Protein AF-A0A850SMV4-F1 (afdb_monomer_lite)

Sequence (497 aa):
MPLFKSKEAKKPKEQPGFASRLDRELPFVVTLVSIMAASGISPFGSFMKLARYKLLPNVMIEARKIVNMVHILGEDPLSAMEKRANGTKSRQYRDLLLGYVSTVRNGGDIADFLQSKMQSIFEFEVAIARQSIAKIGGLVDAYMIMQVIGLSLYVVVAALSSLPAGDLIPISMDSPVFSYLIVFVILPVISIAILFALDKTVSSSLVGSREVLLRGAMFSGAAILAFVLIHLTGMLEGILDPVYAFPLFLIGASVWPAYKTLSSERNMKGMEAELPSYLRDIAESRKAGLSPEKSIIYASDRLRDHEFHTVVRSFSNQLEWGVPLRKIYENLAAGVKSRMALIHFRILIEAIESGGGYTASLDILAKSSEAAYNIENEKKSMLKPYFLIAFMVTALMSVTTLMVSQTFVEVSQTIMPGGDPSAVESQEDSAKVFAIGIAAQSWLTGFLIGKISTGSFVAGFKYAIMLVAISMGAAVMTLEFNITPSVFLSPGNVPGI

Foldseek 3Di:
DDDPDPDPDPQPDDDPCLQVLLLVCVLLLLLLLLLCVLLVHDSLSSLVVLLVDPLSVSSVVLSVQLVCCCPPVVDDSLVSLQVSLVRDPHPLSSCLSVQQSVCVVVVHRNSVSSLVSSVVSLVVLLVLLVVLLVVLLVLLVVLLVVVLVLLVVLLVLLLVLLDPCPPVDDPVSNDVVNSCCSLPPVSVVVLVVSLVVLLVSFAFQFDPQVVLVVQLVVLQVVLVVVLVVCVVVVVDVVPDQSLQSLLVSLLVSLVVLQVVVVVSVLLQVLLLPCVLVLLVQLLVVVVVPDDSLVSLLVSLVVGDRPLVNVLSVLLSVCVVVVPPLVVSLVSSVVSHGGPLSNSLSVSSSVCVVSVSSHSSSSVSSSVSSVSVSVSVVVLLVSLVVSLVVLLVSLLCSLQVSLLSLLVSLVVSCVVDVDDDPVSSVVSVVSSSSSLSSSLVSLLSSLQSSLCSNRVHSSSSSVSSSVSSVSSSVSCCCCVVCVPHVVCVVDVPDDPDD

Radius of gyration: 30.09 Å; chains: 1; bounding box: 77×63×92 Å

Secondary structure (DSSP, 8-state):
---------PPP-PPTTHHHHHHTTHHHHHHHHHHHHHTT--HHHHHHHHTT-TT-HHHHHHHHHHHHHHHTT---HHHHHHHHHHH-S-HHHHHHHHHHHHHHHTT--HHHHHHHHHHHHHHHHHHHHHHHHHHHHHHHHHHHHHHHHHHHHHHHHHHHTTSS-TTSS-TTTSSHHHHHHIIIIIHHHHHHHHHHHHHHHS---BTTHHHHHHHHHHHHHHHHHHHHHHHHTTTTTTTS-HHHHHHHHHHHHHHHHHHHHHHHHHHHHHHHHHHHHHHHHHHHHHHTT--HHHHHHHHHTT---HHHHHHHHHHHHHHHTT--HHHHHHHHHHH--BHHHHHHHHHHHHHHHTT---HHHHHHHHHHHHHHHHHHHHHHHHHHHHHHHHHHHHHHHHHHHHHHHHHHHHHHHHHSTT--HHHHHHHHHHHHHHHHHHHHHHHHHHHHHHHHHHS-GGGHHHHHHHHHHHHHHHHHHHHTTT--HHHHH-TT-----

Structure (mmCIF, N/CA/C/O backbone):
data_AF-A0A850SMV4-F1
#
_entry.id   AF-A0A850SMV4-F1
#
loop_
_atom_site.group_PDB
_atom_site.id
_atom_site.type_symbol
_atom_site.label_atom_id
_atom_site.label_alt_id
_atom_site.label_comp_id
_atom_site.label_asym_id
_atom_site.label_entity_id
_atom_site.label_seq_id
_atom_site.pdbx_PDB_ins_code
_atom_site.Cartn_x
_atom_site.Cartn_y
_atom_site.Cartn_z
_atom_site.occupancy
_atom_site.B_iso_or_equiv
_atom_site.auth_seq_id
_atom_site.auth_comp_id
_atom_site.auth_asym_id
_atom_site.auth_atom_id
_atom_site.pdbx_PDB_model_num
ATOM 1 N N . MET A 1 1 ? 3.725 -39.253 51.349 1.00 45.69 1 MET A N 1
ATOM 2 C CA . MET A 1 1 ? 4.755 -38.543 50.551 1.00 45.69 1 MET A CA 1
ATOM 3 C C . MET A 1 1 ? 5.580 -39.626 49.862 1.00 45.69 1 MET A C 1
ATOM 5 O O . MET A 1 1 ? 6.028 -40.504 50.587 1.00 45.69 1 MET A O 1
ATOM 9 N N . PRO A 1 2 ? 5.643 -39.680 48.516 1.00 38.19 2 PRO A N 1
ATOM 10 C CA . PRO A 1 2 ? 6.298 -38.633 47.732 1.00 38.19 2 PRO A CA 1
ATOM 11 C C . PRO A 1 2 ? 5.501 -38.121 46.512 1.00 38.19 2 PRO A C 1
ATOM 13 O O . PRO A 1 2 ? 4.969 -38.876 45.711 1.00 38.19 2 PRO A O 1
ATOM 16 N N . LEU A 1 3 ? 5.479 -36.790 46.403 1.00 36.66 3 LEU A N 1
ATOM 17 C CA . LEU A 1 3 ? 5.740 -35.991 45.199 1.00 36.66 3 LEU A CA 1
ATOM 18 C C . LEU A 1 3 ? 5.125 -36.466 43.868 1.00 36.66 3 LEU A C 1
ATOM 20 O O . LEU A 1 3 ? 5.809 -37.008 42.998 1.00 36.66 3 LEU A O 1
ATOM 24 N N . PHE A 1 4 ? 3.866 -36.083 43.639 1.00 38.28 4 PHE A N 1
ATOM 25 C CA . PHE A 1 4 ? 3.386 -35.815 42.284 1.00 38.28 4 PHE A CA 1
ATOM 26 C C . PHE A 1 4 ? 4.171 -34.621 41.723 1.00 38.28 4 PHE A C 1
ATOM 28 O O . PHE A 1 4 ? 3.893 -33.466 42.040 1.00 38.28 4 PHE A O 1
ATOM 35 N N . LYS A 1 5 ? 5.186 -34.908 40.901 1.00 33.69 5 LYS A N 1
ATOM 36 C CA . LYS A 1 5 ? 5.823 -33.917 40.028 1.00 33.69 5 LYS A CA 1
ATOM 37 C C . LYS A 1 5 ? 4.737 -33.260 39.176 1.00 33.69 5 LYS A C 1
ATOM 39 O O . LYS A 1 5 ? 4.097 -33.935 38.366 1.00 33.69 5 LYS A O 1
ATOM 44 N N . SER A 1 6 ? 4.548 -31.953 39.345 1.00 34.25 6 SER A N 1
ATOM 45 C CA . SER A 1 6 ? 3.781 -31.145 38.408 1.00 34.25 6 SER A CA 1
ATOM 46 C C . SER A 1 6 ? 4.443 -31.272 37.035 1.00 34.25 6 SER A C 1
ATOM 48 O O . SER A 1 6 ? 5.596 -30.899 36.828 1.00 34.25 6 SER A O 1
ATOM 50 N N . LYS A 1 7 ? 3.734 -31.878 36.079 1.00 34.44 7 LYS A N 1
ATOM 51 C CA . LYS A 1 7 ? 4.120 -31.782 34.673 1.00 34.44 7 LYS A CA 1
ATOM 52 C C . LYS A 1 7 ? 3.985 -30.312 34.297 1.00 34.44 7 LYS A C 1
ATOM 54 O O . LYS A 1 7 ? 2.867 -29.815 34.191 1.00 34.44 7 LYS A O 1
ATOM 59 N N . GLU A 1 8 ? 5.111 -29.629 34.112 1.00 34.19 8 GLU A N 1
ATOM 60 C CA . GLU A 1 8 ? 5.147 -28.338 33.433 1.00 34.19 8 GLU A CA 1
ATOM 61 C C . GLU A 1 8 ? 4.349 -28.460 32.131 1.00 34.19 8 GLU A C 1
ATOM 63 O O . GLU A 1 8 ? 4.685 -29.239 31.231 1.00 34.19 8 GLU A O 1
ATOM 68 N N . ALA A 1 9 ? 3.235 -27.733 32.055 1.00 36.62 9 ALA A N 1
ATOM 69 C CA . ALA A 1 9 ? 2.422 -27.669 30.858 1.00 36.62 9 ALA A CA 1
ATOM 70 C C . ALA A 1 9 ? 3.288 -27.090 29.731 1.00 36.62 9 ALA A C 1
ATOM 72 O O . ALA A 1 9 ? 3.644 -25.910 29.743 1.00 36.62 9 ALA A O 1
ATOM 73 N N . LYS A 1 10 ? 3.660 -27.936 28.761 1.00 35.28 10 LYS A N 1
ATOM 74 C CA . LYS A 1 10 ? 4.369 -27.521 27.544 1.00 35.28 10 LYS A CA 1
ATOM 75 C C . LYS A 1 10 ? 3.634 -26.325 26.936 1.00 35.28 10 LYS A C 1
ATOM 77 O O . LYS A 1 10 ? 2.482 -26.459 26.524 1.00 35.28 10 LYS A O 1
ATOM 82 N N . LYS A 1 11 ? 4.315 -25.171 26.871 1.00 44.00 11 LYS A N 1
ATOM 83 C CA . LYS A 1 11 ? 3.795 -23.952 26.235 1.00 44.00 11 LYS A CA 1
ATOM 84 C C . LYS A 1 11 ? 3.246 -24.312 24.845 1.00 44.00 11 LYS A C 1
ATOM 86 O O . LYS A 1 11 ? 3.971 -24.954 24.076 1.00 44.00 11 LYS A O 1
ATOM 91 N N . PRO A 1 12 ? 1.999 -23.941 24.504 1.00 42.88 12 PRO A N 1
ATOM 92 C CA . PRO A 1 12 ? 1.448 -24.225 23.186 1.00 42.88 12 PRO A CA 1
ATOM 93 C C . PRO A 1 12 ? 2.376 -23.638 22.113 1.00 42.88 12 PRO A C 1
ATOM 95 O O . PRO A 1 12 ? 2.762 -22.471 22.186 1.00 42.88 12 PRO A O 1
ATOM 98 N N . LYS A 1 13 ? 2.792 -24.466 21.143 1.00 42.06 13 LYS A N 1
ATOM 99 C CA . LYS A 1 13 ? 3.675 -24.049 20.044 1.00 42.06 13 LYS A CA 1
ATOM 100 C C . LYS A 1 13 ? 2.939 -23.042 19.153 1.00 42.06 13 LYS A C 1
ATOM 102 O O . LYS A 1 13 ? 2.242 -23.423 18.220 1.00 42.06 13 LYS A O 1
ATOM 107 N N . GLU A 1 14 ? 3.088 -21.754 19.445 1.00 53.69 14 GLU A N 1
ATOM 108 C CA . GLU A 1 14 ? 2.668 -20.677 18.544 1.00 53.69 14 GLU A CA 1
ATOM 109 C C . GLU A 1 14 ? 3.525 -20.691 17.270 1.00 53.69 14 GLU A C 1
ATOM 111 O O . GLU A 1 14 ? 4.753 -20.816 17.340 1.00 53.69 14 GLU A O 1
ATOM 116 N N . GLN A 1 15 ? 2.867 -20.564 16.112 1.00 56.34 15 GLN A N 1
ATOM 117 C CA . GLN A 1 15 ? 3.510 -20.532 14.797 1.00 56.34 15 GLN A CA 1
ATOM 118 C C . GLN A 1 15 ? 4.566 -19.410 14.718 1.00 56.34 15 GLN A C 1
ATOM 120 O O . GLN A 1 15 ? 4.345 -18.322 15.267 1.00 56.34 15 GLN A O 1
ATOM 125 N N . PRO A 1 16 ? 5.697 -19.624 14.019 1.00 53.22 16 PRO A N 1
ATOM 126 C CA . PRO A 1 16 ? 6.696 -18.578 13.816 1.00 53.22 16 PRO A CA 1
ATOM 127 C C . PRO A 1 16 ? 6.050 -17.346 13.159 1.00 53.22 16 PRO A C 1
ATOM 129 O O . PRO A 1 16 ? 5.276 -17.462 12.211 1.00 53.22 16 PRO A O 1
ATOM 132 N N . GLY A 1 17 ? 6.314 -16.159 13.712 1.00 71.00 17 GLY A N 1
ATOM 133 C CA . GLY A 1 17 ? 5.748 -14.890 13.233 1.00 71.00 17 GLY A CA 1
ATOM 134 C C . GLY A 1 17 ? 4.334 -14.546 13.725 1.00 71.00 17 GLY A C 1
ATOM 135 O O . GLY A 1 17 ? 3.842 -13.469 13.396 1.00 71.00 17 GLY A O 1
ATOM 136 N N . PHE A 1 18 ? 3.672 -15.389 14.533 1.00 80.31 18 PHE A N 1
ATOM 137 C CA . PHE A 1 18 ? 2.354 -15.058 15.102 1.00 80.31 18 PHE A CA 1
ATOM 138 C C . PHE A 1 18 ? 2.394 -13.810 15.998 1.00 80.31 18 PHE A C 1
ATOM 140 O O . PHE A 1 18 ? 1.574 -12.920 15.815 1.00 80.31 18 PHE A O 1
ATOM 147 N N . ALA A 1 19 ? 3.395 -13.696 16.878 1.00 82.31 19 ALA A N 1
ATOM 148 C CA . ALA A 1 19 ? 3.545 -12.549 17.778 1.00 82.31 19 ALA A CA 1
ATOM 149 C C . ALA A 1 19 ? 3.640 -11.207 17.030 1.00 82.31 19 ALA A C 1
ATOM 151 O O . ALA A 1 19 ? 2.925 -10.275 17.362 1.00 82.31 19 ALA A O 1
ATOM 152 N N . SER A 1 20 ? 4.439 -11.132 15.960 1.00 81.56 20 SER A N 1
ATOM 153 C CA . SER A 1 20 ? 4.559 -9.903 15.161 1.00 81.56 20 SER A CA 1
ATOM 154 C C . SER A 1 20 ? 3.270 -9.568 14.400 1.00 81.56 20 SER A C 1
ATOM 156 O O . SER A 1 20 ? 2.928 -8.398 14.249 1.00 81.56 20 SER A O 1
ATOM 158 N N . ARG A 1 21 ? 2.529 -10.579 13.923 1.00 83.56 21 ARG A N 1
ATOM 159 C CA . ARG A 1 21 ? 1.222 -10.361 13.280 1.00 83.56 21 ARG A CA 1
ATOM 160 C C . ARG A 1 21 ? 0.156 -9.911 14.277 1.00 83.56 21 ARG A C 1
ATOM 162 O O . ARG A 1 21 ? -0.674 -9.087 13.914 1.00 83.56 21 ARG A O 1
ATOM 169 N N . LEU A 1 22 ? 0.207 -10.427 15.504 1.00 87.38 22 LEU A N 1
ATOM 170 C CA . LEU A 1 22 ? -0.635 -9.987 16.610 1.00 87.38 22 LEU A CA 1
ATOM 171 C C . LEU A 1 22 ? -0.340 -8.523 16.955 1.00 87.38 22 LEU A C 1
ATOM 173 O O . LEU A 1 22 ? -1.270 -7.729 17.005 1.00 87.38 22 LEU A O 1
ATOM 177 N N . ASP A 1 23 ? 0.941 -8.160 17.082 1.00 87.06 23 ASP A N 1
ATOM 178 C CA . ASP A 1 23 ? 1.380 -6.790 17.380 1.00 87.06 23 ASP A CA 1
ATOM 179 C C . ASP A 1 23 ? 0.849 -5.777 16.357 1.00 87.06 23 ASP A C 1
ATOM 181 O O . ASP A 1 23 ? 0.319 -4.744 16.744 1.00 87.06 23 ASP A O 1
ATOM 185 N N . ARG A 1 24 ? 0.868 -6.116 15.060 1.00 83.56 24 ARG A N 1
ATOM 186 C CA . ARG A 1 24 ? 0.323 -5.263 13.982 1.00 83.56 24 ARG A CA 1
ATOM 187 C C . ARG A 1 24 ? -1.185 -5.001 14.080 1.00 83.56 24 ARG A C 1
ATOM 189 O O . ARG A 1 24 ? -1.681 -4.074 13.446 1.00 83.56 24 ARG A O 1
ATOM 196 N N . GLU A 1 25 ? -1.932 -5.850 14.783 1.00 87.38 25 GLU A N 1
ATOM 197 C CA . GLU A 1 25 ? -3.373 -5.677 14.996 1.00 87.38 25 GLU A CA 1
ATOM 198 C C . GLU A 1 25 ? -3.680 -4.912 16.294 1.00 87.38 25 GLU A C 1
ATOM 200 O O . GLU A 1 25 ? -4.772 -4.355 16.415 1.00 87.38 25 GLU A O 1
ATOM 205 N N . LEU A 1 26 ? -2.733 -4.840 17.240 1.00 90.12 26 LEU A N 1
ATOM 206 C CA . LEU A 1 26 ? -2.951 -4.269 18.574 1.00 90.12 26 LEU A CA 1
ATOM 207 C C . LEU A 1 26 ? -3.424 -2.814 18.594 1.00 90.12 26 LEU A C 1
ATOM 209 O O . LEU A 1 26 ? -4.323 -2.551 19.392 1.00 90.12 26 LEU A O 1
ATOM 213 N N . PRO A 1 27 ? -2.920 -1.883 17.760 1.00 89.06 27 PRO A N 1
ATOM 214 C CA . PRO A 1 27 ? -3.407 -0.503 17.780 1.00 89.06 27 PRO A CA 1
ATOM 215 C C . PRO A 1 27 ? -4.928 -0.439 17.597 1.00 89.06 27 PRO A C 1
ATOM 217 O O . PRO A 1 27 ? -5.631 0.201 18.371 1.00 89.06 27 PRO A O 1
ATOM 220 N N . PHE A 1 28 ? -5.459 -1.216 16.650 1.00 86.62 28 PHE A N 1
ATOM 221 C CA . PHE A 1 28 ? -6.893 -1.274 16.372 1.00 86.62 28 PHE A CA 1
ATOM 222 C C . PHE A 1 28 ? -7.685 -1.980 17.473 1.00 86.62 28 PHE A C 1
ATOM 224 O O . PHE A 1 28 ? -8.809 -1.583 17.779 1.00 86.62 28 PHE A O 1
ATOM 231 N N . VAL A 1 29 ? -7.108 -3.023 18.077 1.00 90.12 29 VAL A N 1
ATOM 232 C CA . VAL A 1 29 ? -7.722 -3.720 19.215 1.00 90.12 29 VAL A CA 1
ATOM 233 C C . VAL A 1 29 ? -7.865 -2.787 20.392 1.00 90.12 29 VAL A C 1
ATOM 235 O O . VAL A 1 29 ? -8.939 -2.721 20.975 1.00 90.12 29 VAL A O 1
ATOM 238 N N . VAL A 1 30 ? -6.793 -2.085 20.750 1.00 91.31 30 VAL A N 1
ATOM 239 C CA . VAL A 1 30 ? -6.809 -1.207 21.911 1.00 91.31 30 VAL A CA 1
ATOM 240 C C . VAL A 1 30 ? -7.742 -0.036 21.657 1.00 91.31 30 VAL A C 1
ATOM 242 O O . VAL A 1 30 ? -8.557 0.228 22.526 1.00 91.31 30 VAL A O 1
ATOM 245 N N . THR A 1 31 ? -7.772 0.554 20.456 1.00 90.00 31 THR A N 1
ATOM 246 C CA . THR A 1 31 ? -8.808 1.538 20.095 1.00 90.00 31 THR A CA 1
ATOM 247 C C . THR A 1 31 ? -10.220 0.986 20.312 1.00 90.00 31 THR A C 1
ATOM 249 O O . THR A 1 31 ? -11.036 1.625 20.974 1.00 90.00 31 THR A O 1
ATOM 252 N N . LEU A 1 32 ? -10.523 -0.214 19.800 1.00 87.81 32 LEU A N 1
ATOM 253 C CA . LEU A 1 32 ? -11.856 -0.804 19.936 1.00 87.81 32 LEU A CA 1
ATOM 254 C C . LEU A 1 32 ? -12.207 -1.110 21.400 1.00 87.81 32 LEU A C 1
ATOM 256 O O . LEU A 1 32 ? -13.310 -0.806 21.845 1.00 87.81 32 LEU A O 1
ATOM 260 N N . VAL A 1 33 ? -11.276 -1.685 22.162 1.00 89.94 33 VAL A N 1
ATOM 261 C CA . VAL A 1 33 ? -11.479 -2.012 23.579 1.00 89.94 33 VAL A CA 1
ATOM 262 C C . VAL A 1 33 ? -11.624 -0.737 24.414 1.00 89.94 33 VAL A C 1
ATOM 264 O O . VAL A 1 33 ? -12.497 -0.709 25.274 1.00 89.94 33 VAL A O 1
ATOM 267 N N . SER A 1 34 ? -10.855 0.320 24.130 1.00 90.12 34 SER A N 1
ATOM 268 C CA . SER A 1 34 ? -10.977 1.638 24.771 1.00 90.12 34 SER A CA 1
ATOM 269 C C . SER A 1 34 ? -12.341 2.272 24.511 1.00 90.12 34 SER A C 1
ATOM 271 O O . SER A 1 34 ? -12.982 2.748 25.440 1.00 90.12 34 SER A O 1
ATOM 273 N N . ILE A 1 35 ? -12.827 2.226 23.268 1.00 88.25 35 ILE A N 1
ATOM 274 C CA . ILE A 1 35 ? -14.158 2.725 22.888 1.00 88.25 35 ILE A CA 1
ATOM 275 C C . ILE A 1 35 ? -15.266 1.957 23.610 1.00 88.25 35 ILE A C 1
ATOM 277 O O . ILE A 1 35 ? -16.212 2.542 24.136 1.00 88.25 35 ILE A O 1
ATOM 281 N N . MET A 1 36 ? -15.147 0.632 23.663 1.00 86.44 36 MET A N 1
ATOM 282 C CA . MET A 1 36 ? -16.107 -0.213 24.363 1.00 86.44 36 MET A CA 1
ATOM 283 C C . MET A 1 36 ? -16.085 0.034 25.878 1.00 86.44 36 MET A C 1
ATOM 285 O O . MET A 1 36 ? -17.150 0.161 26.478 1.00 86.44 36 MET A O 1
ATOM 289 N N . ALA A 1 37 ? -14.901 0.177 26.479 1.00 86.81 37 ALA A N 1
ATOM 290 C CA . ALA A 1 37 ? -14.740 0.480 27.900 1.00 86.81 37 ALA A CA 1
ATOM 291 C C . ALA A 1 37 ? -15.300 1.860 28.267 1.00 86.81 37 ALA A C 1
ATOM 293 O O . ALA A 1 37 ? -16.045 1.972 29.237 1.00 86.81 37 ALA A O 1
ATOM 294 N N . ALA A 1 38 ? -15.041 2.883 27.446 1.00 84.25 38 ALA A N 1
ATOM 295 C CA . ALA A 1 38 ? -15.644 4.211 27.589 1.00 84.25 38 ALA A CA 1
ATOM 296 C C . ALA A 1 38 ? -17.179 4.185 27.462 1.00 84.25 38 ALA A C 1
ATOM 298 O O . ALA A 1 38 ? -17.867 5.060 27.982 1.00 84.25 38 ALA A O 1
ATOM 299 N N . SER A 1 39 ? -17.722 3.158 26.805 1.00 79.94 39 SER A N 1
ATOM 300 C CA . SER A 1 39 ? -19.162 2.910 26.686 1.00 79.94 39 SER A CA 1
ATOM 301 C C . SER A 1 39 ? -19.732 2.056 27.826 1.00 79.94 39 SER A C 1
ATOM 303 O O . SER A 1 39 ? -20.867 1.595 27.735 1.00 79.94 39 SER A O 1
ATOM 305 N N . GLY A 1 40 ? -18.947 1.787 28.873 1.00 79.94 40 GLY A N 1
ATOM 306 C CA . GLY A 1 40 ? -19.352 0.960 30.010 1.00 79.94 40 GLY A CA 1
ATOM 307 C C . GLY A 1 40 ? -19.329 -0.549 29.745 1.00 79.94 40 GLY A C 1
ATOM 308 O O . GLY A 1 40 ? -19.750 -1.329 30.599 1.00 79.94 40 GLY A O 1
ATOM 309 N N . ILE A 1 41 ? -18.834 -1.001 28.588 1.00 84.31 41 ILE A N 1
ATOM 310 C CA . ILE A 1 41 ? -18.682 -2.432 28.308 1.00 84.31 41 ILE A CA 1
ATOM 311 C C . ILE A 1 41 ? -17.409 -2.923 28.994 1.00 84.31 41 ILE A C 1
ATOM 313 O O . ILE A 1 41 ? -16.317 -2.417 28.738 1.00 84.31 41 ILE A O 1
ATOM 317 N N . SER A 1 42 ? -17.534 -3.948 29.840 1.00 83.38 42 SER A N 1
ATOM 318 C CA . SER A 1 42 ? -16.363 -4.554 30.479 1.00 83.38 42 SER A CA 1
ATOM 319 C C . SER A 1 42 ? -15.365 -5.048 29.420 1.00 83.38 42 SER A C 1
ATOM 321 O O . SER A 1 42 ? -15.781 -5.597 28.394 1.00 83.38 42 SER A O 1
ATOM 323 N N . PRO A 1 43 ? -14.044 -4.941 29.640 1.00 80.12 43 PRO A N 1
ATOM 324 C CA . PRO A 1 43 ? -13.091 -5.398 28.631 1.00 80.12 43 PRO A CA 1
ATOM 325 C C . PRO A 1 43 ? -13.181 -6.889 28.316 1.00 80.12 43 PRO A C 1
ATOM 327 O O . PRO A 1 43 ? -12.937 -7.272 27.176 1.00 80.12 43 PRO A O 1
ATOM 330 N N . PHE A 1 44 ? -13.620 -7.740 29.253 1.00 85.94 44 PHE A N 1
ATOM 331 C CA . PHE A 1 44 ? -13.964 -9.127 28.915 1.00 85.94 44 PHE A CA 1
ATOM 332 C C . PHE A 1 44 ? -15.105 -9.202 27.882 1.00 85.94 44 PHE A C 1
ATOM 334 O O . PHE A 1 44 ? -15.005 -9.952 26.910 1.00 85.94 44 PHE A O 1
ATOM 341 N N . GLY A 1 45 ? -16.136 -8.362 28.019 1.00 85.94 45 GLY A N 1
ATOM 342 C CA . GLY A 1 45 ? -17.157 -8.155 26.989 1.00 85.94 45 GLY A CA 1
ATOM 343 C C . GLY A 1 45 ? -16.574 -7.717 25.642 1.00 85.94 45 GLY A C 1
ATOM 344 O O . GLY A 1 45 ? -16.980 -8.228 24.595 1.00 85.94 45 GLY A O 1
ATOM 345 N N . SER A 1 46 ? -15.555 -6.856 25.655 1.00 87.62 46 SER A N 1
ATOM 346 C CA . SER A 1 46 ? -14.808 -6.471 24.450 1.00 87.62 46 SER A CA 1
ATOM 347 C C . SER A 1 46 ? -14.077 -7.653 23.812 1.00 87.62 46 SER A C 1
ATOM 349 O O . SER A 1 46 ? -14.173 -7.856 22.600 1.00 87.62 46 SER A O 1
ATOM 351 N N . PHE A 1 47 ? -13.437 -8.514 24.607 1.00 88.00 47 PHE A N 1
ATOM 352 C CA . PHE A 1 47 ? -12.818 -9.748 24.112 1.00 88.00 47 PHE A CA 1
ATOM 353 C C . PHE A 1 47 ? -13.842 -10.754 23.559 1.00 88.00 47 PHE A C 1
ATOM 355 O O . PHE A 1 47 ? -13.568 -11.398 22.543 1.00 88.00 47 PHE A O 1
ATOM 362 N N . MET A 1 48 ? -15.050 -10.841 24.127 1.00 87.94 48 MET A N 1
ATOM 363 C CA . MET A 1 48 ? -16.139 -11.643 23.546 1.00 87.94 48 MET A CA 1
ATOM 364 C C . MET A 1 48 ? -16.551 -11.158 22.153 1.00 87.94 48 MET A C 1
ATOM 366 O O . MET A 1 48 ? -16.827 -11.970 21.264 1.00 87.94 48 MET A O 1
ATOM 370 N N . LYS A 1 49 ? -16.579 -9.840 21.929 1.00 85.38 49 LYS A N 1
ATOM 371 C CA . LYS A 1 49 ? -16.833 -9.284 20.594 1.00 85.38 49 LYS A CA 1
ATOM 372 C C . LYS A 1 49 ? -15.668 -9.537 19.638 1.00 85.38 49 LYS A C 1
ATOM 374 O O . LYS A 1 49 ? -15.890 -10.024 18.528 1.00 85.38 49 LYS A O 1
ATOM 379 N N . LEU A 1 50 ? -14.432 -9.304 20.086 1.00 87.94 50 LEU A N 1
ATOM 380 C CA . LEU A 1 50 ? -13.215 -9.557 19.306 1.00 87.94 50 LEU A CA 1
ATOM 381 C C . LEU A 1 50 ? -13.104 -11.016 18.836 1.00 87.94 50 LEU A C 1
ATOM 383 O O . LEU A 1 50 ? -12.650 -11.265 17.723 1.00 87.94 50 LEU A O 1
ATOM 387 N N . ALA A 1 51 ? -13.595 -11.984 19.616 1.00 87.50 51 ALA A N 1
ATOM 388 C CA . ALA A 1 51 ? -13.605 -13.404 19.244 1.00 87.50 51 ALA A CA 1
ATOM 389 C C . ALA A 1 51 ? -14.442 -13.734 17.984 1.00 87.50 51 ALA A C 1
ATOM 391 O O . ALA A 1 51 ? -14.300 -14.824 17.406 1.00 87.50 51 ALA A O 1
ATOM 392 N N . ARG A 1 52 ? -15.296 -12.799 17.541 1.00 83.38 52 ARG A N 1
ATOM 393 C CA . ARG A 1 52 ? -16.126 -12.889 16.326 1.00 83.38 52 ARG A CA 1
ATOM 394 C C . ARG A 1 52 ? -15.682 -11.926 15.215 1.00 83.38 52 ARG A C 1
ATOM 396 O O . ARG A 1 52 ? -16.272 -11.926 14.134 1.00 83.38 52 ARG A O 1
ATOM 403 N N . TYR A 1 53 ? -14.646 -11.124 15.451 1.00 76.50 53 TYR A N 1
ATOM 404 C CA . TYR A 1 53 ? -14.271 -10.011 14.586 1.00 76.50 53 TYR A CA 1
ATOM 405 C C . TYR A 1 53 ? -13.307 -10.439 13.468 1.00 76.50 53 TYR A C 1
ATOM 407 O O . TYR A 1 53 ? -12.101 -10.567 13.665 1.00 76.50 53 TYR A O 1
ATOM 415 N N . LYS A 1 54 ? -13.838 -10.647 12.255 1.00 76.75 54 LYS A N 1
ATOM 416 C CA . LYS A 1 54 ? -13.076 -11.197 11.112 1.00 76.75 54 LYS A CA 1
ATOM 417 C C . LYS A 1 54 ? -11.950 -10.294 10.588 1.00 76.75 54 LYS A C 1
ATOM 419 O O . LYS A 1 54 ? -11.037 -10.804 9.947 1.00 76.75 54 LYS A O 1
ATOM 424 N N . LEU A 1 55 ? -12.006 -8.981 10.835 1.00 73.75 55 LEU A N 1
ATOM 425 C CA . LEU A 1 55 ? -10.987 -8.032 10.357 1.00 73.75 55 LEU A CA 1
ATOM 426 C C . LEU A 1 55 ? -9.655 -8.132 11.115 1.00 73.75 55 LEU A C 1
ATOM 428 O O . LEU A 1 55 ? -8.639 -7.670 10.600 1.00 73.75 55 LEU A O 1
ATOM 432 N N . LEU A 1 56 ? -9.663 -8.727 12.314 1.00 83.00 56 LEU A N 1
ATOM 433 C CA . LEU A 1 56 ? -8.495 -8.884 13.184 1.00 83.00 56 LEU A CA 1
ATOM 434 C C . LEU A 1 56 ? -8.267 -10.379 13.460 1.00 83.00 56 LEU A C 1
ATOM 436 O O . LEU A 1 56 ? -8.547 -10.860 14.560 1.00 83.00 56 LEU A O 1
ATOM 440 N N . PRO A 1 57 ? -7.857 -11.164 12.447 1.00 85.00 57 PRO A N 1
ATOM 441 C CA . PRO A 1 57 ? -7.824 -12.619 12.542 1.00 85.00 57 PRO A CA 1
ATOM 442 C C . PRO A 1 57 ? -6.875 -13.138 13.626 1.00 85.00 57 PRO A C 1
ATOM 444 O O . PRO A 1 57 ? -7.183 -14.152 14.253 1.00 85.00 57 PRO A O 1
ATOM 447 N N . ASN A 1 58 ? -5.738 -12.475 13.866 1.00 89.81 58 ASN A N 1
ATOM 448 C CA . ASN A 1 58 ? -4.763 -12.951 14.849 1.00 89.81 58 ASN A CA 1
ATOM 449 C C . ASN A 1 58 ? -5.270 -12.711 16.273 1.00 89.81 58 ASN A C 1
ATOM 451 O O . ASN A 1 58 ? -5.211 -13.610 17.114 1.00 89.81 58 ASN A O 1
ATOM 455 N N . VAL A 1 59 ? -5.849 -11.538 16.521 1.00 89.75 59 VAL A N 1
ATOM 456 C CA . VAL A 1 59 ? -6.447 -11.208 17.819 1.00 89.75 59 VAL A CA 1
ATOM 457 C C . VAL A 1 59 ? -7.707 -12.026 18.055 1.00 89.75 59 VAL A C 1
ATOM 459 O O . VAL A 1 59 ? -7.916 -12.502 19.164 1.00 89.75 59 VAL A O 1
ATOM 462 N N . MET A 1 60 ? -8.522 -12.260 17.026 1.00 90.75 60 MET A N 1
ATOM 463 C CA . MET A 1 60 ? -9.719 -13.097 17.112 1.00 90.75 60 MET A CA 1
ATOM 464 C C . MET A 1 60 ? -9.388 -14.504 17.633 1.00 90.75 60 MET A C 1
ATOM 466 O O . MET A 1 60 ? -10.140 -15.051 18.440 1.00 90.75 60 MET A O 1
ATOM 470 N N . ILE A 1 61 ? -8.262 -15.088 17.204 1.00 90.50 61 ILE A N 1
ATOM 471 C CA . ILE A 1 61 ? -7.799 -16.397 17.689 1.00 90.50 61 ILE A CA 1
ATOM 472 C C . ILE A 1 61 ? -7.463 -16.339 19.184 1.00 90.50 61 ILE A C 1
ATOM 474 O O . ILE A 1 61 ? -7.897 -17.213 19.935 1.00 90.50 61 ILE A O 1
ATOM 478 N N . GLU A 1 62 ? -6.717 -15.327 19.632 1.00 92.12 62 GLU A N 1
ATOM 479 C CA . GLU A 1 62 ? -6.373 -15.164 21.053 1.00 92.12 62 GLU A CA 1
ATOM 480 C C . GLU A 1 62 ? -7.596 -14.851 21.918 1.00 92.12 62 GLU A C 1
ATOM 482 O O . GLU A 1 62 ? -7.804 -15.486 22.952 1.00 92.12 62 GLU A O 1
ATOM 487 N N . ALA A 1 63 ? -8.464 -13.957 21.452 1.00 91.94 63 ALA A N 1
ATOM 488 C CA . ALA A 1 63 ? -9.722 -13.627 22.101 1.00 91.94 63 ALA A CA 1
ATOM 489 C C . ALA A 1 63 ? -10.608 -14.869 22.254 1.00 91.94 63 ALA A C 1
ATOM 491 O O . ALA A 1 63 ? -11.136 -15.116 23.333 1.00 91.94 63 ALA A O 1
ATOM 492 N N . ARG A 1 64 ? -10.706 -15.721 21.223 1.00 92.88 64 ARG A N 1
ATOM 493 C CA . ARG A 1 64 ? -11.453 -16.984 21.308 1.00 92.88 64 ARG A CA 1
ATOM 494 C C . ARG A 1 64 ? -10.859 -17.942 22.335 1.00 92.88 64 ARG A C 1
ATOM 496 O O . ARG A 1 64 ? -11.617 -18.612 23.023 1.00 92.88 64 ARG A O 1
ATOM 503 N N . LYS A 1 65 ? -9.530 -18.000 22.478 1.00 92.62 65 LYS A N 1
ATOM 504 C CA . LYS A 1 65 ? -8.894 -18.806 23.535 1.00 92.62 65 LYS A CA 1
ATOM 505 C C . LYS A 1 65 ? -9.285 -18.301 24.925 1.00 92.62 65 LYS A C 1
ATOM 507 O O . LYS A 1 65 ? -9.650 -19.125 25.755 1.00 92.62 65 LYS A O 1
ATOM 512 N N . ILE A 1 66 ? -9.254 -16.984 25.154 1.00 92.75 66 ILE A N 1
ATOM 513 C CA . ILE A 1 66 ? -9.687 -16.373 26.425 1.00 92.75 66 ILE A CA 1
ATOM 514 C C . ILE A 1 66 ? -11.162 -16.696 26.693 1.00 92.75 66 ILE A C 1
ATOM 516 O O . ILE A 1 66 ? -11.497 -17.221 27.748 1.00 92.75 66 ILE A O 1
ATOM 520 N N . VAL A 1 67 ? -12.041 -16.447 25.720 1.00 93.56 67 VAL A N 1
ATOM 521 C CA . VAL A 1 67 ? -13.488 -16.682 25.857 1.00 93.56 67 VAL A CA 1
ATOM 522 C C . VAL A 1 67 ? -13.793 -18.158 26.110 1.00 93.56 67 VAL A C 1
ATOM 524 O O . VAL A 1 67 ? -14.613 -18.470 26.965 1.00 93.56 67 VAL A O 1
ATOM 527 N N . ASN A 1 68 ? -13.105 -19.073 25.424 1.00 92.62 68 ASN A N 1
ATOM 528 C CA . ASN A 1 68 ? -13.273 -20.509 25.636 1.00 92.62 68 ASN A CA 1
ATOM 529 C C . ASN A 1 68 ? -12.825 -20.940 27.041 1.00 92.62 68 ASN A C 1
ATOM 531 O O . ASN A 1 68 ? -13.478 -21.787 27.640 1.00 92.62 68 ASN A O 1
ATOM 535 N N . MET A 1 69 ? -11.748 -20.366 27.589 1.00 92.50 69 MET A N 1
ATOM 536 C CA . MET A 1 69 ? -11.329 -20.654 28.969 1.00 92.50 69 MET A CA 1
ATOM 537 C C . MET A 1 69 ? -12.407 -20.260 29.983 1.00 92.50 69 MET A C 1
ATOM 539 O O . MET A 1 69 ? -12.667 -21.001 30.922 1.00 92.50 69 MET A O 1
ATOM 543 N N . VAL A 1 70 ? -13.096 -19.145 29.757 1.00 93.50 70 VAL A N 1
ATOM 544 C CA . VAL A 1 70 ? -14.163 -18.705 30.661 1.00 93.50 70 VAL A CA 1
ATOM 545 C C . VAL A 1 70 ? -15.449 -19.507 30.449 1.00 93.50 70 VAL A C 1
ATOM 547 O O . VAL A 1 70 ? -15.972 -20.095 31.387 1.00 93.50 70 VAL A O 1
ATOM 550 N N . HIS A 1 71 ? -15.962 -19.581 29.218 1.00 92.38 71 HIS A N 1
ATOM 551 C CA . HIS A 1 71 ? -17.274 -20.185 28.946 1.00 92.38 71 HIS A CA 1
ATOM 552 C C . HIS A 1 71 ? -17.277 -21.717 28.951 1.00 92.38 71 HIS A C 1
ATOM 554 O O . HIS A 1 71 ? -18.314 -22.309 29.232 1.00 92.38 71 HIS A O 1
ATOM 560 N N . ILE A 1 72 ? -16.161 -22.365 28.599 1.00 92.31 72 ILE A N 1
ATOM 561 C CA . ILE A 1 72 ? -16.088 -23.833 28.499 1.00 92.31 72 ILE A CA 1
ATOM 562 C C . ILE A 1 72 ? -15.428 -24.425 29.743 1.00 92.31 72 ILE A C 1
ATOM 564 O O . ILE A 1 72 ? -15.916 -25.417 30.273 1.00 92.31 72 ILE A O 1
ATOM 568 N N . LEU A 1 73 ? -14.317 -23.837 30.203 1.00 90.56 73 LEU A N 1
ATOM 569 C CA . LEU A 1 73 ? -13.568 -24.360 31.353 1.00 90.56 73 LEU A CA 1
ATOM 570 C C . LEU A 1 73 ? -14.027 -23.765 32.693 1.00 90.56 73 LEU A C 1
ATOM 572 O O . LEU A 1 73 ? -13.577 -24.236 33.734 1.00 90.56 73 LEU A O 1
ATOM 576 N N . GLY A 1 74 ? -14.908 -22.758 32.682 1.00 91.12 74 GLY A N 1
ATOM 577 C CA . GLY A 1 74 ? -15.408 -22.113 33.898 1.00 91.12 74 GLY A CA 1
ATOM 578 C C . GLY A 1 74 ? -14.345 -21.307 34.648 1.00 91.12 74 GLY A C 1
ATOM 579 O O . GLY A 1 74 ? -14.486 -21.088 35.849 1.00 91.12 74 GLY A O 1
ATOM 580 N N . GLU A 1 75 ? -13.258 -20.905 33.981 1.00 92.81 75 GLU A N 1
ATOM 581 C CA . GLU A 1 75 ? -12.216 -20.096 34.614 1.00 92.81 75 GLU A CA 1
ATOM 582 C C . GLU A 1 75 ? -12.676 -18.644 34.813 1.00 92.81 75 GLU A C 1
ATOM 584 O O . GLU A 1 75 ? -13.386 -18.081 33.980 1.00 92.81 75 GLU A O 1
ATOM 589 N N . ASP A 1 76 ? -12.213 -18.008 35.890 1.00 93.69 76 ASP A N 1
ATOM 590 C CA . ASP A 1 76 ? -12.412 -16.575 36.108 1.00 93.69 76 ASP A CA 1
ATOM 591 C C . ASP A 1 76 ? -11.789 -15.745 34.954 1.00 93.69 76 ASP A C 1
ATOM 593 O O . ASP A 1 76 ? -10.645 -16.012 34.563 1.00 93.69 76 ASP A O 1
ATOM 597 N N . PRO A 1 77 ? -12.489 -14.729 34.403 1.00 91.06 77 PRO A N 1
ATOM 598 C CA . PRO A 1 77 ? -11.998 -13.929 33.280 1.00 91.06 77 PRO A CA 1
ATOM 599 C C . PRO A 1 77 ? -10.623 -13.293 33.483 1.00 91.06 77 PRO A C 1
ATOM 601 O O . PRO A 1 77 ? -9.819 -13.276 32.548 1.00 91.06 77 PRO A O 1
ATOM 604 N N . LEU A 1 78 ? -10.335 -12.776 34.681 1.00 91.94 78 LEU A N 1
ATOM 605 C CA . LEU A 1 78 ? -9.051 -12.135 34.971 1.00 91.94 78 LEU A CA 1
ATOM 606 C C . LEU A 1 78 ? -7.934 -13.180 35.020 1.00 91.94 78 LEU A C 1
ATOM 608 O O . LEU A 1 78 ? -6.878 -12.990 34.419 1.00 91.94 78 LEU A O 1
ATOM 612 N N . SER A 1 79 ? -8.208 -14.321 35.648 1.00 92.94 79 SER A N 1
ATOM 613 C CA . SER A 1 79 ? -7.297 -15.467 35.717 1.00 92.94 79 SER A CA 1
ATOM 614 C C . SER A 1 79 ? -7.005 -16.056 34.330 1.00 92.94 79 SER A C 1
ATOM 616 O O . SER A 1 79 ? -5.855 -16.374 34.012 1.00 92.94 79 SER A O 1
ATOM 618 N N . ALA A 1 80 ? -8.021 -16.152 33.467 1.00 93.50 80 ALA A N 1
ATOM 619 C CA . ALA A 1 80 ? -7.871 -16.603 32.086 1.00 93.50 80 ALA A CA 1
ATOM 620 C C . ALA A 1 80 ? -6.995 -15.635 31.272 1.00 93.50 80 ALA A C 1
ATOM 622 O O . ALA A 1 80 ? -6.084 -16.066 30.557 1.00 93.50 80 ALA A O 1
ATOM 623 N N . MET A 1 81 ? -7.217 -14.322 31.409 1.00 92.00 81 MET A N 1
ATOM 624 C CA . MET A 1 81 ? -6.375 -13.306 30.773 1.00 92.00 81 MET A CA 1
ATOM 625 C C . MET A 1 81 ? -4.932 -13.353 31.284 1.00 92.00 81 MET A C 1
ATOM 627 O O . MET A 1 81 ? -4.011 -13.322 30.471 1.00 92.00 81 MET A O 1
ATOM 631 N N . GLU A 1 82 ? -4.716 -13.510 32.591 1.00 94.12 82 GLU A N 1
ATOM 632 C CA . GLU A 1 82 ? -3.387 -13.631 33.204 1.00 94.12 82 GLU A CA 1
ATOM 633 C C . GLU A 1 82 ? -2.630 -14.869 32.687 1.00 94.12 82 GLU A C 1
ATOM 635 O O . GLU A 1 82 ? -1.479 -14.772 32.244 1.00 94.12 82 GLU A O 1
ATOM 640 N N . LYS A 1 83 ? -3.294 -16.033 32.618 1.00 93.50 83 LYS A N 1
ATOM 641 C CA . LYS A 1 83 ? -2.721 -17.249 32.013 1.00 93.50 83 LYS A CA 1
ATOM 642 C C . LYS A 1 83 ? -2.355 -17.049 30.543 1.00 93.50 83 LYS A C 1
ATOM 644 O O . LYS A 1 83 ? -1.288 -17.496 30.112 1.00 93.50 83 LYS A O 1
ATOM 649 N N . ARG A 1 84 ? -3.214 -16.395 29.749 1.00 92.25 84 ARG A N 1
ATOM 650 C CA . ARG A 1 84 ? -2.920 -16.108 28.332 1.00 92.25 84 ARG A CA 1
ATOM 651 C C . ARG A 1 84 ? -1.785 -15.102 28.174 1.00 92.25 84 ARG A C 1
ATOM 653 O O . ARG A 1 84 ? -0.934 -15.307 27.309 1.00 92.25 84 ARG A O 1
ATOM 660 N N . ALA A 1 85 ? -1.713 -14.093 29.035 1.00 92.38 85 ALA A N 1
ATOM 661 C CA . ALA A 1 85 ? -0.636 -13.112 29.043 1.00 92.38 85 ALA A CA 1
ATOM 662 C C . ALA A 1 85 ? 0.730 -13.762 29.327 1.00 92.38 85 ALA A C 1
ATOM 664 O O . ALA A 1 85 ? 1.712 -13.486 28.640 1.00 92.38 85 ALA A O 1
ATOM 665 N N . ASN A 1 86 ? 0.789 -14.710 30.263 1.00 91.00 86 ASN A N 1
ATOM 666 C CA . ASN A 1 86 ? 2.013 -15.464 30.559 1.00 91.00 86 ASN A CA 1
ATOM 667 C C . ASN A 1 86 ? 2.385 -16.484 29.464 1.00 91.00 86 ASN A C 1
ATOM 669 O O . ASN A 1 86 ? 3.541 -16.908 29.357 1.00 91.00 86 ASN A O 1
ATOM 673 N N . GLY A 1 87 ? 1.413 -16.884 28.640 1.00 86.88 87 GLY A N 1
ATOM 674 C CA . GLY A 1 87 ? 1.592 -17.840 27.549 1.00 86.88 87 GLY A CA 1
ATOM 675 C C . GLY A 1 87 ? 1.978 -17.231 26.197 1.00 86.88 87 GLY A C 1
ATOM 676 O O . GLY A 1 87 ? 2.519 -17.957 25.362 1.00 86.88 87 GLY A O 1
ATOM 677 N N . THR A 1 88 ? 1.711 -15.941 25.965 1.00 89.06 88 THR A N 1
ATOM 678 C CA . THR A 1 88 ? 1.974 -15.285 24.672 1.00 89.06 88 THR A CA 1
ATOM 679 C C . THR A 1 88 ? 3.444 -14.888 24.507 1.00 89.06 88 THR A C 1
ATOM 681 O O . THR A 1 88 ? 4.141 -14.548 25.466 1.00 89.06 88 THR A O 1
ATOM 684 N N . LYS A 1 89 ? 3.931 -14.903 23.262 1.00 87.44 89 LYS A N 1
ATOM 685 C CA . LYS A 1 89 ? 5.254 -14.364 22.902 1.00 87.44 89 LYS A CA 1
ATOM 686 C C . LYS A 1 89 ? 5.241 -12.862 22.597 1.00 87.44 89 LYS A C 1
ATOM 688 O O . LYS A 1 89 ? 6.311 -12.261 22.538 1.00 87.44 89 LYS A O 1
ATOM 693 N N . SER A 1 90 ? 4.068 -12.261 22.385 1.00 90.25 90 SER A N 1
ATOM 694 C CA . SER A 1 90 ? 3.948 -10.817 22.155 1.00 90.25 90 SER A CA 1
ATOM 695 C C . SER A 1 90 ? 4.101 -10.063 23.476 1.00 90.25 90 SER A C 1
ATOM 697 O O . SER A 1 90 ? 3.317 -10.247 24.408 1.00 90.25 90 SER A O 1
ATOM 699 N N . ARG A 1 91 ? 5.112 -9.189 23.551 1.00 88.56 91 ARG A N 1
ATOM 700 C CA . ARG A 1 91 ? 5.334 -8.334 24.724 1.00 88.56 91 ARG A CA 1
ATOM 701 C C . ARG A 1 91 ? 4.203 -7.320 24.884 1.00 88.56 91 ARG A C 1
ATOM 703 O O . ARG A 1 91 ? 3.671 -7.190 25.975 1.00 88.56 91 ARG A O 1
ATOM 710 N N . GLN A 1 92 ? 3.791 -6.665 23.800 1.00 89.44 92 GLN A N 1
ATOM 711 C CA . GLN A 1 92 ? 2.748 -5.640 23.848 1.00 89.44 92 GLN A CA 1
ATOM 712 C C . GLN A 1 92 ? 1.385 -6.209 24.258 1.00 89.44 92 GLN A C 1
ATOM 714 O O . GLN A 1 92 ? 0.701 -5.619 25.093 1.00 89.44 92 GLN A O 1
ATOM 719 N N . TYR A 1 93 ? 1.009 -7.372 23.717 1.00 91.50 93 TYR A N 1
ATOM 720 C CA . TYR A 1 93 ? -0.246 -8.030 24.070 1.00 91.50 93 TYR A CA 1
ATOM 721 C C . TYR A 1 93 ? -0.238 -8.522 25.520 1.00 91.50 93 TYR A C 1
ATOM 723 O O . TYR A 1 93 ? -1.220 -8.341 26.239 1.00 91.50 93 TYR A O 1
ATOM 731 N N . ARG A 1 94 ? 0.886 -9.088 25.978 1.00 93.19 94 ARG A N 1
ATOM 732 C CA . ARG A 1 94 ? 1.064 -9.459 27.386 1.00 93.19 94 ARG A CA 1
ATOM 733 C C . ARG A 1 94 ? 0.914 -8.250 28.302 1.00 93.19 94 ARG A C 1
ATOM 735 O O . ARG A 1 94 ? 0.170 -8.328 29.272 1.00 93.19 94 ARG A O 1
ATOM 742 N N . ASP A 1 95 ? 1.593 -7.152 27.988 1.00 92.25 95 ASP A N 1
ATOM 743 C CA . ASP A 1 95 ? 1.582 -5.944 28.813 1.00 92.25 95 ASP A CA 1
ATOM 744 C C . ASP A 1 95 ? 0.180 -5.303 28.845 1.00 92.25 95 ASP A C 1
ATOM 746 O O . ASP A 1 95 ? -0.228 -4.779 29.878 1.00 92.25 95 ASP A O 1
ATOM 750 N N . LEU A 1 96 ? -0.587 -5.385 27.749 1.00 92.62 96 LEU A N 1
ATOM 751 C CA . LEU A 1 96 ? -1.995 -4.973 27.706 1.00 92.62 96 LEU A CA 1
ATOM 752 C C . LEU A 1 96 ? -2.864 -5.820 28.650 1.00 92.62 96 LEU A C 1
ATOM 754 O O . LEU A 1 96 ? -3.608 -5.264 29.454 1.00 92.62 96 LEU A O 1
ATOM 758 N N . LEU A 1 97 ? -2.768 -7.152 28.566 1.00 93.31 97 LEU A N 1
ATOM 759 C CA . LEU A 1 97 ? -3.572 -8.061 29.389 1.00 93.31 97 LEU A CA 1
ATOM 760 C C . LEU A 1 97 ? -3.206 -7.982 30.877 1.00 93.31 97 LEU A C 1
ATOM 762 O O . LEU A 1 97 ? -4.099 -7.900 31.715 1.00 93.31 97 LEU A O 1
ATOM 766 N N . LEU A 1 98 ? -1.912 -7.990 31.214 1.00 93.44 98 LEU A N 1
ATOM 767 C CA . LEU A 1 98 ? -1.454 -7.887 32.605 1.00 93.44 98 LEU A CA 1
ATOM 768 C C . LEU A 1 98 ? -1.771 -6.519 33.200 1.00 93.44 98 LEU A C 1
ATOM 770 O O . LEU A 1 98 ? -2.213 -6.447 34.344 1.00 93.44 98 LEU A O 1
ATOM 774 N N . GLY A 1 99 ? -1.578 -5.447 32.425 1.00 91.81 99 GLY A N 1
ATOM 775 C CA . GLY A 1 99 ? -1.955 -4.103 32.845 1.00 91.81 99 GLY A CA 1
ATOM 776 C C . GLY A 1 99 ? -3.448 -4.025 33.149 1.00 91.81 99 GLY A C 1
ATOM 777 O O . GLY A 1 99 ? -3.819 -3.571 34.222 1.00 91.81 99 GLY A O 1
ATOM 778 N N . TYR A 1 100 ? -4.292 -4.593 32.283 1.00 89.50 100 TYR A N 1
ATOM 779 C CA . TYR A 1 100 ? -5.730 -4.674 32.529 1.00 89.50 100 TYR A CA 1
ATOM 780 C C . TYR A 1 100 ? -6.074 -5.470 33.799 1.00 89.50 100 TYR A C 1
ATOM 782 O O . TYR A 1 100 ? -6.803 -4.965 34.649 1.00 89.50 100 TYR A O 1
ATOM 790 N N . VAL A 1 101 ? -5.537 -6.687 33.960 1.00 92.12 101 VAL A N 1
ATOM 791 C CA . VAL A 1 101 ? -5.796 -7.522 35.150 1.00 92.12 101 VAL A CA 1
ATOM 792 C C . VAL A 1 101 ? -5.385 -6.795 36.431 1.00 92.12 101 VAL A C 1
ATOM 794 O O . VAL A 1 101 ? -6.130 -6.820 37.409 1.00 92.12 101 VAL A O 1
ATOM 797 N N . SER A 1 102 ? -4.237 -6.116 36.413 1.00 92.31 102 SER A N 1
ATOM 798 C CA . SER A 1 102 ? -3.747 -5.314 37.535 1.00 92.31 102 SER A CA 1
ATOM 799 C C . SER A 1 102 ? -4.681 -4.144 37.850 1.00 92.31 102 SER A C 1
ATOM 801 O O . SER A 1 102 ? -5.096 -3.988 38.997 1.00 92.31 102 SER A O 1
ATOM 803 N N . THR A 1 103 ? -5.083 -3.366 36.840 1.00 91.38 103 THR A N 1
ATOM 804 C CA . THR A 1 103 ? -5.992 -2.224 37.018 1.00 91.38 103 THR A CA 1
ATOM 805 C C . THR A 1 103 ? -7.327 -2.663 37.608 1.00 91.38 103 THR A C 1
ATOM 807 O O . THR A 1 103 ? -7.792 -2.056 38.567 1.00 91.38 103 THR A O 1
ATOM 810 N N . VAL A 1 104 ? -7.912 -3.758 37.109 1.00 89.12 104 VAL A N 1
ATOM 811 C CA . VAL A 1 104 ? -9.182 -4.277 37.639 1.00 89.12 104 VAL A CA 1
ATOM 812 C C . VAL A 1 104 ? -9.029 -4.790 39.068 1.00 89.12 104 VAL A C 1
ATOM 814 O O . VAL A 1 104 ? -9.852 -4.464 39.919 1.00 89.12 104 VAL A O 1
ATOM 817 N N . ARG A 1 105 ? -7.979 -5.569 39.361 1.00 89.50 105 ARG A N 1
ATOM 818 C CA . ARG A 1 105 ? -7.754 -6.140 40.701 1.00 89.50 105 ARG A CA 1
ATOM 819 C C . ARG A 1 105 ? -7.510 -5.055 41.755 1.00 89.50 105 ARG A C 1
ATOM 821 O O . ARG A 1 105 ? -7.910 -5.229 42.901 1.00 89.50 105 ARG A O 1
ATOM 828 N N . ASN A 1 106 ? -6.901 -3.942 41.354 1.00 91.56 106 ASN A N 1
ATOM 829 C CA . ASN A 1 106 ? -6.612 -2.803 42.223 1.00 91.56 106 ASN A CA 1
ATOM 830 C C . ASN A 1 106 ? -7.743 -1.755 42.256 1.00 91.56 106 ASN A C 1
ATOM 832 O O . ASN A 1 106 ? -7.597 -0.745 42.937 1.00 91.56 106 ASN A O 1
ATOM 836 N N . GLY A 1 107 ? -8.848 -1.966 41.527 1.00 85.31 107 GLY A N 1
ATOM 837 C CA . GLY A 1 107 ? -9.980 -1.033 41.480 1.00 85.31 107 GLY A CA 1
ATOM 838 C C . GLY A 1 107 ? -9.682 0.304 40.789 1.00 85.31 107 GLY A C 1
ATOM 839 O O . GLY A 1 107 ? -10.308 1.307 41.116 1.00 85.31 107 GLY A O 1
ATOM 840 N N . GLY A 1 108 ? -8.710 0.339 39.873 1.00 87.44 108 GLY A N 1
ATOM 841 C CA . GLY A 1 108 ? -8.357 1.539 39.111 1.00 87.44 108 GLY A CA 1
ATOM 842 C C . GLY A 1 108 ? -9.294 1.815 37.929 1.00 87.44 108 GLY A C 1
ATOM 843 O O . GLY A 1 108 ? -10.093 0.962 37.536 1.00 87.44 108 GLY A O 1
ATOM 844 N N . ASP A 1 109 ? -9.157 2.997 37.322 1.00 88.88 109 ASP A N 1
ATOM 845 C CA . ASP A 1 109 ? -9.927 3.373 36.133 1.00 88.88 109 ASP A CA 1
ATOM 846 C C . ASP A 1 109 ? -9.426 2.620 34.886 1.00 88.88 109 ASP A C 1
ATOM 848 O O . ASP A 1 109 ? -8.304 2.790 34.396 1.00 88.88 109 ASP A O 1
ATOM 852 N N . ILE A 1 110 ? -10.291 1.743 34.380 1.00 88.56 110 ILE A N 1
ATOM 853 C CA . ILE A 1 110 ? -10.036 0.900 33.214 1.00 88.56 110 ILE A CA 1
ATOM 854 C C . ILE A 1 110 ? -9.982 1.736 31.930 1.00 88.56 110 ILE A C 1
ATOM 856 O O . ILE A 1 110 ? -9.168 1.438 31.053 1.00 88.56 110 ILE A O 1
ATOM 860 N N . ALA A 1 111 ? -10.848 2.742 31.793 1.00 86.06 111 ALA A N 1
ATOM 861 C CA . ALA A 1 111 ? -10.933 3.561 30.591 1.00 86.06 111 ALA A CA 1
ATOM 862 C C . ALA A 1 111 ? -9.678 4.429 30.449 1.00 86.06 111 ALA A C 1
ATOM 864 O O . ALA A 1 111 ? -9.068 4.430 29.377 1.00 86.06 111 ALA A O 1
ATOM 865 N N . ASP A 1 112 ? -9.231 5.051 31.542 1.00 87.94 112 ASP A N 1
ATOM 866 C CA . ASP A 1 112 ? -7.999 5.845 31.569 1.00 87.94 112 ASP A CA 1
ATOM 867 C C . ASP A 1 112 ? -6.765 4.988 31.262 1.00 87.94 112 ASP A C 1
ATOM 869 O O . ASP A 1 112 ? -5.934 5.355 30.424 1.00 87.94 112 ASP A O 1
ATOM 873 N N . PHE A 1 113 ? -6.661 3.799 31.873 1.00 91.06 113 PHE A N 1
ATOM 874 C CA . PHE A 1 113 ? -5.582 2.857 31.567 1.00 91.06 113 PHE A CA 1
ATOM 875 C C . PHE A 1 113 ? -5.569 2.476 30.081 1.00 91.06 113 PHE A C 1
ATOM 877 O O . PHE A 1 113 ? -4.517 2.513 29.440 1.00 91.06 113 PHE A O 1
ATOM 884 N N . LEU A 1 114 ? -6.724 2.107 29.518 1.00 91.38 114 LEU A N 1
ATOM 885 C CA . LEU A 1 114 ? -6.829 1.692 28.120 1.00 91.38 114 LEU A CA 1
ATOM 886 C C . LEU A 1 114 ? -6.532 2.846 27.157 1.00 91.38 114 LEU A C 1
ATOM 888 O O . LEU A 1 114 ? -5.861 2.635 26.147 1.00 91.38 114 LEU A O 1
ATOM 892 N N . GLN A 1 115 ? -6.961 4.069 27.476 1.00 89.31 115 GLN A N 1
ATOM 893 C CA . GLN A 1 115 ? -6.662 5.256 26.679 1.00 89.31 115 GLN A CA 1
ATOM 894 C C . GLN A 1 115 ? -5.169 5.608 26.720 1.00 89.31 115 GLN A C 1
ATOM 896 O O . GLN A 1 115 ? -4.571 5.851 25.670 1.00 89.31 115 GLN A O 1
ATOM 901 N N . SER A 1 116 ? -4.544 5.569 27.899 1.00 91.38 116 SER A N 1
ATOM 902 C CA . SER A 1 116 ? -3.094 5.749 28.046 1.00 91.38 116 SER A CA 1
ATOM 903 C C . SER A 1 116 ? -2.321 4.662 27.289 1.00 91.38 116 SER A C 1
ATOM 905 O O . SER A 1 116 ? -1.390 4.947 26.530 1.00 91.38 116 SER A O 1
ATOM 907 N N . LYS A 1 117 ? -2.758 3.399 27.399 1.00 92.25 117 LYS A N 1
ATOM 908 C CA . LYS A 1 117 ? -2.134 2.278 26.688 1.00 92.25 117 LYS A CA 1
ATOM 909 C C . LYS A 1 117 ? -2.297 2.388 25.172 1.00 92.25 117 LYS A C 1
ATOM 911 O O . LYS A 1 117 ? -1.369 2.035 24.448 1.00 92.25 117 LYS A O 1
ATOM 916 N N . MET A 1 118 ? -3.436 2.892 24.696 1.00 91.88 118 MET A N 1
ATOM 917 C CA . MET A 1 118 ? -3.684 3.177 23.281 1.00 91.88 118 MET A CA 1
ATOM 918 C C . MET A 1 118 ? -2.659 4.175 22.737 1.00 91.88 118 MET A C 1
ATOM 920 O O . MET A 1 118 ? -2.019 3.893 21.727 1.00 91.88 118 MET A O 1
ATOM 924 N N . GLN A 1 119 ? -2.467 5.307 23.423 1.00 90.44 119 GLN A N 1
ATOM 925 C CA . GLN A 1 119 ? -1.498 6.335 23.024 1.00 90.44 119 GLN A CA 1
ATOM 926 C C . GLN A 1 119 ? -0.072 5.775 22.994 1.00 90.44 119 GLN A C 1
ATOM 928 O O . GLN A 1 119 ? 0.610 5.901 21.981 1.00 90.44 119 GLN A O 1
ATOM 933 N N . SER A 1 120 ? 0.329 5.049 24.042 1.00 92.00 120 SER A N 1
ATOM 934 C CA . SER A 1 120 ? 1.640 4.390 24.108 1.00 92.00 120 SER A CA 1
ATOM 935 C C . SER A 1 120 ? 1.872 3.397 22.956 1.00 92.00 120 SER A C 1
ATOM 937 O O . SER A 1 120 ? 2.979 3.309 22.426 1.00 92.00 120 SER A O 1
ATOM 939 N N . ILE A 1 121 ? 0.840 2.657 22.532 1.00 90.44 121 ILE A N 1
ATOM 940 C CA . ILE A 1 121 ? 0.935 1.752 21.377 1.00 90.44 121 ILE A CA 1
ATOM 941 C C . ILE A 1 121 ? 1.086 2.541 20.070 1.00 90.44 121 ILE A C 1
ATOM 943 O O . ILE A 1 121 ? 1.913 2.167 19.243 1.00 90.44 121 ILE A O 1
ATOM 947 N N . PHE A 1 122 ? 0.354 3.643 19.881 1.00 89.25 122 PHE A N 1
ATOM 948 C CA . PHE A 1 122 ? 0.529 4.497 18.699 1.00 89.25 122 PHE A CA 1
ATOM 949 C C . PHE A 1 122 ? 1.927 5.128 18.634 1.00 89.25 122 PHE A C 1
ATOM 951 O O . PHE A 1 122 ? 2.536 5.137 17.566 1.00 89.25 122 PHE A O 1
ATOM 958 N N . GLU A 1 123 ? 2.480 5.586 19.758 1.00 90.19 123 GLU A N 1
ATOM 959 C CA . GLU A 1 123 ? 3.865 6.076 19.835 1.00 90.19 123 GLU A CA 1
ATOM 960 C C . GLU A 1 123 ? 4.881 4.984 19.466 1.00 90.19 123 GLU A C 1
ATOM 962 O O . GLU A 1 123 ? 5.843 5.226 18.732 1.00 90.19 123 GLU A O 1
ATOM 967 N N . PHE A 1 124 ? 4.647 3.750 19.920 1.00 89.12 124 PHE A N 1
ATOM 968 C CA . PHE A 1 124 ? 5.476 2.607 19.549 1.00 89.12 124 PHE A CA 1
ATOM 969 C C . PHE A 1 124 ? 5.381 2.279 18.047 1.00 89.12 124 PHE A C 1
ATOM 971 O O . PHE A 1 124 ? 6.397 1.993 17.409 1.00 89.12 124 PHE A O 1
ATOM 978 N N . GLU A 1 125 ? 4.191 2.383 17.450 1.00 86.00 125 GLU A N 1
ATOM 979 C CA . GLU A 1 125 ? 3.988 2.226 16.004 1.00 86.00 125 GLU A CA 1
ATOM 980 C C . GLU A 1 125 ? 4.706 3.312 15.187 1.00 86.00 125 GLU A C 1
ATOM 982 O O . GLU A 1 125 ? 5.274 2.998 14.138 1.00 86.00 125 GLU A O 1
ATOM 987 N N . VAL A 1 126 ? 4.760 4.563 15.667 1.00 88.38 126 VAL A N 1
ATOM 988 C CA . VAL A 1 126 ? 5.579 5.630 15.051 1.00 88.38 126 VAL A CA 1
ATOM 989 C C . VAL A 1 126 ? 7.055 5.217 15.031 1.00 88.38 126 VAL A C 1
ATOM 991 O O . VAL A 1 126 ? 7.724 5.324 13.999 1.00 88.38 126 VAL A O 1
ATOM 994 N N . ALA A 1 127 ? 7.575 4.685 16.141 1.00 89.56 127 ALA A N 1
ATOM 995 C CA . ALA A 1 127 ? 8.964 4.235 16.217 1.00 89.56 127 ALA A CA 1
ATOM 996 C C . ALA A 1 127 ? 9.255 3.060 15.260 1.00 89.56 127 ALA A C 1
ATOM 998 O O . ALA A 1 127 ? 10.263 3.078 14.544 1.00 89.56 127 ALA A O 1
ATOM 999 N N . ILE A 1 128 ? 8.356 2.068 15.175 1.00 86.94 128 ILE A N 1
ATOM 1000 C CA . ILE A 1 128 ? 8.468 0.963 14.204 1.00 86.94 128 ILE A CA 1
ATOM 1001 C C . ILE A 1 128 ? 8.398 1.484 12.767 1.00 86.94 128 ILE A C 1
ATOM 1003 O O . ILE A 1 128 ? 9.140 1.007 11.901 1.00 86.94 128 ILE A O 1
ATOM 1007 N N . ALA A 1 129 ? 7.515 2.446 12.493 1.00 85.94 129 ALA A N 1
ATOM 1008 C CA . ALA A 1 129 ? 7.382 3.058 11.180 1.00 85.94 129 ALA A CA 1
ATOM 1009 C C . ALA A 1 129 ? 8.700 3.710 10.750 1.00 85.94 129 ALA A C 1
ATOM 1011 O O . ALA A 1 129 ? 9.202 3.383 9.676 1.00 8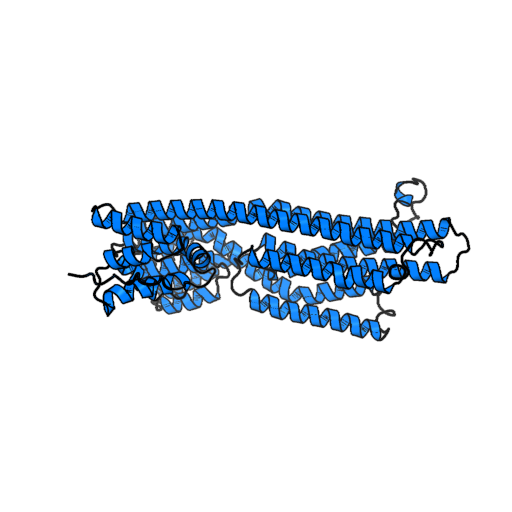5.94 129 ALA A O 1
ATOM 1012 N N . ARG A 1 130 ? 9.316 4.526 11.616 1.00 89.62 130 ARG A N 1
ATOM 1013 C CA . ARG A 1 130 ? 10.633 5.141 11.370 1.00 89.62 130 ARG A CA 1
ATOM 1014 C C . ARG A 1 130 ? 11.722 4.106 11.106 1.00 89.62 130 ARG A C 1
ATOM 1016 O O . ARG A 1 130 ? 12.474 4.231 10.142 1.00 89.62 130 ARG A O 1
ATOM 1023 N N . GLN A 1 131 ? 11.774 3.037 11.900 1.00 88.88 131 GLN A N 1
ATOM 1024 C CA . GLN A 1 131 ? 12.736 1.956 11.676 1.00 88.88 131 GLN A CA 1
ATOM 1025 C C . GLN A 1 131 ? 12.496 1.237 10.338 1.00 88.88 131 GLN A C 1
ATOM 1027 O O . GLN A 1 131 ? 13.443 0.869 9.641 1.00 88.88 131 GLN A O 1
ATOM 1032 N N . SER A 1 132 ? 11.233 1.016 9.975 1.00 86.81 132 SER A N 1
ATOM 1033 C CA . SER A 1 132 ? 10.865 0.379 8.708 1.00 86.81 132 SER A CA 1
ATOM 1034 C C . SER A 1 132 ? 11.253 1.260 7.524 1.00 86.81 132 SER A C 1
ATOM 1036 O O . SER A 1 132 ? 11.789 0.748 6.549 1.00 86.81 132 SER A O 1
ATOM 1038 N N . ILE A 1 133 ? 11.070 2.577 7.638 1.00 88.06 133 ILE A N 1
ATOM 1039 C CA . ILE A 1 133 ? 11.500 3.565 6.641 1.00 88.06 133 ILE A CA 1
ATOM 1040 C C . ILE A 1 133 ? 13.015 3.540 6.456 1.00 88.06 133 ILE A C 1
ATOM 1042 O O . ILE A 1 133 ? 13.466 3.481 5.320 1.00 88.06 133 ILE A O 1
ATOM 1046 N N . ALA A 1 134 ? 13.801 3.489 7.535 1.00 89.06 134 ALA A N 1
ATOM 1047 C CA . ALA A 1 134 ? 15.258 3.382 7.427 1.00 89.06 134 ALA A CA 1
ATOM 1048 C C . ALA A 1 134 ? 15.696 2.105 6.681 1.00 89.06 134 ALA A C 1
ATOM 1050 O O . ALA A 1 134 ? 16.586 2.146 5.835 1.00 89.06 134 ALA A O 1
ATOM 1051 N N . LYS A 1 135 ? 15.030 0.969 6.939 1.00 89.38 135 LYS A N 1
ATOM 1052 C CA . LYS A 1 135 ? 15.270 -0.286 6.202 1.00 89.38 135 LYS A CA 1
ATOM 1053 C C . LYS A 1 135 ? 14.880 -0.177 4.728 1.00 89.38 135 LYS A C 1
ATOM 1055 O O . LYS A 1 135 ? 15.604 -0.684 3.879 1.00 89.38 135 LYS A O 1
ATOM 1060 N N . ILE A 1 136 ? 13.747 0.464 4.430 1.00 89.81 136 ILE A N 1
ATOM 1061 C CA . ILE A 1 136 ? 13.306 0.727 3.054 1.00 89.81 136 ILE A CA 1
ATOM 1062 C C . ILE A 1 136 ? 14.344 1.593 2.344 1.00 89.81 136 ILE A C 1
ATOM 1064 O O . ILE A 1 136 ? 14.757 1.234 1.251 1.00 89.81 136 ILE A O 1
ATOM 1068 N N . GLY A 1 137 ? 14.814 2.662 2.988 1.00 89.56 137 GLY A N 1
ATOM 1069 C CA . GLY A 1 137 ? 15.862 3.529 2.464 1.00 89.56 137 GLY A CA 1
ATOM 1070 C C . GLY A 1 137 ? 17.121 2.761 2.084 1.00 89.56 137 GLY A C 1
ATOM 1071 O O . GLY A 1 137 ? 17.539 2.815 0.936 1.00 89.56 137 GLY A O 1
ATOM 1072 N N . GLY A 1 138 ? 17.638 1.930 2.994 1.00 90.94 138 GLY A N 1
ATOM 1073 C CA . GLY A 1 138 ? 18.800 1.088 2.698 1.00 90.94 138 GLY A CA 1
ATOM 1074 C C . GLY A 1 138 ? 18.583 0.108 1.535 1.00 90.94 138 GLY A C 1
ATOM 1075 O O . GLY A 1 138 ? 19.507 -0.134 0.763 1.00 90.94 138 GLY A O 1
ATOM 1076 N N . LEU A 1 139 ? 17.370 -0.438 1.365 1.00 91.75 139 LEU A N 1
ATOM 1077 C CA . LEU A 1 139 ? 17.037 -1.285 0.209 1.00 91.75 139 LEU A CA 1
ATOM 1078 C C . LEU A 1 139 ? 16.991 -0.490 -1.102 1.00 91.75 139 LEU A C 1
ATOM 1080 O O . LEU A 1 139 ? 17.405 -1.008 -2.137 1.00 91.75 139 LEU A O 1
ATOM 1084 N N . VAL A 1 140 ? 16.489 0.746 -1.066 1.00 91.00 140 VAL A N 1
ATOM 1085 C CA . VAL A 1 140 ? 16.458 1.644 -2.229 1.00 91.00 140 VAL A CA 1
ATOM 1086 C C . VAL A 1 140 ? 17.864 2.055 -2.627 1.00 91.00 140 VAL A C 1
ATOM 1088 O O . VAL A 1 140 ? 18.208 1.951 -3.799 1.00 91.00 140 VAL A O 1
ATOM 1091 N N . ASP A 1 141 ? 18.692 2.453 -1.668 1.00 90.75 141 ASP A N 1
ATOM 1092 C CA . ASP A 1 141 ? 20.074 2.849 -1.930 1.00 90.75 141 ASP A CA 1
ATOM 1093 C C . ASP A 1 141 ? 20.865 1.675 -2.523 1.00 90.75 141 ASP A C 1
ATOM 1095 O O . ASP A 1 141 ? 21.535 1.826 -3.545 1.00 90.75 141 ASP A O 1
ATOM 1099 N N . ALA A 1 142 ? 20.708 0.473 -1.957 1.00 92.12 142 ALA A N 1
ATOM 1100 C CA . ALA A 1 142 ? 21.317 -0.742 -2.494 1.00 92.12 142 ALA A CA 1
ATOM 1101 C C . ALA A 1 142 ? 20.848 -1.055 -3.925 1.00 92.12 142 ALA A C 1
ATOM 1103 O O . ALA A 1 142 ? 21.661 -1.450 -4.759 1.00 92.12 142 ALA A O 1
ATOM 1104 N N . TYR A 1 143 ? 19.559 -0.859 -4.221 1.00 91.31 143 TYR A N 1
ATOM 1105 C CA . TYR A 1 143 ? 19.013 -1.027 -5.568 1.00 91.31 143 TYR A CA 1
ATOM 1106 C C . TYR A 1 143 ? 19.648 -0.062 -6.566 1.00 91.31 143 TYR A C 1
ATOM 1108 O O . TYR A 1 143 ? 20.108 -0.491 -7.619 1.00 91.31 143 TYR A O 1
ATOM 1116 N N . MET A 1 144 ? 19.715 1.226 -6.223 1.00 89.62 144 MET A N 1
ATOM 1117 C CA . MET A 1 144 ? 20.282 2.253 -7.100 1.00 89.62 144 MET A CA 1
ATOM 1118 C C . MET A 1 144 ? 21.765 1.999 -7.369 1.00 89.62 144 MET A C 1
ATOM 1120 O O . MET A 1 144 ? 22.198 2.024 -8.518 1.00 89.62 144 MET A O 1
ATOM 1124 N N . ILE A 1 145 ? 22.538 1.692 -6.323 1.00 90.25 145 ILE A N 1
ATOM 1125 C CA . ILE A 1 145 ? 23.968 1.384 -6.445 1.00 90.25 145 ILE A CA 1
ATOM 1126 C C . ILE A 1 145 ? 24.177 0.158 -7.335 1.00 90.25 145 ILE A C 1
ATOM 1128 O O . ILE A 1 145 ? 25.012 0.179 -8.234 1.00 90.25 145 ILE A O 1
ATOM 1132 N N . MET A 1 146 ? 23.406 -0.904 -7.115 1.00 88.12 146 MET A N 1
ATOM 1133 C CA . MET A 1 146 ? 23.506 -2.122 -7.909 1.00 88.12 146 MET A CA 1
ATOM 1134 C C . MET A 1 146 ? 23.135 -1.898 -9.367 1.00 88.12 146 MET A C 1
ATOM 1136 O O . MET A 1 146 ? 23.819 -2.429 -10.237 1.00 88.12 146 MET A O 1
ATOM 1140 N N . GLN A 1 147 ? 22.080 -1.129 -9.642 1.00 85.25 147 GLN A N 1
ATOM 1141 C CA . GLN A 1 147 ? 21.742 -0.771 -11.010 1.00 85.25 147 GLN A CA 1
ATOM 1142 C C . GLN A 1 147 ? 22.934 -0.077 -11.667 1.00 85.25 147 GLN A C 1
ATOM 1144 O O . GLN A 1 147 ? 23.373 -0.511 -12.733 1.00 85.25 147 GLN A O 1
ATOM 1149 N N . VAL A 1 148 ? 23.490 0.955 -11.020 1.00 87.38 148 VAL A N 1
ATOM 1150 C CA . VAL A 1 148 ? 24.618 1.728 -11.564 1.00 87.38 148 VAL A CA 1
ATOM 1151 C C . VAL A 1 148 ? 25.825 0.828 -11.822 1.00 87.38 148 VAL A C 1
ATOM 1153 O O . VAL A 1 148 ? 26.397 0.886 -12.905 1.00 87.38 148 VAL A O 1
ATOM 1156 N N . ILE A 1 149 ? 26.173 -0.047 -10.873 1.00 87.75 149 ILE A N 1
ATOM 1157 C CA . ILE A 1 149 ? 27.282 -1.001 -11.016 1.00 87.75 149 ILE A CA 1
ATOM 1158 C C . ILE A 1 149 ? 27.016 -2.015 -12.131 1.00 87.75 149 ILE A C 1
ATOM 1160 O O . ILE A 1 149 ? 27.922 -2.353 -12.883 1.00 87.75 149 ILE A O 1
ATOM 1164 N N . GLY A 1 150 ? 25.797 -2.539 -12.242 1.00 83.50 150 GLY A N 1
ATOM 1165 C CA . GLY A 1 150 ? 25.500 -3.572 -13.226 1.00 83.50 150 GLY A CA 1
ATOM 1166 C C . GLY A 1 150 ? 25.525 -3.043 -14.658 1.00 83.50 150 GLY A C 1
ATOM 1167 O O . GLY A 1 150 ? 26.073 -3.713 -15.532 1.00 83.50 150 GLY A O 1
ATOM 1168 N N . LEU A 1 151 ? 25.013 -1.829 -14.904 1.00 79.56 151 LEU A N 1
ATOM 1169 C CA . LEU A 1 151 ? 25.154 -1.211 -16.227 1.00 79.56 151 LEU A CA 1
ATOM 1170 C C . LEU A 1 151 ? 26.582 -0.717 -16.490 1.00 79.56 151 LEU A C 1
ATOM 1172 O O . LEU A 1 151 ? 27.040 -0.824 -17.623 1.00 79.56 151 LEU A O 1
ATOM 1176 N N . SER A 1 152 ? 27.322 -0.242 -15.480 1.00 79.12 152 SER A N 1
ATOM 1177 C CA . SER A 1 152 ? 28.722 0.149 -15.688 1.00 79.12 152 SER A CA 1
ATOM 1178 C C . SER A 1 152 ? 29.628 -1.049 -15.976 1.00 79.12 152 SER A C 1
ATOM 1180 O O . SER A 1 152 ? 30.470 -0.966 -16.864 1.00 79.12 152 SER A O 1
ATOM 1182 N N . LEU A 1 153 ? 29.427 -2.184 -15.295 1.00 79.44 153 LEU A N 1
ATOM 1183 C CA . LEU A 1 153 ? 30.137 -3.432 -15.579 1.00 79.44 153 LEU A CA 1
ATOM 1184 C C . LEU A 1 153 ? 29.880 -3.892 -17.014 1.00 79.44 153 LEU A C 1
ATOM 1186 O O . LEU A 1 153 ? 30.818 -4.276 -17.703 1.00 79.44 153 LEU A O 1
ATOM 1190 N N . TYR A 1 154 ? 28.627 -3.825 -17.469 1.00 75.06 154 TYR A N 1
ATOM 1191 C CA . TYR A 1 154 ? 28.292 -4.129 -18.856 1.00 75.06 154 TYR A CA 1
ATOM 1192 C C . TYR A 1 154 ? 29.037 -3.216 -19.832 1.00 75.06 154 TYR A C 1
ATOM 1194 O O . TYR A 1 154 ? 29.645 -3.713 -20.772 1.00 75.06 154 TYR A O 1
ATOM 1202 N N . VAL A 1 155 ? 29.026 -1.898 -19.602 1.00 75.25 155 VAL A N 1
ATOM 1203 C CA . VAL A 1 155 ? 29.740 -0.942 -20.463 1.00 75.25 155 VAL A CA 1
ATOM 1204 C C . VAL A 1 155 ? 31.226 -1.253 -20.528 1.00 75.25 155 VAL A C 1
ATOM 1206 O O . VAL A 1 155 ? 31.803 -1.220 -21.607 1.00 75.25 155 VAL A O 1
ATOM 1209 N N . VAL A 1 156 ? 31.842 -1.587 -19.394 1.00 75.81 156 VAL A N 1
ATOM 1210 C CA . VAL A 1 156 ? 33.247 -1.997 -19.351 1.00 75.81 156 VAL A CA 1
ATOM 1211 C C . VAL A 1 156 ? 33.459 -3.263 -20.184 1.00 75.81 156 VAL A C 1
ATOM 1213 O O . VAL A 1 156 ? 34.369 -3.289 -20.999 1.00 75.81 156 VAL A O 1
ATOM 1216 N N . VAL A 1 157 ? 32.607 -4.283 -20.049 1.00 72.50 157 VAL A N 1
ATOM 1217 C CA . VAL A 1 157 ? 32.694 -5.509 -20.864 1.00 72.50 157 VAL A CA 1
ATOM 1218 C C . VAL A 1 157 ? 32.551 -5.201 -22.360 1.00 72.50 157 VAL A C 1
ATOM 1220 O O . VAL A 1 157 ? 33.390 -5.638 -23.138 1.00 72.50 157 VAL A O 1
ATOM 1223 N N . ALA A 1 158 ? 31.557 -4.399 -22.749 1.00 69.44 158 ALA A N 1
ATOM 1224 C CA . ALA A 1 158 ? 31.313 -4.010 -24.141 1.00 69.44 158 ALA A CA 1
ATOM 1225 C C . ALA A 1 158 ? 32.433 -3.131 -24.738 1.00 69.44 158 ALA A C 1
ATOM 1227 O O . ALA A 1 158 ? 32.674 -3.145 -25.943 1.00 69.44 158 ALA A O 1
ATOM 1228 N N . ALA A 1 159 ? 33.118 -2.353 -23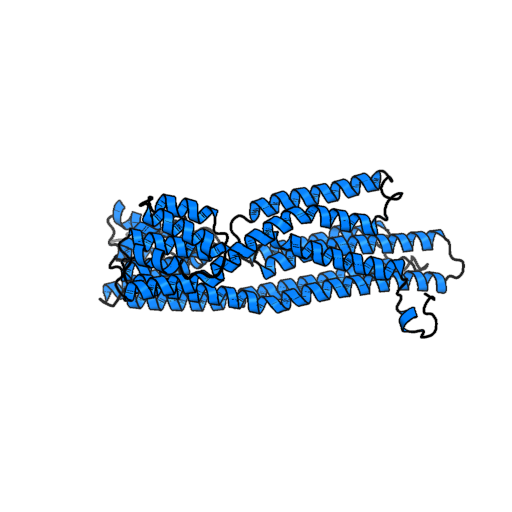.899 1.00 70.00 159 ALA A N 1
ATOM 1229 C CA . ALA A 1 159 ? 34.293 -1.574 -24.277 1.00 70.00 159 ALA A CA 1
ATOM 1230 C C . ALA A 1 159 ? 35.564 -2.427 -24.390 1.00 70.00 159 ALA A C 1
ATOM 1232 O O . ALA A 1 159 ? 36.470 -2.112 -25.154 1.00 70.00 159 ALA A O 1
ATOM 1233 N N . LEU A 1 160 ? 35.671 -3.493 -23.598 1.00 68.94 160 LEU A N 1
ATOM 1234 C CA . LEU A 1 160 ? 36.814 -4.396 -23.649 1.00 68.94 160 LEU A CA 1
ATOM 1235 C C . LEU A 1 160 ? 36.733 -5.341 -24.854 1.00 68.94 160 LEU A C 1
ATOM 1237 O O . LEU A 1 160 ? 37.764 -5.590 -25.474 1.00 68.94 160 LEU A O 1
ATOM 1241 N N . SER A 1 161 ? 35.532 -5.789 -25.233 1.00 63.31 161 SER A N 1
ATOM 1242 C CA . SER A 1 161 ? 35.312 -6.584 -26.452 1.00 63.31 161 SER A CA 1
ATOM 1243 C C . SER A 1 161 ? 35.621 -5.818 -27.746 1.00 63.31 161 SER A C 1
ATOM 1245 O O . SER A 1 161 ? 35.785 -6.426 -28.796 1.00 63.31 161 SER A O 1
ATOM 1247 N N . SER A 1 162 ? 35.722 -4.483 -27.698 1.00 58.41 162 SER A N 1
ATOM 1248 C CA . SER A 1 162 ? 36.074 -3.665 -28.867 1.00 58.41 162 SER A CA 1
ATOM 1249 C C . SER A 1 162 ? 37.586 -3.502 -29.076 1.00 58.41 162 SER A C 1
ATOM 1251 O O . SER A 1 162 ? 38.004 -2.861 -30.040 1.00 58.41 162 SER A O 1
ATOM 1253 N N . LEU A 1 163 ? 38.430 -4.015 -28.173 1.00 64.00 163 LEU A N 1
ATOM 1254 C CA . LEU A 1 163 ? 39.883 -3.969 -28.331 1.00 64.00 163 LEU A CA 1
ATOM 1255 C C . LEU A 1 163 ? 40.374 -5.226 -29.075 1.00 64.00 163 LEU A C 1
ATOM 1257 O O . LEU A 1 163 ? 39.992 -6.334 -28.718 1.00 64.00 163 LEU A O 1
ATOM 1261 N N . PRO A 1 164 ? 41.315 -5.106 -30.032 1.00 56.28 164 PRO A N 1
ATOM 1262 C CA . PRO A 1 164 ? 41.866 -6.244 -30.787 1.00 56.28 164 PRO A CA 1
ATOM 1263 C C . PRO A 1 164 ? 42.720 -7.196 -29.929 1.00 56.28 164 PRO A C 1
ATOM 1265 O O . PRO A 1 164 ? 43.208 -8.212 -30.417 1.00 56.28 164 PRO A O 1
ATOM 1268 N N . ALA A 1 165 ? 42.939 -6.864 -28.654 1.00 55.53 165 ALA A N 1
ATOM 1269 C CA . ALA A 1 165 ? 43.710 -7.651 -27.703 1.00 55.53 165 ALA A CA 1
ATOM 1270 C C . ALA A 1 165 ? 42.801 -8.641 -26.948 1.00 55.53 165 ALA A C 1
ATOM 1272 O O . ALA A 1 165 ? 42.620 -8.531 -25.735 1.00 55.53 165 ALA A O 1
ATOM 1273 N N . GLY A 1 166 ? 42.260 -9.627 -27.670 1.00 53.44 166 GLY A N 1
ATOM 1274 C CA . GLY A 1 166 ? 41.412 -10.706 -27.136 1.00 53.44 166 GLY A CA 1
ATOM 1275 C C . GLY A 1 166 ? 42.088 -11.662 -26.133 1.00 53.44 166 GLY A C 1
ATOM 1276 O O . GLY A 1 166 ? 41.446 -12.586 -25.648 1.00 53.44 166 GLY A O 1
ATOM 1277 N N . ASP A 1 167 ? 43.360 -11.444 -25.779 1.00 52.56 167 ASP A N 1
ATOM 1278 C CA . ASP A 1 167 ? 44.135 -12.309 -24.869 1.00 52.56 167 ASP A CA 1
ATOM 1279 C C . ASP A 1 167 ? 44.072 -11.894 -23.382 1.00 52.56 167 ASP A C 1
ATOM 1281 O O . ASP A 1 167 ? 44.571 -12.613 -22.515 1.00 52.56 167 ASP A O 1
ATOM 1285 N N . LEU A 1 168 ? 43.475 -10.741 -23.051 1.00 53.09 168 LEU A N 1
ATOM 1286 C CA . LEU A 1 168 ? 43.387 -10.243 -21.664 1.00 53.09 168 LEU A CA 1
ATOM 1287 C C . LEU A 1 168 ? 42.060 -10.581 -20.964 1.00 53.09 168 LEU A C 1
ATOM 1289 O O . LEU A 1 168 ? 41.931 -10.376 -19.755 1.00 53.09 168 LEU A O 1
ATOM 1293 N N . ILE A 1 169 ? 41.081 -11.107 -21.701 1.00 53.78 169 ILE A N 1
ATOM 1294 C CA . ILE A 1 169 ? 39.733 -11.413 -21.216 1.00 53.78 169 ILE A CA 1
ATOM 1295 C C . ILE A 1 169 ? 39.554 -12.936 -21.258 1.00 53.78 169 ILE A C 1
ATOM 1297 O O . ILE A 1 169 ? 39.867 -13.555 -22.273 1.00 53.78 169 ILE A O 1
ATOM 1301 N N . PRO A 1 170 ? 39.049 -13.589 -20.195 1.00 57.12 170 PRO A N 1
ATOM 1302 C CA . PRO A 1 170 ? 38.672 -14.995 -20.284 1.00 57.12 170 PRO A CA 1
ATOM 1303 C C . PRO A 1 170 ? 37.697 -15.186 -21.454 1.00 57.12 170 PRO A C 1
ATOM 1305 O O . PRO A 1 170 ? 36.691 -14.487 -21.511 1.00 57.12 170 PRO A O 1
ATOM 1308 N N . ILE A 1 171 ? 37.955 -16.149 -22.346 1.00 52.34 171 ILE A N 1
ATOM 1309 C CA . ILE A 1 171 ? 37.176 -16.444 -23.576 1.00 52.34 171 ILE A CA 1
ATOM 1310 C C . ILE A 1 171 ? 35.647 -16.530 -23.329 1.00 52.34 171 ILE A C 1
ATOM 1312 O O . ILE A 1 171 ? 34.840 -16.332 -24.231 1.00 52.34 171 ILE A O 1
ATOM 1316 N N . SER A 1 172 ? 35.219 -16.787 -22.090 1.00 56.97 172 SER A N 1
ATOM 1317 C CA . SER A 1 172 ? 33.816 -16.784 -21.663 1.00 56.97 172 SER A CA 1
ATOM 1318 C C . SER A 1 172 ? 33.146 -15.400 -21.559 1.00 56.97 172 SER A C 1
ATOM 1320 O O . SER A 1 172 ? 31.920 -15.351 -21.484 1.00 56.97 172 SER A O 1
ATOM 1322 N N . MET A 1 173 ? 33.903 -14.298 -21.525 1.00 56.06 173 MET A N 1
ATOM 1323 C CA . MET A 1 173 ? 33.401 -12.924 -21.346 1.00 56.06 173 MET A CA 1
ATOM 1324 C C . MET A 1 173 ? 33.405 -12.082 -22.629 1.00 56.06 173 MET A C 1
ATOM 1326 O O . MET A 1 173 ? 32.739 -11.055 -22.654 1.00 56.06 173 MET A O 1
ATOM 1330 N N . ASP A 1 174 ? 34.082 -12.532 -23.688 1.00 55.06 174 ASP A N 1
ATOM 1331 C CA . ASP A 1 174 ? 34.134 -11.860 -25.001 1.00 55.06 174 ASP A CA 1
ATOM 1332 C C . ASP A 1 174 ? 32.953 -12.243 -25.922 1.00 55.06 174 ASP A C 1
ATOM 1334 O O . ASP A 1 174 ? 32.860 -11.871 -27.086 1.00 55.06 174 ASP A O 1
ATOM 1338 N N . SER A 1 175 ? 32.009 -13.038 -25.408 1.00 64.12 175 SER A N 1
ATOM 1339 C CA . SER A 1 175 ? 30.831 -13.437 -26.172 1.00 64.12 175 SER A CA 1
ATOM 1340 C C . SER A 1 175 ? 29.720 -12.386 -26.058 1.00 64.12 175 SER A C 1
ATOM 1342 O O . SER A 1 175 ? 29.343 -12.044 -24.931 1.00 64.12 175 SER A O 1
ATOM 1344 N N . PRO A 1 176 ? 29.059 -11.997 -27.169 1.00 66.31 176 PRO A N 1
ATOM 1345 C CA . PRO A 1 176 ? 27.818 -11.215 -27.141 1.00 66.31 176 PRO A CA 1
ATOM 1346 C C . PRO A 1 176 ? 26.768 -11.809 -26.188 1.00 66.31 176 PRO A C 1
ATOM 1348 O O . PRO A 1 176 ? 26.000 -11.090 -25.552 1.00 66.31 176 PRO A O 1
ATOM 1351 N N . VAL A 1 177 ? 26.781 -13.136 -26.011 1.00 72.06 177 VAL A N 1
ATOM 1352 C CA . VAL A 1 177 ? 25.906 -13.868 -25.086 1.00 72.06 177 VAL A CA 1
ATOM 1353 C C . VAL A 1 177 ? 26.077 -13.406 -23.634 1.00 72.06 177 VAL A C 1
ATOM 1355 O O . VAL A 1 177 ? 25.092 -13.333 -22.900 1.00 72.06 177 VAL A O 1
ATOM 1358 N N . PHE A 1 178 ? 27.296 -13.071 -23.201 1.00 72.44 178 PHE A N 1
ATOM 1359 C CA . PHE A 1 178 ? 27.564 -12.625 -21.833 1.00 72.44 178 PHE A CA 1
ATOM 1360 C C . PHE A 1 178 ? 26.974 -11.231 -21.566 1.00 72.44 178 PHE A C 1
ATOM 1362 O O . PHE A 1 178 ? 26.340 -11.009 -20.531 1.00 72.44 178 PHE A O 1
ATOM 1369 N N . SER A 1 179 ? 27.078 -10.336 -22.547 1.00 72.12 179 SER A N 1
ATOM 1370 C CA . SER A 1 179 ? 26.436 -9.020 -22.565 1.00 72.12 179 SER A CA 1
ATOM 1371 C C . SER A 1 179 ? 24.908 -9.144 -22.431 1.00 72.12 179 SER A C 1
ATOM 1373 O O . SER A 1 179 ? 24.308 -8.571 -21.513 1.00 72.12 179 SER A O 1
ATOM 1375 N N . TYR A 1 180 ? 24.273 -9.986 -23.256 1.00 78.44 180 TYR A N 1
ATOM 1376 C CA . TYR A 1 180 ? 22.838 -10.276 -23.144 1.00 78.44 180 TYR A CA 1
ATOM 1377 C C . TYR A 1 180 ? 22.453 -10.845 -21.767 1.00 78.44 180 TYR A C 1
ATOM 1379 O O . TYR A 1 180 ? 21.420 -10.474 -21.203 1.00 78.44 180 TYR A O 1
ATOM 1387 N N . LEU A 1 181 ? 23.290 -11.710 -21.188 1.00 80.50 181 LEU A N 1
ATOM 1388 C CA . LEU A 1 181 ? 23.052 -12.317 -19.878 1.00 80.50 181 LEU A CA 1
ATOM 1389 C C . LEU A 1 181 ? 23.050 -11.259 -18.761 1.00 80.50 181 LEU A C 1
ATOM 1391 O O . LEU A 1 181 ? 22.163 -11.274 -17.904 1.00 80.50 181 LEU A O 1
ATOM 1395 N N . ILE A 1 182 ? 23.981 -10.303 -18.774 1.00 80.12 182 ILE A N 1
ATOM 1396 C CA . ILE A 1 182 ? 24.020 -9.234 -17.764 1.00 80.12 182 ILE A CA 1
ATOM 1397 C C . ILE A 1 182 ? 22.737 -8.393 -17.801 1.00 80.12 182 ILE A C 1
ATOM 1399 O O . ILE A 1 182 ? 22.091 -8.202 -16.765 1.00 80.12 182 ILE A O 1
ATOM 1403 N N . VAL A 1 183 ? 22.351 -7.927 -18.991 1.00 80.81 183 VAL A N 1
ATOM 1404 C CA . VAL A 1 183 ? 21.248 -6.972 -19.171 1.00 80.81 183 VAL A CA 1
ATOM 1405 C C . VAL A 1 183 ? 19.877 -7.616 -18.977 1.00 80.81 183 VAL A C 1
ATOM 1407 O O . VAL A 1 183 ? 19.022 -7.040 -18.304 1.00 80.81 183 VAL A O 1
ATOM 1410 N N . PHE A 1 184 ? 19.659 -8.810 -19.533 1.00 84.06 184 PHE A N 1
ATOM 1411 C CA . PHE A 1 184 ? 18.340 -9.451 -19.542 1.00 84.06 184 PHE A CA 1
ATOM 1412 C C . PHE A 1 184 ? 18.142 -10.494 -18.443 1.00 84.06 184 PHE A C 1
ATOM 1414 O O . PHE A 1 184 ? 16.998 -10.834 -18.139 1.00 84.06 184 PHE A O 1
ATOM 1421 N N . VAL A 1 185 ? 19.216 -10.991 -17.821 1.00 86.38 185 VAL A N 1
ATOM 1422 C CA . VAL A 1 185 ? 19.120 -12.018 -16.772 1.00 86.38 185 VAL A CA 1
ATOM 1423 C C . VAL A 1 185 ? 19.583 -11.477 -15.427 1.00 86.38 185 VAL A C 1
ATOM 1425 O O . VAL A 1 185 ? 18.767 -11.378 -14.513 1.00 86.38 185 VAL A O 1
ATOM 1428 N N . ILE A 1 186 ? 20.857 -11.099 -15.284 1.00 86.69 186 ILE A N 1
ATOM 1429 C CA . ILE A 1 186 ? 21.421 -10.722 -13.977 1.00 86.69 186 ILE A CA 1
ATOM 1430 C C . ILE A 1 186 ? 20.699 -9.499 -13.415 1.00 86.69 186 ILE A C 1
ATOM 1432 O O . ILE A 1 186 ? 20.146 -9.573 -12.319 1.00 86.69 186 ILE A O 1
ATOM 1436 N N . LEU A 1 187 ? 20.642 -8.395 -14.162 1.00 87.31 187 LEU A N 1
ATOM 1437 C CA . LEU A 1 187 ? 20.038 -7.160 -13.668 1.00 87.31 187 LEU A CA 1
ATOM 1438 C C . LEU A 1 187 ? 18.555 -7.333 -13.277 1.00 87.31 187 LEU A C 1
ATOM 1440 O O . LEU A 1 187 ? 18.209 -7.013 -12.138 1.00 87.31 187 LEU A O 1
ATOM 1444 N N . PRO A 1 188 ? 17.669 -7.900 -14.124 1.00 90.06 188 PRO A N 1
ATOM 1445 C CA . PRO A 1 188 ? 16.280 -8.145 -13.745 1.00 90.06 188 PRO A CA 1
ATOM 1446 C C . PRO A 1 188 ? 16.129 -9.087 -12.552 1.00 90.06 188 PRO A C 1
ATOM 1448 O O . PRO A 1 188 ? 15.293 -8.827 -11.687 1.00 90.06 188 PRO A O 1
ATOM 1451 N N . VAL A 1 189 ? 16.932 -10.155 -12.463 1.00 92.00 189 VAL A N 1
ATOM 1452 C CA . VAL A 1 189 ? 16.873 -11.099 -11.335 1.00 92.00 189 VAL A CA 1
ATOM 1453 C C . VAL A 1 189 ? 17.168 -10.383 -10.027 1.00 92.00 189 VAL A C 1
ATOM 1455 O O . VAL A 1 189 ? 16.437 -10.573 -9.049 1.00 92.00 189 VAL A O 1
ATOM 1458 N N . ILE A 1 190 ? 18.196 -9.535 -9.997 1.00 90.00 190 ILE A N 1
ATOM 1459 C CA . ILE A 1 190 ? 18.533 -8.851 -8.756 1.00 90.00 190 ILE A CA 1
ATOM 1460 C C . ILE A 1 190 ? 17.515 -7.744 -8.435 1.00 90.00 190 ILE A C 1
ATOM 1462 O O . ILE A 1 190 ? 17.095 -7.618 -7.279 1.00 90.00 190 ILE A O 1
ATOM 1466 N N . SER A 1 191 ? 17.006 -7.024 -9.440 1.00 90.75 191 SER A N 1
ATOM 1467 C CA . SER A 1 191 ? 15.895 -6.085 -9.252 1.00 90.75 191 SER A CA 1
ATOM 1468 C C . SER A 1 191 ? 14.664 -6.770 -8.656 1.00 90.75 191 SER A C 1
ATOM 1470 O O . SER A 1 191 ? 14.094 -6.285 -7.678 1.00 90.75 191 SER A O 1
ATOM 1472 N N . ILE A 1 192 ? 14.285 -7.942 -9.171 1.00 92.19 192 ILE A N 1
ATOM 1473 C CA . ILE A 1 192 ? 13.175 -8.746 -8.643 1.00 92.19 192 ILE A CA 1
ATOM 1474 C C . ILE A 1 192 ? 13.462 -9.209 -7.208 1.00 92.19 192 ILE A C 1
ATOM 1476 O O . ILE A 1 192 ? 12.565 -9.160 -6.361 1.00 92.19 192 ILE A O 1
ATOM 1480 N N . ALA A 1 193 ? 14.698 -9.610 -6.895 1.00 92.12 193 ALA A N 1
ATOM 1481 C CA . ALA A 1 193 ? 15.090 -10.000 -5.541 1.00 92.12 193 ALA A CA 1
ATOM 1482 C C . ALA A 1 193 ? 14.913 -8.848 -4.534 1.00 92.12 193 ALA A C 1
ATOM 1484 O O . ALA A 1 193 ? 14.382 -9.059 -3.437 1.00 92.12 193 ALA A O 1
ATOM 1485 N N . ILE A 1 194 ? 15.276 -7.618 -4.914 1.00 90.94 194 ILE A N 1
ATOM 1486 C CA . ILE A 1 194 ? 15.060 -6.434 -4.074 1.00 90.94 194 ILE A CA 1
ATOM 1487 C C . ILE A 1 194 ? 13.574 -6.089 -3.966 1.00 90.94 194 ILE A C 1
ATOM 1489 O O . ILE A 1 194 ? 13.094 -5.821 -2.862 1.00 90.94 194 ILE A O 1
ATOM 1493 N N . LEU A 1 195 ? 12.815 -6.137 -5.065 1.00 91.94 195 LEU A N 1
ATOM 1494 C CA . LEU A 1 195 ? 11.365 -5.922 -5.020 1.00 91.94 195 LEU A CA 1
ATOM 1495 C C . LEU A 1 195 ? 10.695 -6.919 -4.061 1.00 91.94 195 LEU A C 1
ATOM 1497 O O . LEU A 1 195 ? 9.841 -6.535 -3.261 1.00 91.94 195 LEU A O 1
ATOM 1501 N N . PHE A 1 196 ? 11.134 -8.178 -4.046 1.00 91.00 196 PHE A N 1
ATOM 1502 C CA . PHE A 1 196 ? 10.648 -9.181 -3.099 1.00 91.00 196 PHE A CA 1
ATOM 1503 C C . PHE A 1 196 ? 11.017 -8.862 -1.638 1.00 91.00 196 PHE A C 1
ATOM 1505 O O . PHE A 1 196 ? 10.200 -9.058 -0.732 1.00 91.00 196 PHE A O 1
ATOM 1512 N N . ALA A 1 197 ? 12.217 -8.334 -1.384 1.00 89.56 197 ALA A N 1
ATOM 1513 C CA . ALA A 1 197 ? 12.613 -7.860 -0.056 1.00 89.56 197 ALA A CA 1
ATOM 1514 C C . ALA A 1 197 ? 11.778 -6.644 0.402 1.00 89.56 197 ALA A C 1
ATOM 1516 O O . ALA A 1 197 ? 11.355 -6.574 1.564 1.00 89.56 197 ALA A O 1
ATOM 1517 N N . LEU A 1 198 ? 11.472 -5.722 -0.517 1.00 88.06 198 LEU A N 1
ATOM 1518 C CA . LEU A 1 198 ? 10.592 -4.578 -0.272 1.00 88.06 198 LEU A CA 1
ATOM 1519 C C . LEU A 1 198 ? 9.155 -5.011 0.025 1.00 88.06 198 LEU A C 1
ATOM 1521 O O . LEU A 1 198 ? 8.530 -4.440 0.919 1.00 88.06 198 LEU A O 1
ATOM 1525 N N . ASP A 1 199 ? 8.632 -6.039 -0.651 1.00 87.75 199 ASP A N 1
ATOM 1526 C CA . ASP A 1 199 ? 7.273 -6.536 -0.400 1.00 87.75 199 ASP A CA 1
ATOM 1527 C C . ASP A 1 199 ? 7.073 -7.016 1.041 1.00 87.75 199 ASP A C 1
ATOM 1529 O O . ASP A 1 199 ? 6.054 -6.730 1.669 1.00 87.75 199 ASP A O 1
ATOM 1533 N N . LYS A 1 200 ? 8.085 -7.688 1.599 1.00 83.25 200 LYS A N 1
ATOM 1534 C CA . LYS A 1 200 ? 8.057 -8.173 2.986 1.00 83.25 200 LYS A CA 1
ATOM 1535 C C . LYS A 1 200 ? 8.152 -7.050 4.018 1.00 83.25 200 LYS A C 1
ATOM 1537 O O . LYS A 1 200 ? 7.658 -7.209 5.138 1.00 83.25 200 LYS A O 1
ATOM 1542 N N . THR A 1 201 ? 8.795 -5.943 3.656 1.00 81.75 201 THR A N 1
ATOM 1543 C CA . THR A 1 201 ? 9.063 -4.818 4.561 1.00 81.75 201 THR A CA 1
ATOM 1544 C C . THR A 1 201 ? 7.916 -3.807 4.548 1.00 81.75 201 THR A C 1
ATOM 1546 O O . THR A 1 201 ? 7.515 -3.312 5.600 1.00 81.75 201 THR A O 1
ATOM 1549 N N . VAL A 1 202 ? 7.340 -3.543 3.374 1.00 78.00 202 VAL A N 1
ATOM 1550 C CA . VAL A 1 202 ? 6.296 -2.535 3.172 1.00 78.00 202 VAL A CA 1
ATOM 1551 C C . VAL A 1 202 ? 4.914 -3.185 3.124 1.00 78.00 202 VAL A C 1
ATOM 1553 O O . VAL A 1 202 ? 4.545 -3.863 2.159 1.00 78.00 202 VAL A O 1
ATOM 1556 N N . SER A 1 203 ? 4.101 -2.925 4.148 1.00 70.56 203 SER A N 1
ATOM 1557 C CA . SER A 1 203 ? 2.685 -3.296 4.152 1.00 70.56 203 SER A CA 1
ATOM 1558 C C . SER A 1 203 ? 1.891 -2.459 3.150 1.00 70.56 203 SER A C 1
ATOM 1560 O O . SER A 1 203 ? 2.033 -1.240 3.121 1.00 70.56 203 SER A O 1
ATOM 1562 N N . SER A 1 204 ? 1.008 -3.094 2.380 1.00 67.19 204 SER A N 1
ATOM 1563 C CA . SER A 1 204 ? 0.127 -2.364 1.465 1.00 67.19 204 SER A CA 1
ATOM 1564 C C . SER A 1 204 ? -0.988 -1.626 2.208 1.00 67.19 204 SER A C 1
ATOM 1566 O O . SER A 1 204 ? -1.711 -2.240 2.997 1.00 67.19 204 SER A O 1
ATOM 1568 N N . SER A 1 205 ? -1.134 -0.326 1.941 1.00 70.38 205 SER A N 1
ATOM 1569 C CA . SER A 1 205 ? -2.257 0.513 2.392 1.00 70.38 205 SER A CA 1
ATOM 1570 C C . SER A 1 205 ? -3.489 0.392 1.478 1.00 70.38 205 SER A C 1
ATOM 1572 O O . SER A 1 205 ? -4.618 0.547 1.948 1.00 70.38 205 SER A O 1
ATOM 1574 N N . LEU A 1 206 ? -3.277 0.026 0.204 1.00 77.69 206 LEU A N 1
ATOM 1575 C CA . LEU A 1 206 ? -4.302 -0.132 -0.837 1.00 77.69 206 LEU A CA 1
ATOM 1576 C C . LEU A 1 206 ? -5.017 -1.491 -0.789 1.00 77.69 206 LEU A C 1
ATOM 1578 O O . LEU A 1 206 ? -4.437 -2.545 -1.084 1.00 77.69 206 LEU A O 1
ATOM 1582 N N . VAL A 1 207 ? -6.323 -1.455 -0.529 1.00 78.94 207 VAL A N 1
ATOM 1583 C CA . VAL A 1 207 ? -7.218 -2.621 -0.532 1.00 78.94 207 VAL A CA 1
ATOM 1584 C C . VAL A 1 207 ? -7.597 -3.011 -1.965 1.00 78.94 207 VAL A C 1
ATOM 1586 O O . VAL A 1 207 ? -7.943 -2.167 -2.786 1.00 78.94 207 VAL A O 1
ATOM 1589 N N . GLY A 1 208 ? -7.553 -4.311 -2.280 1.00 75.75 208 GLY A N 1
ATOM 1590 C CA . GLY A 1 208 ? -7.946 -4.835 -3.600 1.00 75.75 208 GLY A CA 1
ATOM 1591 C C . GLY A 1 208 ? -6.896 -4.668 -4.708 1.00 75.75 208 GLY A C 1
ATOM 1592 O O . GLY A 1 208 ? -7.178 -4.935 -5.873 1.00 75.75 208 GLY A O 1
ATOM 1593 N N . SER A 1 209 ? -5.668 -4.275 -4.361 1.00 78.38 209 SER A N 1
ATOM 1594 C CA . SER A 1 209 ? -4.577 -4.068 -5.323 1.00 78.38 209 SER A CA 1
ATOM 1595 C C . SER A 1 209 ? -4.105 -5.367 -6.007 1.00 78.38 209 SER A C 1
ATOM 1597 O O . SER A 1 209 ? -3.740 -5.358 -7.180 1.00 78.38 209 SER A O 1
ATOM 1599 N N . ARG A 1 210 ? -4.186 -6.525 -5.341 1.00 81.94 210 ARG A N 1
ATOM 1600 C CA . ARG A 1 210 ? -3.659 -7.798 -5.874 1.00 81.94 210 ARG A CA 1
ATOM 1601 C C . ARG A 1 210 ? -4.248 -8.206 -7.231 1.00 81.94 210 ARG A C 1
ATOM 1603 O O . ARG A 1 210 ? -3.514 -8.682 -8.087 1.00 81.94 210 ARG A O 1
ATOM 1610 N N . GLU A 1 211 ? -5.550 -8.026 -7.437 1.00 85.75 211 GLU A N 1
ATOM 1611 C CA . GLU A 1 211 ? -6.198 -8.410 -8.698 1.00 85.75 211 GLU A CA 1
ATOM 1612 C C . GLU A 1 211 ? -5.716 -7.544 -9.869 1.00 85.75 211 GLU A C 1
ATOM 1614 O O . GLU A 1 211 ? -5.466 -8.047 -10.963 1.00 85.75 211 GLU A O 1
ATOM 1619 N N . VAL A 1 212 ? -5.538 -6.244 -9.625 1.00 87.00 212 VAL A N 1
ATOM 1620 C CA . VAL A 1 212 ? -5.012 -5.302 -10.622 1.00 87.00 212 VAL A CA 1
ATOM 1621 C C . VAL A 1 212 ? -3.564 -5.628 -10.953 1.00 87.00 212 VAL A C 1
ATOM 1623 O O . VAL A 1 212 ? -3.199 -5.615 -12.123 1.00 87.00 212 VAL A O 1
ATOM 1626 N N . LEU A 1 213 ? -2.767 -5.977 -9.939 1.00 88.25 213 LEU A N 1
ATOM 1627 C CA . LEU A 1 213 ? -1.377 -6.380 -10.125 1.00 88.25 213 LEU A CA 1
ATOM 1628 C C . LEU A 1 213 ? -1.266 -7.630 -10.997 1.00 88.25 213 LEU A C 1
ATOM 1630 O O . LEU A 1 213 ? -0.460 -7.651 -11.915 1.00 88.25 213 LEU A O 1
ATOM 1634 N N . LEU A 1 214 ? -2.084 -8.652 -10.725 1.00 88.81 214 LEU A N 1
ATOM 1635 C CA . LEU A 1 214 ? -2.064 -9.910 -11.473 1.00 88.81 214 LEU A CA 1
ATOM 1636 C C . LEU A 1 214 ? -2.472 -9.704 -12.931 1.00 88.81 214 LEU A C 1
ATOM 1638 O O . LEU A 1 214 ? -1.749 -10.124 -13.828 1.00 88.81 214 LEU A O 1
ATOM 1642 N N . ARG A 1 215 ? -3.592 -9.011 -13.176 1.00 89.25 215 ARG A N 1
ATOM 1643 C CA . ARG A 1 215 ? -4.030 -8.703 -14.545 1.00 89.25 215 ARG A CA 1
ATOM 1644 C C . ARG A 1 215 ? -3.005 -7.829 -15.272 1.00 89.25 215 ARG A C 1
ATOM 1646 O O . ARG A 1 215 ? -2.708 -8.087 -16.430 1.00 89.25 215 ARG A O 1
ATOM 1653 N N . GLY A 1 216 ? -2.426 -6.843 -14.586 1.00 89.19 216 GLY A N 1
ATOM 1654 C CA . GLY A 1 216 ? -1.361 -6.004 -15.133 1.00 89.19 216 GLY A CA 1
ATOM 1655 C C . GLY A 1 216 ? -0.108 -6.798 -15.492 1.00 89.19 216 GLY A C 1
ATOM 1656 O O . GLY A 1 216 ? 0.393 -6.659 -16.598 1.00 89.19 216 GLY A O 1
ATOM 1657 N N . ALA A 1 217 ? 0.347 -7.693 -14.614 1.00 90.00 217 ALA A N 1
ATOM 1658 C CA . ALA A 1 217 ? 1.488 -8.565 -14.884 1.00 90.00 217 ALA A CA 1
ATOM 1659 C C . ALA A 1 217 ? 1.231 -9.504 -16.074 1.00 90.00 217 ALA A C 1
ATOM 1661 O O . ALA A 1 217 ? 2.137 -9.731 -16.870 1.00 90.00 217 ALA A O 1
ATOM 1662 N N . MET A 1 218 ? -0.001 -10.003 -16.236 1.00 91.19 218 MET A N 1
ATOM 1663 C CA . MET A 1 218 ? -0.387 -10.783 -17.417 1.00 91.19 218 MET A CA 1
ATOM 1664 C C . MET A 1 218 ? -0.315 -9.948 -18.698 1.00 91.19 218 MET A C 1
ATOM 1666 O O . MET A 1 218 ? 0.236 -10.421 -19.686 1.00 91.19 218 MET A O 1
ATOM 1670 N N . PHE A 1 219 ? -0.820 -8.709 -18.685 1.00 91.88 219 PHE A N 1
ATOM 1671 C CA . PHE A 1 219 ? -0.723 -7.815 -19.843 1.00 91.88 219 PHE A CA 1
ATOM 1672 C C . PHE A 1 219 ? 0.729 -7.468 -20.183 1.00 91.88 219 PHE A C 1
ATOM 1674 O O . PHE A 1 219 ? 1.105 -7.529 -21.349 1.00 91.88 219 PHE A O 1
ATOM 1681 N N . SER A 1 220 ? 1.563 -7.170 -19.184 1.00 90.25 220 SER A N 1
ATOM 1682 C CA . SER A 1 220 ? 2.989 -6.896 -19.395 1.00 90.25 220 SER A CA 1
ATOM 1683 C C . SER A 1 220 ? 3.744 -8.119 -19.913 1.00 90.25 220 SER A C 1
ATOM 1685 O O . SER A 1 220 ? 4.518 -7.992 -20.854 1.00 90.25 220 SER A O 1
ATOM 1687 N N . GLY A 1 221 ? 3.478 -9.311 -19.371 1.00 90.94 221 GLY A N 1
ATOM 1688 C CA . GLY A 1 221 ? 4.061 -10.557 -19.873 1.00 90.94 221 GLY A CA 1
ATOM 1689 C C . GLY A 1 221 ? 3.637 -10.865 -21.311 1.00 90.94 221 GLY A C 1
ATOM 1690 O O . GLY A 1 221 ? 4.478 -11.209 -22.136 1.00 90.94 221 GLY A O 1
ATOM 1691 N N . ALA A 1 222 ? 2.355 -10.675 -21.639 1.00 92.25 222 ALA A N 1
ATOM 1692 C CA . ALA A 1 222 ? 1.846 -10.843 -22.998 1.00 92.25 222 ALA A CA 1
ATOM 1693 C C . ALA A 1 222 ? 2.468 -9.841 -23.982 1.00 92.25 222 ALA A C 1
ATOM 1695 O O . ALA A 1 222 ? 2.791 -10.221 -25.101 1.00 92.25 222 ALA A O 1
ATOM 1696 N N . ALA A 1 223 ? 2.683 -8.589 -23.568 1.00 91.81 223 ALA A N 1
ATOM 1697 C CA . ALA A 1 223 ? 3.322 -7.576 -24.403 1.00 91.81 223 ALA A CA 1
ATOM 1698 C C . ALA A 1 223 ? 4.805 -7.871 -24.661 1.00 91.81 223 ALA A C 1
ATOM 1700 O O . ALA A 1 223 ? 5.253 -7.739 -25.795 1.00 91.81 223 ALA A O 1
ATOM 1701 N N . ILE A 1 224 ? 5.548 -8.325 -23.644 1.00 90.75 224 ILE A N 1
ATOM 1702 C CA . ILE A 1 224 ? 6.946 -8.748 -23.810 1.00 90.75 224 ILE A CA 1
ATOM 1703 C C . ILE A 1 224 ? 7.023 -9.955 -24.755 1.00 90.75 224 ILE A C 1
ATOM 1705 O O . ILE A 1 224 ? 7.835 -9.959 -25.674 1.00 90.75 224 ILE A O 1
ATOM 1709 N N . LEU A 1 225 ? 6.148 -10.953 -24.585 1.00 91.38 225 LEU A N 1
ATOM 1710 C CA . LEU A 1 225 ? 6.085 -12.109 -25.485 1.00 91.38 225 LEU A CA 1
ATOM 1711 C C . LEU A 1 225 ? 5.717 -11.709 -26.917 1.00 91.38 225 LEU A C 1
ATOM 1713 O O . LEU A 1 225 ? 6.338 -12.194 -27.857 1.00 91.38 225 LEU A O 1
ATOM 1717 N N . ALA A 1 226 ? 4.740 -10.817 -27.090 1.00 90.12 226 ALA A N 1
ATOM 1718 C CA . ALA A 1 226 ? 4.356 -10.306 -28.400 1.00 90.12 226 ALA A CA 1
ATOM 1719 C C . ALA A 1 226 ? 5.520 -9.566 -29.072 1.00 90.12 226 ALA A C 1
ATOM 1721 O O . ALA A 1 226 ? 5.801 -9.831 -30.235 1.00 90.12 226 ALA A O 1
ATOM 1722 N N . PHE A 1 227 ? 6.235 -8.708 -28.339 1.00 89.94 227 PHE A N 1
ATOM 1723 C CA . PHE A 1 227 ? 7.429 -8.033 -28.846 1.00 89.94 227 PHE A CA 1
ATOM 1724 C C . PHE A 1 227 ? 8.490 -9.036 -29.316 1.00 89.94 227 PHE A C 1
ATOM 1726 O O . PHE A 1 227 ? 8.956 -8.938 -30.446 1.00 89.94 227 PHE A O 1
ATOM 1733 N N . VAL A 1 228 ? 8.820 -10.035 -28.488 1.00 88.56 228 VAL A N 1
ATOM 1734 C CA . VAL A 1 228 ? 9.817 -11.060 -28.836 1.00 88.56 228 VAL A CA 1
ATOM 1735 C C . VAL A 1 228 ? 9.393 -11.838 -30.083 1.00 88.56 228 VAL A C 1
ATOM 1737 O O . VAL A 1 228 ? 10.200 -12.020 -30.987 1.00 88.56 228 VAL A O 1
ATOM 1740 N N . LEU A 1 229 ? 8.127 -12.257 -30.176 1.00 88.50 229 LEU A N 1
ATOM 1741 C CA . LEU A 1 229 ? 7.618 -12.978 -31.346 1.00 88.50 229 LEU A CA 1
ATOM 1742 C C . LEU A 1 229 ? 7.672 -12.126 -32.620 1.00 88.50 229 LEU A C 1
ATOM 1744 O O . LEU A 1 229 ? 8.106 -12.619 -33.655 1.00 88.50 229 LEU A O 1
ATOM 1748 N N . ILE A 1 230 ? 7.263 -10.856 -32.553 1.00 87.38 230 ILE A N 1
ATOM 1749 C CA . ILE A 1 230 ? 7.260 -9.964 -33.722 1.00 87.38 230 ILE A CA 1
ATOM 1750 C C . ILE A 1 230 ? 8.698 -9.637 -34.150 1.00 87.38 230 ILE A C 1
ATOM 1752 O O . ILE A 1 230 ? 8.989 -9.650 -35.346 1.00 87.38 230 ILE A O 1
ATOM 1756 N N . HIS A 1 231 ? 9.613 -9.424 -33.201 1.00 84.69 231 HIS A N 1
ATOM 1757 C CA . HIS A 1 231 ? 11.030 -9.220 -33.499 1.00 84.69 231 HIS A CA 1
ATOM 1758 C C . HIS A 1 231 ? 11.649 -10.453 -34.176 1.00 84.69 231 HIS A C 1
ATOM 1760 O O . HIS A 1 231 ? 12.284 -10.313 -35.214 1.00 84.69 231 HIS A O 1
ATOM 1766 N N . LEU A 1 232 ? 11.357 -11.669 -33.692 1.00 84.81 232 LEU A N 1
ATOM 1767 C CA . LEU A 1 232 ? 11.830 -12.918 -34.311 1.00 84.81 232 LEU A CA 1
ATOM 1768 C C . LEU A 1 232 ? 11.332 -13.124 -35.751 1.00 84.81 232 LEU A C 1
ATOM 1770 O O . LEU A 1 232 ? 11.997 -13.792 -36.536 1.00 84.81 232 LEU A O 1
ATOM 1774 N N . THR A 1 233 ? 10.166 -12.579 -36.109 1.00 84.69 233 THR A N 1
ATOM 1775 C CA . THR A 1 233 ? 9.643 -12.655 -37.486 1.00 84.69 233 THR A CA 1
ATOM 1776 C C . THR A 1 233 ? 10.270 -11.641 -38.448 1.00 84.69 233 THR A C 1
ATOM 1778 O O . THR A 1 233 ? 9.946 -11.669 -39.632 1.00 84.69 233 THR A O 1
ATOM 1781 N N . GLY A 1 234 ? 11.104 -10.710 -37.964 1.00 79.31 234 GLY A N 1
ATOM 1782 C CA . GLY A 1 234 ? 11.698 -9.629 -38.765 1.00 79.31 234 GLY A CA 1
ATOM 1783 C C . GLY A 1 234 ? 10.704 -8.554 -39.230 1.00 79.31 234 GLY A C 1
ATOM 1784 O O . GLY A 1 234 ? 11.101 -7.530 -39.775 1.00 79.31 234 GLY A O 1
ATOM 1785 N N . MET A 1 235 ? 9.399 -8.728 -38.981 1.00 75.25 235 MET A N 1
ATOM 1786 C CA . MET A 1 235 ? 8.361 -7.773 -39.395 1.00 75.25 235 MET A CA 1
ATOM 1787 C C . MET A 1 235 ? 8.483 -6.409 -38.701 1.00 75.25 235 MET A C 1
ATOM 1789 O O . MET A 1 235 ? 7.969 -5.417 -39.213 1.00 75.25 235 MET A O 1
ATOM 1793 N N . LEU A 1 236 ? 9.130 -6.359 -37.530 1.00 73.75 236 LEU A N 1
ATOM 1794 C CA . LEU A 1 236 ? 9.283 -5.133 -36.745 1.00 73.75 236 LEU A CA 1
ATOM 1795 C C . LEU A 1 236 ? 10.306 -4.169 -37.356 1.00 73.75 236 LEU A C 1
ATOM 1797 O O . LEU A 1 236 ? 10.062 -2.965 -37.389 1.00 73.75 236 LEU A O 1
ATOM 1801 N N . GLU A 1 237 ? 11.413 -4.708 -37.871 1.00 73.50 237 GLU A N 1
ATOM 1802 C CA . GLU A 1 237 ? 12.586 -3.947 -38.325 1.00 73.50 237 GLU A CA 1
ATOM 1803 C C . GLU A 1 237 ? 12.283 -3.068 -39.546 1.00 73.50 237 GLU A C 1
ATOM 1805 O O . GLU A 1 237 ? 12.931 -2.048 -39.751 1.00 73.50 237 GLU A O 1
ATOM 1810 N N . GLY A 1 238 ? 11.244 -3.407 -40.317 1.00 68.75 238 GLY A N 1
ATOM 1811 C CA . GLY A 1 238 ? 10.772 -2.599 -41.444 1.00 68.75 238 GLY A CA 1
ATOM 1812 C C . GLY A 1 238 ? 9.827 -1.445 -41.078 1.00 68.75 238 GLY A C 1
ATOM 1813 O O . GLY A 1 238 ? 9.491 -0.654 -41.957 1.00 68.75 238 GLY A O 1
ATOM 1814 N N . ILE A 1 239 ? 9.357 -1.351 -39.827 1.00 77.69 239 ILE A N 1
ATOM 1815 C CA . ILE A 1 239 ? 8.360 -0.350 -39.395 1.00 77.69 239 ILE A CA 1
ATOM 1816 C C . ILE A 1 239 ? 8.933 0.589 -38.330 1.00 77.69 239 ILE A C 1
ATOM 1818 O O . ILE A 1 239 ? 8.722 1.799 -38.406 1.00 77.69 239 ILE A O 1
ATOM 1822 N N . LEU A 1 240 ? 9.611 0.044 -37.316 1.00 84.69 240 LEU A N 1
ATOM 1823 C CA . LEU A 1 240 ? 10.129 0.813 -36.185 1.00 84.69 240 LEU A CA 1
ATOM 1824 C C . LEU A 1 240 ? 11.358 0.116 -35.586 1.00 84.69 240 LEU A C 1
ATOM 1826 O O . LEU A 1 240 ? 11.321 -1.095 -35.365 1.00 84.69 240 LEU A O 1
ATOM 1830 N N . ASP A 1 241 ? 12.408 0.874 -35.256 1.00 86.56 241 ASP A N 1
ATOM 1831 C CA . ASP A 1 241 ? 13.597 0.313 -34.600 1.00 86.56 241 ASP A CA 1
ATOM 1832 C C . ASP A 1 241 ? 13.203 -0.375 -33.265 1.00 86.56 241 ASP A C 1
ATOM 1834 O O . ASP A 1 241 ? 12.453 0.216 -32.465 1.00 86.56 241 ASP A O 1
ATOM 1838 N N . PRO A 1 242 ? 13.677 -1.613 -32.997 1.00 87.50 242 PRO A N 1
ATOM 1839 C CA . PRO A 1 242 ? 13.445 -2.332 -31.743 1.00 87.50 242 PRO A CA 1
ATOM 1840 C C . PRO A 1 242 ? 13.699 -1.508 -30.471 1.00 87.50 242 PRO A C 1
ATOM 1842 O O . PRO A 1 242 ? 12.994 -1.706 -29.473 1.00 87.50 242 PRO A O 1
ATOM 1845 N N . VAL A 1 243 ? 14.635 -0.551 -30.514 1.00 87.81 243 VAL A N 1
ATOM 1846 C CA . VAL A 1 243 ? 14.946 0.379 -29.415 1.00 87.81 243 VAL A CA 1
ATOM 1847 C C . VAL A 1 243 ? 13.732 1.199 -28.982 1.00 87.81 243 VAL A C 1
ATOM 1849 O O . VAL A 1 243 ? 13.542 1.427 -27.788 1.00 87.81 243 VAL A O 1
ATOM 1852 N N . TYR A 1 244 ? 12.887 1.613 -29.926 1.00 90.56 244 TYR A N 1
ATOM 1853 C CA . TYR A 1 244 ? 11.683 2.402 -29.656 1.00 90.56 244 TYR A CA 1
ATOM 1854 C C . TYR A 1 244 ? 10.443 1.523 -29.512 1.00 90.56 244 TYR A C 1
ATOM 1856 O O . TYR A 1 244 ? 9.545 1.836 -28.726 1.00 90.56 244 TYR A O 1
ATOM 1864 N N . ALA A 1 245 ? 10.399 0.393 -30.222 1.00 91.00 245 ALA A N 1
ATOM 1865 C CA . ALA A 1 245 ? 9.267 -0.523 -30.166 1.00 91.00 245 ALA A CA 1
ATOM 1866 C C . ALA A 1 245 ? 9.112 -1.114 -28.761 1.00 91.00 245 ALA A C 1
ATOM 1868 O O . ALA A 1 245 ? 8.020 -1.079 -28.193 1.00 91.00 245 ALA A O 1
ATOM 1869 N N . PHE A 1 246 ? 10.197 -1.600 -28.156 1.00 91.94 246 PHE A N 1
ATOM 1870 C CA . PHE A 1 246 ? 10.130 -2.244 -26.846 1.00 91.94 246 PHE A CA 1
ATOM 1871 C C . PHE A 1 246 ? 9.561 -1.333 -25.729 1.00 91.94 246 PHE A C 1
ATOM 1873 O O . PHE A 1 246 ? 8.589 -1.738 -25.076 1.00 91.94 246 PHE A O 1
ATOM 1880 N N . PRO A 1 247 ? 10.051 -0.088 -25.528 1.00 93.12 247 PRO A N 1
ATOM 1881 C CA . PRO A 1 247 ? 9.436 0.884 -24.621 1.00 93.12 247 PRO A CA 1
ATOM 1882 C C . PRO A 1 247 ? 7.942 1.116 -24.874 1.00 93.12 247 PRO A C 1
ATOM 1884 O O . PRO A 1 247 ? 7.160 1.163 -23.923 1.00 93.12 247 PRO A O 1
ATOM 1887 N N . LEU A 1 248 ? 7.522 1.231 -26.140 1.00 93.81 248 LEU A N 1
ATOM 1888 C CA . LEU A 1 248 ? 6.122 1.471 -26.501 1.00 93.81 248 LEU A CA 1
ATOM 1889 C C . LEU A 1 248 ? 5.218 0.289 -26.131 1.00 93.81 248 LEU A C 1
ATOM 1891 O O . LEU A 1 248 ? 4.128 0.503 -25.595 1.00 93.81 248 LEU A O 1
ATOM 1895 N N . PHE A 1 249 ? 5.679 -0.950 -26.333 1.00 93.25 249 PHE A N 1
ATOM 1896 C CA . PHE A 1 249 ? 4.966 -2.149 -25.878 1.00 93.25 249 PHE A CA 1
ATOM 1897 C C . PHE A 1 249 ? 4.802 -2.162 -24.351 1.00 93.25 249 PHE A C 1
ATOM 1899 O O . PHE A 1 249 ? 3.709 -2.441 -23.845 1.00 93.25 249 PHE A O 1
ATOM 1906 N N . LEU A 1 250 ? 5.853 -1.807 -23.602 1.00 94.31 250 LEU A N 1
ATOM 1907 C CA . LEU A 1 250 ? 5.797 -1.723 -22.139 1.00 94.31 250 LEU A CA 1
ATOM 1908 C C . LEU A 1 250 ? 4.852 -0.621 -21.652 1.00 94.31 250 LEU A C 1
ATOM 1910 O O . LEU A 1 250 ? 4.074 -0.849 -20.716 1.00 94.31 250 LEU A O 1
ATOM 1914 N N . ILE A 1 251 ? 4.890 0.556 -22.283 1.00 95.00 251 ILE A N 1
ATOM 1915 C CA . ILE A 1 251 ? 3.976 1.663 -21.987 1.00 95.00 251 ILE A CA 1
ATOM 1916 C C . ILE A 1 251 ? 2.540 1.208 -22.241 1.00 95.00 251 ILE A C 1
ATOM 1918 O O . ILE A 1 251 ? 1.727 1.272 -21.318 1.00 95.00 251 ILE A O 1
ATOM 1922 N N . GLY A 1 252 ? 2.250 0.669 -23.431 1.00 93.50 252 GLY A N 1
ATOM 1923 C CA . GLY A 1 252 ? 0.923 0.193 -23.828 1.00 93.50 252 GLY A CA 1
ATOM 1924 C C . GLY A 1 252 ? 0.343 -0.829 -22.850 1.00 93.50 252 GLY A C 1
ATOM 1925 O O . GLY A 1 252 ? -0.784 -0.669 -22.375 1.00 93.50 252 GLY A O 1
ATOM 1926 N N . ALA A 1 253 ? 1.141 -1.823 -22.452 1.00 93.62 253 ALA A N 1
ATOM 1927 C CA . ALA A 1 253 ? 0.738 -2.825 -21.466 1.00 93.62 253 ALA A CA 1
ATOM 1928 C C . ALA A 1 253 ? 0.455 -2.241 -20.070 1.00 93.62 253 ALA A C 1
ATOM 1930 O O . ALA A 1 253 ? -0.356 -2.776 -19.311 1.00 93.62 253 ALA A O 1
ATOM 1931 N N . SER A 1 254 ? 1.124 -1.140 -19.724 1.00 94.44 254 SER A N 1
ATOM 1932 C CA . SER A 1 254 ? 1.046 -0.509 -18.406 1.00 94.44 254 SER A CA 1
ATOM 1933 C C . SER A 1 254 ? -0.089 0.519 -18.291 1.00 94.44 254 SER A C 1
ATOM 1935 O O . SER A 1 254 ? -0.481 0.845 -17.167 1.00 94.44 254 SER A O 1
ATOM 1937 N N . VAL A 1 255 ? -0.662 1.005 -19.406 1.00 94.50 255 VAL A N 1
ATOM 1938 C CA . VAL A 1 255 ? -1.699 2.063 -19.414 1.00 94.50 255 VAL A CA 1
ATOM 1939 C C . VAL A 1 255 ? -2.949 1.658 -18.631 1.00 94.50 255 VAL A C 1
ATOM 1941 O O . VAL A 1 255 ? -3.394 2.390 -17.744 1.00 94.50 255 VAL A O 1
ATOM 1944 N N . TRP A 1 256 ? -3.521 0.488 -18.931 1.00 93.62 256 TRP A N 1
ATOM 1945 C CA . TRP A 1 256 ? -4.764 0.043 -18.294 1.00 93.62 256 TRP A CA 1
ATOM 1946 C C . TRP A 1 256 ? -4.614 -0.142 -16.770 1.00 93.62 256 TRP A C 1
ATOM 1948 O O . TRP A 1 256 ? -5.411 0.433 -16.014 1.00 93.62 256 TRP A O 1
ATOM 1958 N N . PRO A 1 257 ? -3.592 -0.873 -16.268 1.00 92.75 257 PRO A N 1
ATOM 1959 C CA . PRO A 1 257 ? -3.326 -0.946 -14.833 1.00 92.75 257 PRO A CA 1
ATOM 1960 C C . PRO A 1 257 ? -3.066 0.425 -14.198 1.00 92.75 257 PRO A C 1
ATOM 1962 O O . PRO A 1 257 ? -3.597 0.702 -13.120 1.00 92.75 257 PRO A O 1
ATOM 1965 N N . ALA A 1 258 ? -2.302 1.304 -14.856 1.00 93.19 258 ALA A N 1
ATOM 1966 C CA . ALA A 1 258 ? -2.014 2.646 -14.352 1.00 93.19 258 ALA A CA 1
ATOM 1967 C C . ALA A 1 258 ? -3.292 3.479 -14.164 1.00 93.19 258 ALA A C 1
ATOM 1969 O O . ALA A 1 258 ? -3.482 4.077 -13.103 1.00 93.19 258 ALA A O 1
ATOM 1970 N N . TYR A 1 259 ? -4.212 3.447 -15.133 1.00 92.62 259 TYR A N 1
ATOM 1971 C CA . TYR A 1 259 ? -5.490 4.155 -15.052 1.00 92.62 259 TYR A CA 1
ATOM 1972 C C . TYR A 1 259 ? -6.332 3.707 -13.846 1.00 92.62 259 TYR A C 1
ATOM 1974 O O . TYR A 1 259 ? -6.746 4.533 -13.026 1.00 92.62 259 TYR A O 1
ATOM 1982 N N . LYS A 1 260 ? -6.520 2.390 -13.664 1.00 90.81 260 LYS A N 1
ATOM 1983 C CA . LYS A 1 260 ? -7.278 1.846 -12.517 1.00 90.81 260 LYS A CA 1
ATOM 1984 C C . LYS A 1 260 ? -6.634 2.211 -11.174 1.00 90.81 260 LYS A C 1
ATOM 1986 O O . LYS A 1 260 ? -7.323 2.404 -10.165 1.00 90.81 260 LYS A O 1
ATOM 1991 N N . THR A 1 261 ? -5.310 2.315 -11.159 1.00 90.12 261 THR A N 1
ATOM 1992 C CA . THR A 1 261 ? -4.553 2.663 -9.959 1.00 90.12 261 THR A CA 1
ATOM 1993 C C . THR A 1 261 ? -4.746 4.112 -9.550 1.00 90.12 261 THR A C 1
ATOM 1995 O O . THR A 1 261 ? -4.942 4.380 -8.369 1.00 90.12 261 THR A O 1
ATOM 1998 N N . LEU A 1 262 ? -4.753 5.041 -10.509 1.00 89.69 262 LEU A N 1
ATOM 1999 C CA . LEU A 1 262 ? -4.959 6.463 -10.229 1.00 89.69 262 LEU A CA 1
ATOM 2000 C C . LEU A 1 262 ? -6.296 6.717 -9.525 1.00 89.69 262 LEU A C 1
ATOM 2002 O O . LEU A 1 262 ? -6.337 7.459 -8.546 1.00 89.69 262 LEU A O 1
ATOM 2006 N N . SER A 1 263 ? -7.370 6.060 -9.971 1.00 87.75 263 SER A N 1
ATOM 2007 C CA . SER A 1 263 ? -8.676 6.135 -9.303 1.00 87.75 263 SER A CA 1
ATOM 2008 C C . SER A 1 263 ? -8.624 5.554 -7.882 1.00 87.75 263 SER A C 1
ATOM 2010 O O . SER A 1 263 ? -9.053 6.202 -6.928 1.00 87.75 263 SER A O 1
ATOM 2012 N N . SER A 1 264 ? -8.007 4.381 -7.709 1.00 89.38 264 SER A N 1
ATOM 2013 C CA . SER A 1 264 ? -7.895 3.730 -6.394 1.00 89.38 264 SER A CA 1
ATOM 2014 C C . SER A 1 264 ? -7.055 4.542 -5.397 1.00 89.38 264 SER A C 1
ATOM 2016 O O . SER A 1 264 ? -7.371 4.593 -4.210 1.00 89.38 264 SER A O 1
ATOM 2018 N N . GLU A 1 265 ? -5.995 5.201 -5.871 1.00 89.56 265 GLU A N 1
ATOM 2019 C CA . GLU A 1 265 ? -5.161 6.087 -5.060 1.00 89.56 265 GLU A CA 1
ATOM 2020 C C . GLU A 1 265 ? -5.869 7.380 -4.669 1.00 89.56 265 GLU A C 1
ATOM 2022 O O . GLU A 1 265 ? -5.685 7.840 -3.544 1.00 89.56 265 GLU A O 1
ATOM 2027 N N . ARG A 1 266 ? -6.644 7.981 -5.582 1.00 89.44 266 ARG A N 1
ATOM 2028 C CA . ARG A 1 266 ? -7.444 9.175 -5.274 1.00 89.44 266 ARG A CA 1
ATOM 2029 C C . ARG A 1 266 ? -8.440 8.870 -4.166 1.00 89.44 266 ARG A C 1
ATOM 2031 O O . ARG A 1 266 ? -8.436 9.573 -3.163 1.00 89.44 266 ARG A O 1
ATOM 2038 N N . ASN A 1 267 ? -9.170 7.761 -4.293 1.00 92.12 267 ASN A N 1
ATOM 2039 C CA . ASN A 1 267 ? -10.065 7.279 -3.249 1.00 92.12 267 ASN A CA 1
ATOM 2040 C C . ASN A 1 267 ? -9.316 7.074 -1.922 1.00 92.12 267 ASN A C 1
ATOM 2042 O O . ASN A 1 267 ? -9.697 7.650 -0.913 1.00 92.12 267 ASN A O 1
ATOM 2046 N N . MET A 1 268 ? -8.199 6.335 -1.917 1.00 91.50 268 MET A N 1
ATOM 2047 C CA . MET A 1 268 ? -7.408 6.119 -0.697 1.00 91.50 268 MET A CA 1
ATOM 2048 C C . MET A 1 268 ? -6.969 7.437 -0.038 1.00 91.50 268 MET A C 1
ATOM 2050 O O . MET A 1 268 ? -7.122 7.587 1.172 1.00 91.50 268 MET A O 1
ATOM 2054 N N . LYS A 1 269 ? -6.439 8.388 -0.818 1.00 91.19 269 LYS A N 1
ATOM 2055 C CA . LYS A 1 269 ? -5.964 9.683 -0.309 1.00 91.19 269 LYS A CA 1
ATOM 2056 C C . LYS A 1 269 ? -7.103 10.543 0.239 1.00 91.19 269 LYS A C 1
ATOM 2058 O O . LYS A 1 269 ? -6.925 11.114 1.310 1.00 91.19 269 LYS A O 1
ATOM 2063 N N . GLY A 1 270 ? -8.243 10.601 -0.453 1.00 92.19 270 GLY A N 1
ATOM 2064 C CA . GLY A 1 270 ? -9.435 11.315 0.016 1.00 92.19 270 GLY A CA 1
ATOM 2065 C C . GLY A 1 270 ? -9.950 10.739 1.337 1.00 92.19 270 GLY A C 1
ATOM 2066 O O . GLY A 1 270 ? -10.134 11.473 2.305 1.00 92.19 270 GLY A O 1
ATOM 2067 N N . MET A 1 271 ? -10.048 9.405 1.425 1.00 93.81 271 MET A N 1
ATOM 2068 C CA . MET A 1 271 ? -10.448 8.710 2.656 1.00 93.81 271 MET A CA 1
ATOM 2069 C C . MET A 1 271 ? -9.497 8.979 3.820 1.00 93.81 271 MET A C 1
ATOM 2071 O O . MET A 1 271 ? -9.952 9.215 4.929 1.00 93.81 271 MET A O 1
ATOM 2075 N N . GLU A 1 272 ? -8.184 8.922 3.604 1.00 92.19 272 GLU A N 1
ATOM 2076 C CA . GLU A 1 272 ? -7.211 9.113 4.686 1.00 92.19 272 GLU A CA 1
ATOM 2077 C C . GLU A 1 272 ? -7.169 10.555 5.191 1.00 92.19 272 GLU A C 1
ATOM 2079 O O . GLU A 1 272 ? -7.026 10.761 6.393 1.00 92.19 272 GLU A O 1
ATOM 2084 N N . ALA A 1 273 ? -7.297 11.537 4.296 1.00 92.69 273 ALA A N 1
ATOM 2085 C CA . ALA A 1 273 ? -7.167 12.947 4.642 1.00 92.69 273 ALA A CA 1
ATOM 2086 C C . ALA A 1 273 ? -8.410 13.524 5.337 1.00 92.69 273 ALA A C 1
ATOM 2088 O O . ALA A 1 273 ? -8.262 14.310 6.270 1.00 92.69 273 ALA A O 1
ATOM 2089 N N . GLU A 1 274 ? -9.620 13.155 4.903 1.00 94.31 274 GLU A N 1
ATOM 2090 C CA . GLU A 1 274 ? -10.860 13.777 5.397 1.00 94.31 274 GLU A CA 1
ATOM 2091 C C . GLU A 1 274 ? -11.534 12.998 6.541 1.00 94.31 274 GLU A C 1
ATOM 2093 O O . GLU A 1 274 ? -12.296 13.564 7.331 1.00 94.31 274 GLU A O 1
ATOM 2098 N N . LEU A 1 275 ? -11.210 11.712 6.706 1.00 95.56 275 LEU A N 1
ATOM 2099 C CA . LEU A 1 275 ? -11.776 10.883 7.770 1.00 95.56 275 LEU A CA 1
ATOM 2100 C C . LEU A 1 275 ? -11.520 11.409 9.195 1.00 95.56 275 LEU A C 1
ATOM 2102 O O . LEU A 1 275 ? -12.467 11.390 9.984 1.00 95.56 275 LEU A O 1
ATOM 2106 N N . PRO A 1 276 ? -10.317 11.899 9.566 1.00 94.81 276 PRO A N 1
ATOM 2107 C CA . PRO A 1 276 ? -10.092 12.446 10.904 1.00 94.81 276 PRO A CA 1
ATOM 2108 C C . PRO A 1 276 ? -10.993 13.649 11.205 1.00 94.81 276 PRO A C 1
ATOM 2110 O O . PRO A 1 276 ? -11.603 13.699 12.272 1.00 94.81 276 PRO A O 1
ATOM 2113 N N . SER A 1 277 ? -11.133 14.586 10.257 1.00 94.00 277 SER A N 1
ATOM 2114 C CA . SER A 1 277 ? -12.038 15.735 10.403 1.00 94.00 277 SER A CA 1
ATOM 2115 C C . SER A 1 277 ? -13.494 15.300 10.505 1.00 94.00 277 SER A C 1
ATOM 2117 O O . SER A 1 277 ? -14.202 15.765 11.390 1.00 94.00 277 SER A O 1
ATOM 2119 N N . TYR A 1 278 ? -13.919 14.341 9.682 1.00 95.25 278 TYR A N 1
ATOM 2120 C CA . TYR A 1 278 ? -15.278 13.809 9.726 1.00 95.25 278 TYR A CA 1
ATOM 2121 C C . TYR A 1 278 ? -15.611 13.156 11.077 1.00 95.25 278 TYR A C 1
ATOM 2123 O O . TYR A 1 278 ? -16.662 13.418 11.662 1.00 95.25 278 TYR A O 1
ATOM 2131 N N . LEU A 1 279 ? -14.702 12.339 11.619 1.00 94.88 279 LEU A N 1
ATOM 2132 C CA . LEU A 1 279 ? -14.882 11.721 12.936 1.00 94.88 279 LEU A CA 1
ATOM 2133 C C . LEU A 1 279 ? -14.855 12.753 14.070 1.00 94.88 279 LEU A C 1
ATOM 2135 O O . LEU A 1 279 ? -15.577 12.591 15.056 1.00 94.88 279 LEU A O 1
ATOM 2139 N N . ARG A 1 280 ? -14.067 13.826 13.927 1.00 94.69 280 ARG A N 1
ATOM 2140 C CA . ARG A 1 280 ? -14.060 14.946 14.873 1.00 94.69 280 ARG A CA 1
ATOM 2141 C C . ARG A 1 280 ? -15.391 15.698 14.863 1.00 94.69 280 ARG A C 1
ATOM 2143 O O . ARG A 1 280 ? -15.947 15.914 15.935 1.00 94.69 280 ARG A O 1
ATOM 2150 N N . ASP A 1 281 ? -15.949 15.992 13.692 1.00 94.69 281 ASP A N 1
ATOM 2151 C CA . ASP A 1 281 ? -17.258 16.647 13.554 1.00 94.69 281 ASP A CA 1
ATOM 2152 C C . ASP A 1 281 ? -18.396 15.778 14.126 1.00 94.69 281 ASP A C 1
ATOM 2154 O O . ASP A 1 281 ? -19.317 16.277 14.783 1.00 94.69 281 ASP A O 1
ATOM 2158 N N . ILE A 1 282 ? -18.317 14.451 13.956 1.00 93.69 282 ILE A N 1
ATOM 2159 C CA . ILE A 1 282 ? -19.226 13.502 14.616 1.00 93.69 282 ILE A CA 1
ATOM 2160 C C . ILE A 1 282 ? -19.107 13.612 16.143 1.00 93.69 282 ILE A C 1
ATOM 2162 O O . ILE A 1 282 ? -20.120 13.717 16.837 1.00 93.69 282 ILE A O 1
ATOM 2166 N N . ALA A 1 283 ? -17.885 13.607 16.682 1.00 93.31 283 ALA A N 1
ATOM 2167 C CA . ALA A 1 283 ? -17.659 13.704 18.121 1.00 93.31 283 ALA A CA 1
ATOM 2168 C C . ALA A 1 283 ? -18.128 15.055 18.694 1.00 93.31 283 ALA A C 1
ATOM 2170 O O . ALA A 1 283 ? -18.755 15.093 19.753 1.00 93.31 283 ALA A O 1
ATOM 2171 N N . GLU A 1 284 ? -17.870 16.162 17.996 1.00 93.31 284 GLU A N 1
ATOM 2172 C CA . GLU A 1 284 ? -18.280 17.514 18.390 1.00 93.31 284 GLU A CA 1
ATOM 2173 C C . GLU A 1 284 ? -19.800 17.688 18.357 1.00 93.31 284 GLU A C 1
ATOM 2175 O O . GLU A 1 284 ? -20.399 18.146 19.332 1.00 93.31 284 GLU A O 1
ATOM 2180 N N . SER A 1 285 ? -20.456 17.244 17.286 1.00 93.00 285 SER A N 1
ATOM 2181 C CA . SER A 1 285 ? -21.917 17.294 17.187 1.00 93.00 285 SER A CA 1
ATOM 2182 C C . SER A 1 285 ? -22.602 16.388 18.218 1.00 93.00 285 SER A C 1
ATOM 2184 O O . SER A 1 285 ? -23.672 16.723 18.733 1.00 93.00 285 SER A O 1
ATOM 2186 N N . ARG A 1 286 ? -21.963 15.271 18.597 1.00 90.69 286 ARG A N 1
ATOM 2187 C CA . ARG A 1 286 ? -22.433 14.429 19.700 1.00 90.69 286 ARG A CA 1
ATOM 2188 C C . ARG A 1 286 ? -22.277 15.118 21.056 1.00 90.69 286 ARG A C 1
ATOM 2190 O O . ARG A 1 286 ? -23.183 15.017 21.880 1.00 90.69 286 ARG A O 1
ATOM 2197 N N . LYS A 1 287 ? -21.174 15.844 21.289 1.00 91.50 287 LYS A N 1
ATOM 2198 C CA . LYS A 1 287 ? -20.994 16.697 22.485 1.00 91.50 287 LYS A CA 1
ATOM 2199 C C . LYS A 1 287 ? -22.062 17.795 22.561 1.00 91.50 287 LYS A C 1
ATOM 2201 O O . LYS A 1 287 ? -22.478 18.144 23.659 1.00 91.50 287 LYS A O 1
ATOM 2206 N N . ALA A 1 288 ? -22.556 18.268 21.415 1.00 91.62 288 ALA A N 1
ATOM 2207 C CA . ALA A 1 288 ? -23.676 19.207 21.320 1.00 91.62 288 ALA A CA 1
ATOM 2208 C C . ALA A 1 288 ? -25.070 18.568 21.523 1.00 91.62 288 ALA A C 1
ATOM 2210 O O . ALA A 1 288 ? -26.076 19.272 21.479 1.00 91.62 288 ALA A O 1
ATOM 2211 N N . GLY A 1 289 ? -25.154 17.253 21.756 1.00 88.88 289 GLY A N 1
ATOM 2212 C CA . GLY A 1 289 ? -26.394 16.563 22.128 1.00 88.88 289 GLY A CA 1
ATOM 2213 C C . GLY A 1 289 ? -27.156 15.883 20.985 1.00 88.88 289 GLY A C 1
ATOM 2214 O O . GLY A 1 289 ? -28.203 15.287 21.241 1.00 88.88 289 GLY A O 1
ATOM 2215 N N . LEU A 1 290 ? -26.652 15.899 19.743 1.00 90.69 290 LEU A N 1
ATOM 2216 C CA . LEU A 1 290 ? -27.259 15.123 18.649 1.00 90.69 290 LEU A CA 1
ATOM 2217 C C . LEU A 1 290 ? -27.163 13.614 18.919 1.00 90.69 290 LEU A C 1
ATOM 2219 O O . LEU A 1 290 ? -26.234 13.161 19.586 1.00 90.69 290 LEU A O 1
ATOM 2223 N N . SER A 1 291 ? -28.108 12.812 18.412 1.00 89.19 291 SER A N 1
ATOM 2224 C CA . SER A 1 291 ? -27.977 11.345 18.447 1.00 89.19 291 SER A CA 1
ATOM 2225 C C . SER A 1 291 ? -26.815 10.882 17.551 1.00 89.19 291 SER A C 1
ATOM 2227 O O . SER A 1 291 ? -26.484 11.595 16.605 1.00 89.19 291 SER A O 1
ATOM 2229 N N . PRO A 1 292 ? -26.198 9.710 17.799 1.00 86.44 292 PRO A N 1
ATOM 2230 C CA . PRO A 1 292 ? -25.063 9.224 17.005 1.00 86.44 292 PRO A CA 1
ATOM 2231 C C . PRO A 1 292 ? -25.335 9.190 15.493 1.00 86.44 292 PRO A C 1
ATOM 2233 O O . PRO A 1 292 ? -24.491 9.587 14.694 1.00 86.44 292 PRO A O 1
ATOM 2236 N N . GLU A 1 293 ? -26.539 8.782 15.097 1.00 87.88 293 GLU A N 1
ATOM 2237 C CA . GLU A 1 293 ? -26.980 8.727 13.702 1.00 87.88 293 GLU A CA 1
ATOM 2238 C C . GLU A 1 293 ? -27.146 10.136 13.122 1.00 87.88 293 GLU A C 1
ATOM 2240 O O . GLU A 1 293 ? -26.674 10.416 12.022 1.00 87.88 293 GLU A O 1
ATOM 2245 N N . LYS A 1 294 ? -27.748 11.062 13.884 1.00 89.75 294 LYS A N 1
ATOM 2246 C CA . LYS A 1 294 ? -27.886 12.465 13.467 1.00 89.75 294 LYS A CA 1
ATOM 2247 C C . LYS A 1 294 ? -26.536 13.170 13.370 1.00 89.75 294 LYS A C 1
ATOM 2249 O O . LYS A 1 294 ? -26.360 13.981 12.470 1.00 89.75 294 LYS A O 1
ATOM 2254 N N . SER A 1 295 ? -25.584 12.851 14.246 1.00 91.44 295 SER A N 1
ATOM 2255 C CA . SER A 1 295 ? -24.206 13.349 14.187 1.00 91.44 295 SER A CA 1
ATOM 2256 C C . SER A 1 295 ? -23.502 12.945 12.890 1.00 91.44 295 SER A C 1
ATOM 2258 O O . SER A 1 295 ? -22.818 13.761 12.280 1.00 91.44 295 SER A O 1
ATOM 2260 N N . ILE A 1 296 ? -23.708 11.705 12.440 1.00 91.00 296 ILE A N 1
ATOM 2261 C CA . ILE A 1 296 ? -23.168 11.181 11.176 1.00 91.00 296 ILE A CA 1
ATOM 2262 C C . ILE A 1 296 ? -23.771 11.888 9.967 1.00 91.00 296 ILE A C 1
ATOM 2264 O O . ILE A 1 296 ? -23.034 12.299 9.068 1.00 91.00 296 ILE A O 1
ATOM 2268 N N . ILE A 1 297 ? -25.095 12.056 9.966 1.00 89.62 297 ILE A N 1
ATOM 2269 C CA . ILE A 1 297 ? -25.817 12.759 8.901 1.00 89.62 297 ILE A CA 1
ATOM 2270 C C . ILE A 1 297 ? -25.351 14.220 8.843 1.00 89.62 297 ILE A C 1
ATOM 2272 O O . ILE A 1 297 ? -24.919 14.683 7.791 1.00 89.62 297 ILE A O 1
ATOM 2276 N N . TYR A 1 298 ? -25.320 14.907 9.987 1.00 91.06 298 TYR A N 1
ATOM 2277 C CA . TYR A 1 298 ? -24.870 16.296 10.098 1.00 91.06 298 TYR A CA 1
ATOM 2278 C C . TYR A 1 298 ? -23.432 16.504 9.601 1.00 91.06 298 TYR A C 1
ATOM 2280 O O . TYR A 1 298 ? -23.155 17.449 8.865 1.00 91.06 298 TYR A O 1
ATOM 2288 N N . ALA A 1 299 ? -22.509 15.612 9.970 1.00 91.31 299 ALA A N 1
ATOM 2289 C CA . ALA A 1 299 ? -21.119 15.693 9.528 1.00 91.31 299 ALA A CA 1
ATOM 2290 C C . ALA A 1 299 ? -20.957 15.408 8.022 1.00 91.31 299 ALA A C 1
ATOM 2292 O O . ALA A 1 299 ? -20.014 15.893 7.401 1.00 91.31 299 ALA A O 1
ATOM 2293 N N . SER A 1 300 ? -21.878 14.654 7.409 1.00 90.31 300 SER A N 1
ATOM 2294 C CA . SER A 1 300 ? -21.798 14.312 5.982 1.00 90.31 300 SER A CA 1
ATOM 2295 C C . SER A 1 300 ? -22.103 15.469 5.027 1.00 90.31 300 SER A C 1
ATOM 2297 O O . SER A 1 300 ? -21.672 15.430 3.876 1.00 90.31 300 SER A O 1
ATOM 2299 N N . ASP A 1 301 ? -22.777 16.522 5.498 1.00 86.00 301 ASP A N 1
ATOM 2300 C CA . ASP A 1 301 ? -23.087 17.715 4.696 1.00 86.00 301 ASP A CA 1
ATOM 2301 C C . A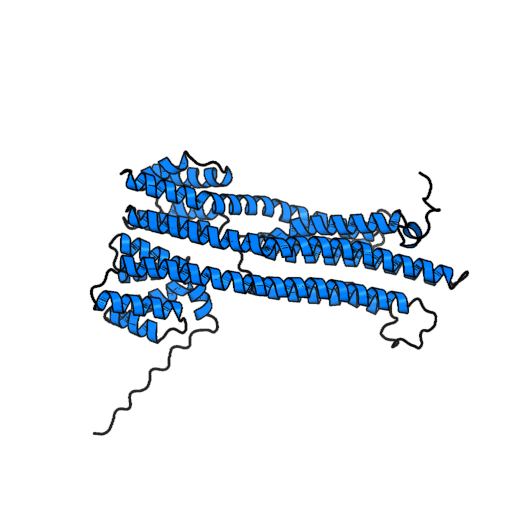SP A 1 301 ? -21.900 18.689 4.567 1.00 86.00 301 ASP A C 1
ATOM 2303 O O . ASP A 1 301 ? -21.936 19.610 3.753 1.00 86.00 301 ASP A O 1
ATOM 2307 N N . ARG A 1 302 ? -20.840 18.512 5.367 1.00 82.00 302 ARG A N 1
ATOM 2308 C CA . ARG A 1 302 ? -19.711 19.459 5.479 1.00 82.00 302 ARG A CA 1
ATOM 2309 C C . ARG A 1 302 ? -18.448 18.996 4.744 1.00 82.00 302 ARG A C 1
ATOM 2311 O O . ARG A 1 302 ? -17.380 19.579 4.926 1.00 82.00 302 ARG A O 1
ATOM 2318 N N . LEU A 1 303 ? -18.576 17.953 3.927 1.00 88.31 303 LEU A N 1
ATOM 2319 C CA . LEU A 1 303 ? -17.462 17.293 3.251 1.00 88.31 303 LEU A CA 1
ATOM 2320 C C . LEU A 1 303 ? -17.037 18.040 1.986 1.00 88.31 303 LEU A C 1
ATOM 2322 O O . LEU A 1 303 ? -17.860 18.591 1.255 1.00 88.31 303 LEU A O 1
ATOM 2326 N N . ARG A 1 304 ? -15.732 18.043 1.726 1.00 84.69 304 ARG A N 1
ATOM 2327 C CA . ARG A 1 304 ? -15.079 18.753 0.624 1.00 84.69 304 ARG A CA 1
ATOM 2328 C C . ARG A 1 304 ? -14.565 17.804 -0.452 1.00 84.69 304 ARG A C 1
ATOM 2330 O O . ARG A 1 304 ? -14.623 18.168 -1.625 1.00 84.69 304 ARG A O 1
ATOM 2337 N N . ASP A 1 305 ? -14.031 16.634 -0.092 1.00 89.62 305 ASP A N 1
ATOM 2338 C CA . ASP A 1 305 ? -13.497 15.689 -1.075 1.00 89.62 305 ASP A CA 1
ATOM 2339 C C . ASP A 1 305 ? -14.631 14.912 -1.757 1.00 89.62 305 ASP A C 1
ATOM 2341 O O . ASP A 1 305 ? -15.531 14.374 -1.114 1.00 89.62 305 ASP A O 1
ATOM 2345 N N . HIS A 1 306 ? -14.596 14.846 -3.089 1.00 89.38 306 HIS A N 1
ATOM 2346 C CA . HIS A 1 306 ? -15.665 14.230 -3.877 1.00 89.38 306 HIS 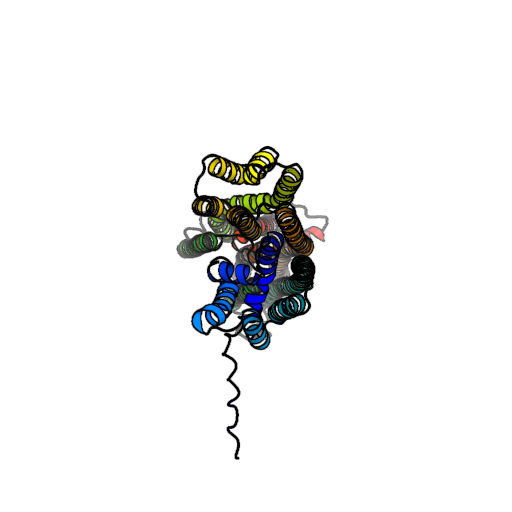A CA 1
ATOM 2347 C C . HIS A 1 306 ? -15.768 12.709 -3.666 1.00 89.38 306 HIS A C 1
ATOM 2349 O O . HIS A 1 306 ? -16.875 12.165 -3.582 1.00 89.38 306 HIS A O 1
ATOM 2355 N N . GLU A 1 307 ? -14.628 12.016 -3.571 1.00 89.00 307 GLU A N 1
ATOM 2356 C CA . GLU A 1 307 ? -14.584 10.565 -3.357 1.00 89.00 307 GLU A CA 1
ATOM 2357 C C . GLU A 1 307 ? -15.077 10.232 -1.945 1.00 89.00 307 GLU A C 1
ATOM 2359 O O . GLU A 1 307 ? -15.894 9.325 -1.763 1.00 89.00 307 GLU A O 1
ATOM 2364 N N . PHE A 1 308 ? -14.633 11.008 -0.952 1.00 92.69 308 PHE A N 1
ATOM 2365 C CA . PHE A 1 308 ? -15.081 10.884 0.433 1.00 92.69 308 PHE A CA 1
ATOM 2366 C C . PHE A 1 308 ? -16.569 11.165 0.595 1.00 92.69 308 PHE A C 1
ATOM 2368 O O . PHE A 1 308 ? -17.299 10.324 1.127 1.00 92.69 308 PHE A O 1
ATOM 2375 N N . HIS A 1 309 ? -17.042 12.288 0.054 1.00 93.56 309 HIS A N 1
ATOM 2376 C CA . HIS A 1 309 ? -18.449 12.659 0.079 1.00 93.56 309 HIS A CA 1
ATOM 2377 C C . HIS A 1 309 ? -19.332 11.569 -0.537 1.00 93.56 309 HIS A C 1
ATOM 2379 O O . HIS A 1 309 ? -20.345 11.209 0.049 1.00 93.56 309 HIS A O 1
ATOM 2385 N N . THR A 1 310 ? -18.940 10.972 -1.667 1.00 91.62 310 THR A N 1
ATOM 2386 C CA . THR A 1 310 ? -19.733 9.914 -2.320 1.00 91.62 310 THR A CA 1
ATOM 2387 C C . THR A 1 310 ? -19.916 8.686 -1.420 1.00 91.62 310 THR A C 1
ATOM 2389 O O . THR A 1 310 ? -21.029 8.168 -1.280 1.00 91.62 310 THR A O 1
ATOM 2392 N N . VAL A 1 311 ? -18.842 8.230 -0.766 1.00 92.62 311 VAL A N 1
ATOM 2393 C CA . VAL A 1 311 ? -18.896 7.075 0.144 1.00 92.62 311 VAL A CA 1
ATOM 2394 C C . VAL A 1 311 ? -19.694 7.406 1.404 1.00 92.62 311 VAL A C 1
ATOM 2396 O O . VAL A 1 311 ? -20.571 6.632 1.796 1.00 92.62 311 VAL A O 1
ATOM 2399 N N . VAL A 1 312 ? -19.426 8.555 2.028 1.00 93.38 312 VAL A N 1
ATOM 2400 C CA . VAL A 1 312 ? -20.072 8.942 3.287 1.00 93.38 312 VAL A CA 1
ATOM 2401 C C . VAL A 1 312 ? -21.540 9.312 3.084 1.00 93.38 312 VAL A C 1
ATOM 2403 O O . VAL A 1 312 ? -22.367 8.950 3.911 1.00 93.38 312 VAL A O 1
ATOM 2406 N N . ARG A 1 313 ? -21.918 9.935 1.964 1.00 92.62 313 ARG A N 1
ATOM 2407 C CA . ARG A 1 313 ? -23.326 10.206 1.638 1.00 92.62 313 ARG A CA 1
ATOM 2408 C C . ARG A 1 313 ? -24.117 8.912 1.486 1.00 92.62 313 ARG A C 1
ATOM 2410 O O . ARG A 1 313 ? -25.207 8.786 2.033 1.00 92.62 313 ARG A O 1
ATOM 2417 N N . SER A 1 314 ? -23.552 7.927 0.785 1.00 92.62 314 SER A N 1
ATOM 2418 C CA . SER A 1 314 ? -24.160 6.597 0.666 1.00 92.62 314 SER A CA 1
ATOM 2419 C C . SER A 1 314 ? -24.312 5.919 2.032 1.00 92.62 314 SER A C 1
ATOM 2421 O O . SER A 1 314 ? -25.338 5.295 2.302 1.00 92.62 314 SER A O 1
ATOM 2423 N N . PHE A 1 315 ? -23.320 6.071 2.911 1.00 92.88 315 PHE A N 1
ATOM 2424 C CA . PHE A 1 315 ? -23.365 5.597 4.293 1.00 92.88 315 PHE A CA 1
ATOM 2425 C C . PHE A 1 315 ? -24.470 6.283 5.117 1.00 92.88 315 PHE A C 1
ATOM 2427 O O . PHE A 1 315 ? -25.306 5.588 5.696 1.00 92.88 315 PHE A O 1
ATOM 2434 N N . SER A 1 316 ? -24.529 7.618 5.111 1.00 91.81 316 SER A N 1
ATOM 2435 C CA . SER A 1 316 ? -25.536 8.416 5.823 1.00 91.81 316 SER A CA 1
ATOM 2436 C C . SER A 1 316 ? -26.958 8.128 5.342 1.00 91.81 316 SER A C 1
ATOM 2438 O O . SER A 1 316 ? -27.836 7.892 6.166 1.00 91.81 316 SER A O 1
ATOM 2440 N N . ASN A 1 317 ? -27.185 8.065 4.026 1.00 93.12 317 ASN A N 1
ATOM 2441 C CA . ASN A 1 317 ? -28.507 7.770 3.465 1.00 93.12 317 ASN A CA 1
ATOM 2442 C C . ASN A 1 317 ? -28.993 6.372 3.881 1.00 93.12 317 ASN A C 1
ATOM 2444 O O . ASN A 1 317 ? -30.157 6.183 4.220 1.00 93.12 317 ASN A O 1
ATOM 2448 N N . GLN A 1 318 ? -28.103 5.372 3.887 1.00 93.38 318 GLN A N 1
ATOM 2449 C CA . GLN A 1 318 ? -28.464 4.024 4.332 1.00 93.38 318 GLN A CA 1
ATOM 2450 C C . GLN A 1 318 ? -28.792 3.971 5.830 1.00 93.38 318 GLN A C 1
ATOM 2452 O O . GLN A 1 318 ? -29.678 3.211 6.224 1.00 93.38 318 GLN A O 1
ATOM 2457 N N . LEU A 1 319 ? -28.101 4.765 6.655 1.00 91.06 319 LEU A N 1
ATOM 2458 C CA . LEU A 1 319 ? -28.427 4.910 8.076 1.00 91.06 319 LEU A CA 1
ATOM 2459 C C . LEU A 1 319 ? -29.795 5.567 8.272 1.00 91.06 319 LEU A C 1
ATOM 2461 O O . LEU A 1 319 ? -30.601 5.061 9.047 1.00 91.06 319 LEU A O 1
ATOM 2465 N N . GLU A 1 320 ? -30.077 6.646 7.540 1.00 90.38 320 GLU A N 1
ATOM 2466 C CA . GLU A 1 320 ? -31.363 7.350 7.580 1.00 90.38 320 GLU A CA 1
ATOM 2467 C C . GLU A 1 320 ? -32.529 6.431 7.184 1.00 90.38 320 GLU A C 1
ATOM 2469 O O . GLU A 1 320 ? -33.602 6.483 7.778 1.00 90.38 320 GLU A O 1
ATOM 2474 N N . TRP A 1 321 ? -32.300 5.525 6.229 1.00 93.31 321 TRP A N 1
ATOM 2475 C CA . TRP A 1 321 ? -33.299 4.561 5.759 1.00 93.31 321 TRP A CA 1
ATOM 2476 C C . TRP A 1 321 ? -33.415 3.311 6.648 1.00 93.31 321 TRP A C 1
ATOM 2478 O O . TRP A 1 321 ? -34.143 2.379 6.307 1.00 93.31 321 TRP A O 1
ATOM 2488 N N . GLY A 1 322 ? -32.690 3.249 7.771 1.00 89.44 322 GLY A N 1
ATOM 2489 C CA . GLY A 1 322 ? -32.762 2.137 8.721 1.00 89.44 322 GLY A CA 1
ATOM 2490 C C . GLY A 1 322 ? -32.194 0.815 8.191 1.00 89.44 322 GLY A C 1
ATOM 2491 O O . GLY A 1 322 ? -32.598 -0.261 8.636 1.00 89.44 322 GLY A O 1
ATOM 2492 N N . VAL A 1 323 ? -31.267 0.859 7.228 1.00 93.38 323 VAL A N 1
ATOM 2493 C CA . VAL A 1 323 ? -30.617 -0.349 6.701 1.00 93.38 323 VAL A CA 1
ATOM 2494 C C . VAL A 1 323 ? -29.790 -1.016 7.816 1.00 93.38 323 VAL A C 1
ATOM 2496 O O . VAL A 1 323 ? -29.093 -0.327 8.560 1.00 93.38 323 VAL A O 1
ATOM 2499 N N . PRO A 1 324 ? -29.791 -2.359 7.944 1.00 91.62 324 PRO A N 1
ATOM 2500 C CA . PRO A 1 324 ? -28.991 -3.031 8.966 1.00 91.62 324 PRO A CA 1
ATOM 2501 C C . PRO A 1 324 ? -27.499 -2.681 8.865 1.00 91.62 324 PRO A C 1
ATOM 2503 O O . PRO A 1 324 ? -26.893 -2.863 7.805 1.00 91.62 324 PRO A O 1
ATOM 2506 N N . LEU A 1 325 ? -26.882 -2.272 9.982 1.00 88.19 325 LEU A N 1
ATOM 2507 C CA . LEU A 1 325 ? -25.480 -1.823 10.076 1.00 88.19 325 LEU A CA 1
ATOM 2508 C C . LEU A 1 325 ? -24.469 -2.779 9.424 1.00 88.19 325 LEU A C 1
ATOM 2510 O O . LEU A 1 325 ? -23.486 -2.357 8.812 1.00 88.19 325 LEU A O 1
ATOM 2514 N N . ARG A 1 326 ? -24.730 -4.087 9.502 1.00 86.88 326 ARG A N 1
ATOM 2515 C CA . ARG A 1 326 ? -23.926 -5.103 8.817 1.00 86.88 326 ARG A CA 1
ATOM 2516 C C . ARG A 1 326 ? -23.910 -4.907 7.294 1.00 86.88 326 ARG A C 1
ATOM 2518 O O . ARG A 1 326 ? -22.837 -4.948 6.702 1.00 86.88 326 ARG A O 1
ATOM 2525 N N . LYS A 1 327 ? -25.075 -4.692 6.674 1.00 90.81 327 LYS A N 1
ATOM 2526 C CA . LYS A 1 327 ? -25.213 -4.485 5.223 1.00 90.81 327 LYS A CA 1
ATOM 2527 C C . LYS A 1 327 ? -24.628 -3.138 4.800 1.00 90.81 327 LYS A C 1
ATOM 2529 O O . LYS A 1 327 ? -23.968 -3.054 3.769 1.00 90.81 327 LYS A O 1
ATOM 2534 N N . ILE A 1 328 ? -24.798 -2.114 5.637 1.00 92.19 328 ILE A N 1
ATOM 2535 C CA . ILE A 1 328 ? -24.167 -0.804 5.443 1.00 92.19 328 ILE A CA 1
ATOM 2536 C C . ILE A 1 328 ? -22.644 -0.948 5.357 1.00 92.19 328 ILE A C 1
ATOM 2538 O O . ILE A 1 328 ? -22.023 -0.428 4.432 1.00 92.19 328 ILE A O 1
ATOM 2542 N N . TYR A 1 329 ? -22.042 -1.702 6.283 1.00 90.62 329 TYR A N 1
ATOM 2543 C CA . TYR A 1 329 ? -20.606 -1.962 6.251 1.00 90.62 329 TYR A CA 1
ATOM 2544 C C . TYR A 1 329 ? -20.174 -2.722 4.991 1.00 90.62 329 TYR A C 1
ATOM 2546 O O . TYR A 1 329 ? -19.154 -2.376 4.410 1.00 90.62 329 TYR A O 1
ATOM 2554 N N . GLU A 1 330 ? -20.929 -3.736 4.554 1.00 90.75 330 GLU A N 1
ATOM 2555 C CA . GLU A 1 330 ? -20.624 -4.495 3.329 1.00 90.75 330 GLU A CA 1
ATOM 2556 C C . GLU A 1 330 ? -20.591 -3.575 2.089 1.00 90.75 330 GLU A C 1
ATOM 2558 O O . GLU A 1 330 ? -19.658 -3.657 1.288 1.00 90.75 330 GLU A O 1
ATOM 2563 N N . ASN A 1 331 ? -21.535 -2.634 1.983 1.00 92.38 331 ASN A N 1
ATOM 2564 C CA . ASN A 1 331 ? -21.574 -1.639 0.907 1.00 92.38 331 ASN A CA 1
ATOM 2565 C C . ASN A 1 331 ? -20.433 -0.613 1.010 1.00 92.38 331 ASN A C 1
ATOM 2567 O O . ASN A 1 331 ? -19.758 -0.327 0.020 1.00 92.38 331 ASN A O 1
ATOM 2571 N N . LEU A 1 332 ? -20.177 -0.088 2.213 1.00 92.81 332 LEU A N 1
ATOM 2572 C CA . LEU A 1 332 ? -19.074 0.841 2.472 1.00 92.81 332 LEU A CA 1
ATOM 2573 C C . LEU A 1 332 ? -17.719 0.190 2.160 1.00 92.81 332 LEU A C 1
ATOM 2575 O O . LEU A 1 332 ? -16.849 0.807 1.544 1.00 92.81 332 LEU A O 1
ATOM 2579 N N . ALA A 1 333 ? -17.558 -1.085 2.517 1.00 91.06 333 ALA A N 1
ATOM 2580 C CA . ALA A 1 333 ? -16.324 -1.825 2.310 1.00 91.06 333 ALA A CA 1
ATOM 2581 C C . ALA A 1 333 ? -15.966 -2.015 0.828 1.00 91.06 333 ALA A C 1
ATOM 2583 O O . ALA A 1 333 ? -14.787 -2.129 0.492 1.00 91.06 333 ALA A O 1
ATOM 2584 N N . ALA A 1 334 ? -16.956 -2.011 -0.068 1.00 89.75 334 ALA A N 1
ATOM 2585 C CA . ALA A 1 334 ? -16.719 -2.066 -1.508 1.00 89.75 334 ALA A CA 1
ATOM 2586 C C . ALA A 1 334 ? -16.127 -0.749 -2.060 1.00 89.75 334 ALA A C 1
ATOM 2588 O O . ALA A 1 334 ? -15.280 -0.778 -2.967 1.00 89.75 334 ALA A O 1
ATOM 2589 N N . GLY A 1 335 ? -16.544 0.392 -1.494 1.00 88.75 335 GLY A N 1
ATOM 2590 C CA . GLY A 1 335 ? -16.188 1.741 -1.949 1.00 88.75 335 GLY A CA 1
ATOM 2591 C C . GLY A 1 335 ? -14.893 2.315 -1.367 1.00 88.75 335 GLY A C 1
ATOM 2592 O O . GLY A 1 335 ? -14.280 3.173 -1.995 1.00 88.75 335 GLY A O 1
ATOM 2593 N N . VAL A 1 336 ? -14.436 1.834 -0.209 1.00 92.38 336 VAL A N 1
ATOM 2594 C CA . VAL A 1 336 ? -13.246 2.370 0.476 1.00 92.38 336 VAL A CA 1
ATOM 2595 C C . VAL A 1 336 ? -11.991 1.570 0.117 1.00 92.38 336 VAL A C 1
ATOM 2597 O O . VAL A 1 336 ? -11.910 0.366 0.368 1.00 92.38 336 VAL A O 1
ATOM 2600 N N . LYS A 1 337 ? -10.972 2.240 -0.437 1.00 90.94 337 LYS A N 1
ATOM 2601 C CA . LYS A 1 337 ? -9.685 1.613 -0.805 1.00 90.94 337 LYS A CA 1
ATOM 2602 C C . LYS A 1 337 ? -8.575 1.759 0.238 1.00 90.94 337 LYS A C 1
ATOM 2604 O O . LYS A 1 337 ? -7.559 1.078 0.107 1.00 90.94 337 LYS A O 1
ATOM 2609 N N . SER A 1 338 ? -8.764 2.574 1.280 1.00 90.50 338 SER A N 1
ATOM 2610 C CA . SER A 1 338 ? -7.822 2.663 2.407 1.00 90.50 338 SER A CA 1
ATOM 2611 C C . SER A 1 338 ? -8.154 1.643 3.496 1.00 90.50 338 SER A C 1
ATOM 2613 O O . SER A 1 338 ? -9.261 1.618 4.040 1.00 90.50 338 SER A O 1
ATOM 2615 N N . ARG A 1 339 ? -7.167 0.819 3.869 1.00 86.44 339 ARG A N 1
ATOM 2616 C CA . ARG A 1 339 ? -7.313 -0.135 4.979 1.00 86.44 339 ARG A CA 1
ATOM 2617 C C . ARG A 1 339 ? -7.542 0.570 6.319 1.00 86.44 339 ARG A C 1
ATOM 2619 O O . ARG A 1 339 ? -8.338 0.088 7.120 1.00 86.44 339 ARG A O 1
ATOM 2626 N N . MET A 1 340 ? -6.853 1.687 6.557 1.00 88.12 340 MET A N 1
ATOM 2627 C CA . MET A 1 340 ? -7.000 2.480 7.780 1.00 88.12 340 MET A CA 1
ATOM 2628 C C . MET A 1 340 ? -8.430 3.018 7.893 1.00 88.12 340 MET A C 1
ATOM 2630 O O . MET A 1 340 ? -9.062 2.842 8.938 1.00 88.12 340 MET A O 1
ATOM 2634 N N . ALA A 1 341 ? -8.973 3.565 6.802 1.00 92.31 341 ALA A N 1
ATOM 2635 C CA . ALA A 1 341 ? -10.330 4.095 6.789 1.00 92.31 341 ALA A CA 1
ATOM 2636 C C . ALA A 1 341 ? -11.389 3.008 7.019 1.00 92.31 341 ALA A C 1
ATOM 2638 O O . ALA A 1 341 ? -12.281 3.186 7.845 1.00 92.31 341 ALA A O 1
ATOM 2639 N N . LEU A 1 342 ? -11.257 1.843 6.367 1.00 91.25 342 LEU A N 1
ATOM 2640 C CA . LEU A 1 342 ? -12.161 0.702 6.580 1.00 91.25 342 LEU A CA 1
ATOM 2641 C C . LEU A 1 342 ? -12.256 0.281 8.046 1.00 91.25 342 LEU A C 1
ATOM 2643 O O . LEU A 1 342 ? -13.337 -0.079 8.512 1.00 91.25 342 LEU A O 1
ATOM 2647 N N . ILE A 1 343 ? -11.126 0.287 8.755 1.00 88.75 343 ILE A N 1
ATOM 2648 C CA . ILE A 1 343 ? -11.088 -0.104 10.162 1.00 88.75 343 ILE A CA 1
ATOM 2649 C C . ILE A 1 343 ? -11.807 0.941 11.015 1.00 88.75 343 ILE A C 1
ATOM 2651 O O . ILE A 1 343 ? -12.668 0.571 11.805 1.00 88.75 343 ILE A O 1
ATOM 2655 N N . HIS A 1 344 ? -11.536 2.231 10.820 1.00 92.00 344 HIS A N 1
ATOM 2656 C CA . HIS A 1 344 ? -12.191 3.294 11.587 1.00 92.00 344 HIS A CA 1
ATOM 2657 C C . HIS A 1 344 ? -13.697 3.382 11.302 1.00 92.00 344 HIS A C 1
ATOM 2659 O O . HIS A 1 344 ? -14.475 3.487 12.246 1.00 92.00 344 HIS A O 1
ATOM 2665 N N . PHE A 1 345 ? -14.136 3.229 10.047 1.00 93.38 345 PHE A N 1
ATOM 2666 C CA . PHE A 1 345 ? -15.565 3.118 9.724 1.00 93.38 345 PHE A CA 1
ATOM 2667 C C . PHE A 1 345 ? -16.210 1.890 10.367 1.00 93.38 345 PHE A C 1
ATOM 2669 O O . PHE A 1 345 ? -17.332 1.962 10.863 1.00 93.38 345 PHE A O 1
ATOM 2676 N N . ARG A 1 346 ? -15.510 0.750 10.404 1.00 90.19 346 ARG A N 1
ATOM 2677 C CA . ARG A 1 346 ? -16.023 -0.428 11.106 1.00 90.19 346 ARG A CA 1
ATOM 2678 C C . ARG A 1 346 ? -16.134 -0.179 12.612 1.00 90.19 346 ARG A C 1
ATOM 2680 O O . ARG A 1 346 ? -17.126 -0.591 13.204 1.00 90.19 346 ARG A O 1
ATOM 2687 N N . ILE A 1 347 ? -15.137 0.460 13.226 1.00 89.12 347 ILE A N 1
ATOM 2688 C CA . ILE A 1 347 ? -15.157 0.802 14.653 1.00 89.12 347 ILE A CA 1
ATOM 2689 C C . ILE A 1 347 ? -16.291 1.794 14.948 1.00 89.12 347 ILE A C 1
ATOM 2691 O O . ILE A 1 347 ? -16.994 1.607 15.934 1.00 89.12 347 ILE A O 1
ATOM 2695 N N . LEU A 1 348 ? -16.528 2.779 14.073 1.00 91.50 348 LEU A N 1
ATOM 2696 C CA . LEU A 1 348 ? -17.669 3.695 14.165 1.00 91.50 348 LEU A CA 1
ATOM 2697 C C . LEU A 1 348 ? -18.996 2.928 14.187 1.00 91.50 348 LEU A C 1
ATOM 2699 O O . LEU A 1 348 ? -19.810 3.126 15.082 1.00 91.50 348 LEU A O 1
ATOM 2703 N N . ILE A 1 349 ? -19.195 2.017 13.231 1.00 89.69 349 ILE A N 1
ATOM 2704 C CA . ILE A 1 349 ? -20.412 1.201 13.146 1.00 89.69 349 ILE A CA 1
ATOM 2705 C C . ILE A 1 349 ? -20.590 0.334 14.398 1.00 89.69 349 ILE A C 1
ATOM 2707 O O . ILE A 1 349 ? -21.690 0.253 14.936 1.00 89.69 349 ILE A O 1
ATOM 2711 N N . GLU A 1 350 ? -19.515 -0.285 14.886 1.00 84.56 350 GLU A N 1
ATOM 2712 C CA . GLU A 1 350 ? -19.552 -1.106 16.099 1.00 84.56 350 GLU A CA 1
ATOM 2713 C C . GLU A 1 350 ? -19.871 -0.270 17.346 1.00 84.56 350 GLU A C 1
ATOM 2715 O O . GLU A 1 350 ? -20.614 -0.732 18.211 1.00 84.56 350 GLU A O 1
ATOM 2720 N N . ALA A 1 351 ? -19.351 0.959 17.423 1.00 84.19 351 ALA A N 1
ATOM 2721 C CA . ALA A 1 351 ? -19.671 1.893 18.494 1.00 84.19 351 ALA A CA 1
ATOM 2722 C C . ALA A 1 351 ? -21.162 2.255 18.480 1.00 84.19 351 ALA A C 1
ATOM 2724 O O . ALA A 1 351 ? -21.786 2.280 19.532 1.00 84.19 351 ALA A O 1
ATOM 2725 N N . ILE A 1 352 ? -21.770 2.466 17.312 1.00 85.38 352 ILE A N 1
ATOM 2726 C CA . ILE A 1 352 ? -23.215 2.725 17.206 1.00 85.38 352 ILE A CA 1
ATOM 2727 C C . ILE A 1 352 ? -24.017 1.479 17.617 1.00 85.38 352 ILE A C 1
ATOM 2729 O O . ILE A 1 352 ? -24.910 1.569 18.455 1.00 85.38 352 ILE A O 1
ATOM 2733 N N . GLU A 1 353 ? -23.660 0.303 17.089 1.00 82.69 353 GLU A N 1
ATOM 2734 C CA . GLU A 1 353 ? -24.354 -0.968 17.353 1.00 82.69 353 GLU A CA 1
ATOM 2735 C C . GLU A 1 353 ? -24.323 -1.360 18.836 1.00 82.69 353 GLU A C 1
ATOM 2737 O O . GLU A 1 353 ? -25.281 -1.914 19.371 1.00 82.69 353 GLU A O 1
ATOM 2742 N N . SER A 1 354 ? -23.218 -1.074 19.525 1.00 73.50 354 SER A N 1
ATOM 2743 C CA . SER A 1 354 ? -23.037 -1.425 20.930 1.00 73.50 354 SER A CA 1
ATOM 2744 C C . SER A 1 354 ? -23.698 -0.458 21.912 1.00 73.50 354 SER A C 1
ATOM 2746 O O . SER A 1 354 ? -23.421 -0.558 23.105 1.00 73.50 354 SER A O 1
ATOM 2748 N N . GLY A 1 355 ? -24.476 0.517 21.429 1.00 68.38 355 GLY A N 1
ATOM 2749 C CA . GLY A 1 355 ? -24.950 1.649 22.232 1.00 68.38 355 GLY A CA 1
ATOM 2750 C C . GLY A 1 355 ? -23.834 2.626 22.627 1.00 68.38 355 GLY A C 1
ATOM 2751 O O . GLY A 1 355 ? -24.074 3.573 23.363 1.00 68.38 355 GLY A O 1
ATOM 2752 N N . GLY A 1 356 ? -22.620 2.418 22.110 1.00 62.94 356 GLY A N 1
ATOM 2753 C CA . GLY A 1 356 ? -21.380 3.138 22.393 1.00 62.94 356 GLY A CA 1
ATOM 2754 C C . GLY A 1 356 ? -21.191 4.447 21.627 1.00 62.94 356 GLY A C 1
ATOM 2755 O O . GLY A 1 356 ? -20.077 4.958 21.552 1.00 62.94 356 GLY A O 1
ATOM 2756 N N . GLY A 1 357 ? -22.262 5.039 21.097 1.00 63.53 357 GLY A N 1
ATOM 2757 C CA . GLY A 1 357 ? -22.252 6.395 20.543 1.00 63.53 357 GLY A CA 1
ATOM 2758 C C . GLY A 1 357 ? -22.116 7.488 21.612 1.00 63.53 357 GLY A C 1
ATOM 2759 O O . GLY A 1 357 ? -22.667 8.575 21.453 1.00 63.53 357 GLY A O 1
ATOM 2760 N N . TYR A 1 358 ? -21.465 7.211 22.742 1.00 76.56 358 TYR A N 1
ATOM 2761 C CA . TYR A 1 358 ? -21.198 8.192 23.789 1.00 76.56 358 TYR A CA 1
ATOM 2762 C C . TYR A 1 358 ? -20.111 9.176 23.336 1.00 76.56 358 TYR A C 1
ATOM 2764 O O . TYR A 1 358 ? -19.284 8.877 22.473 1.00 76.56 358 TYR A O 1
ATOM 2772 N N . THR A 1 359 ? -20.109 10.368 23.929 1.00 83.12 359 THR A N 1
ATOM 2773 C CA . THR A 1 359 ? -19.179 11.455 23.584 1.00 83.12 359 THR A CA 1
ATOM 2774 C C . THR A 1 359 ? -17.713 11.034 23.718 1.00 83.12 359 THR A C 1
ATOM 2776 O O . THR A 1 359 ? -16.922 11.313 22.820 1.00 83.12 359 THR A O 1
ATOM 2779 N N . ALA A 1 360 ? -17.359 10.318 24.791 1.00 85.00 360 ALA A N 1
ATOM 2780 C CA . ALA A 1 360 ? -16.000 9.834 25.043 1.00 85.00 360 ALA A CA 1
ATOM 2781 C C . ALA A 1 360 ? -15.529 8.816 23.989 1.00 85.00 360 ALA A C 1
ATOM 2783 O O . ALA A 1 360 ? -14.412 8.904 23.488 1.00 85.00 360 ALA A O 1
ATOM 2784 N N . SER A 1 361 ? -16.399 7.888 23.597 1.00 88.75 361 SER A N 1
ATOM 2785 C CA . SER A 1 361 ? -16.116 6.853 22.601 1.00 88.75 361 SER A CA 1
ATOM 2786 C C . SER A 1 361 ? -15.791 7.432 21.223 1.00 88.75 361 SER A C 1
ATOM 2788 O O . SER A 1 361 ? -14.805 7.048 20.594 1.00 88.75 361 SER A O 1
ATOM 2790 N N . LEU A 1 362 ? -16.591 8.395 20.761 1.00 90.31 362 LEU A N 1
ATOM 2791 C CA . LEU A 1 362 ? -16.362 9.059 19.477 1.00 90.31 362 LEU A CA 1
ATOM 2792 C C . LEU A 1 362 ? -15.126 9.972 19.519 1.00 90.31 362 LEU A C 1
ATOM 2794 O O . LEU A 1 362 ? -14.408 10.058 18.527 1.00 90.31 362 LEU A O 1
ATOM 2798 N N . ASP A 1 363 ? -14.824 10.584 20.669 1.00 91.06 363 ASP A N 1
ATOM 2799 C CA . ASP A 1 363 ? -13.593 11.360 20.881 1.00 91.06 363 ASP A CA 1
ATOM 2800 C C . ASP A 1 363 ? -12.335 10.473 20.806 1.00 91.06 363 ASP A C 1
ATOM 2802 O O . ASP A 1 363 ? -11.366 10.823 20.130 1.00 91.06 363 ASP A O 1
ATOM 2806 N N . ILE A 1 364 ? -12.367 9.284 21.424 1.00 91.19 364 ILE A N 1
ATOM 2807 C CA . ILE A 1 364 ? -11.296 8.277 21.318 1.00 91.19 364 ILE A CA 1
ATOM 2808 C C . ILE A 1 364 ? -11.123 7.831 19.862 1.00 91.19 364 ILE A C 1
ATOM 2810 O O . ILE A 1 364 ? -9.993 7.725 19.383 1.00 91.19 364 ILE A O 1
ATOM 2814 N N . LEU A 1 365 ? -12.225 7.598 19.143 1.00 92.38 365 LEU A N 1
ATOM 2815 C CA . LEU A 1 365 ? -12.184 7.203 17.737 1.00 92.38 365 LEU A CA 1
ATOM 2816 C C . LEU A 1 365 ? -11.577 8.294 16.842 1.00 92.38 365 LEU A C 1
ATOM 2818 O O . LEU A 1 365 ? -10.739 7.986 15.994 1.00 92.38 365 LEU A O 1
ATOM 2822 N N . ALA A 1 366 ? -11.962 9.555 17.051 1.00 93.56 366 ALA A N 1
ATOM 2823 C CA . ALA A 1 366 ? -11.406 10.697 16.331 1.00 93.56 366 ALA A CA 1
ATOM 2824 C C . ALA A 1 366 ? -9.895 10.834 16.585 1.00 93.56 366 ALA A C 1
ATOM 2826 O O . ALA A 1 366 ? -9.119 10.876 15.630 1.00 93.56 366 ALA A O 1
ATOM 2827 N N . LYS A 1 367 ? -9.463 10.778 17.854 1.00 93.19 367 LYS A N 1
ATOM 2828 C CA . LYS A 1 367 ? -8.039 10.799 18.241 1.00 93.19 367 LYS A CA 1
ATOM 2829 C C . LYS A 1 367 ? -7.249 9.636 17.641 1.00 93.19 367 LYS A C 1
ATOM 2831 O O . LYS A 1 367 ? -6.137 9.828 17.160 1.00 93.19 367 LYS A O 1
ATOM 2836 N N . SER A 1 368 ? -7.820 8.430 17.636 1.00 93.38 368 SER A N 1
ATOM 2837 C CA . SER A 1 368 ? -7.213 7.254 16.996 1.00 93.38 368 SER A CA 1
ATOM 2838 C C . SER A 1 368 ? -7.043 7.460 15.490 1.00 93.38 368 SER A C 1
ATOM 2840 O O . SER A 1 368 ? -5.996 7.127 14.935 1.00 93.38 368 SER A O 1
ATOM 2842 N N . SER A 1 369 ? -8.053 8.024 14.822 1.00 94.19 369 SER A N 1
ATOM 2843 C CA . SER A 1 369 ? -7.984 8.314 13.389 1.00 94.19 369 SER A CA 1
ATOM 2844 C C . SER A 1 369 ? -6.935 9.373 13.071 1.00 94.19 369 SER A C 1
ATOM 2846 O O . SER A 1 369 ? -6.209 9.240 12.089 1.00 94.19 369 SER A O 1
ATOM 2848 N N . GLU A 1 370 ? -6.827 10.405 13.904 1.00 94.25 370 GLU A N 1
ATOM 2849 C CA . GLU A 1 370 ? -5.812 11.448 13.777 1.00 94.25 370 GLU A CA 1
ATOM 2850 C C . GLU A 1 370 ? -4.397 10.889 13.980 1.00 94.25 370 GLU A C 1
ATOM 2852 O O . GLU A 1 370 ? -3.526 11.106 13.139 1.00 94.25 370 GLU A O 1
ATOM 2857 N N . ALA A 1 371 ? -4.174 10.085 15.026 1.00 92.50 371 ALA A N 1
ATOM 2858 C CA . ALA A 1 371 ? -2.894 9.416 15.261 1.00 92.50 371 ALA A CA 1
ATOM 2859 C C . ALA A 1 371 ? -2.500 8.507 14.083 1.00 92.50 371 ALA A C 1
ATOM 2861 O O . ALA A 1 371 ? -1.367 8.560 13.600 1.00 92.50 371 ALA A O 1
ATOM 2862 N N . ALA A 1 372 ? -3.444 7.715 13.570 1.00 91.19 372 ALA A N 1
ATOM 2863 C CA . ALA A 1 372 ? -3.215 6.853 12.416 1.00 91.19 372 ALA A CA 1
ATOM 2864 C C . ALA A 1 372 ? -2.926 7.647 11.126 1.00 91.19 372 ALA A C 1
ATOM 2866 O O . ALA A 1 372 ? -2.047 7.252 10.357 1.00 91.19 372 ALA A O 1
ATOM 2867 N N . TYR A 1 373 ? -3.617 8.770 10.897 1.00 92.69 373 TYR A N 1
ATOM 2868 C CA . TYR A 1 373 ? -3.343 9.665 9.770 1.00 92.69 373 TYR A CA 1
ATOM 2869 C C . TYR A 1 373 ? -1.955 10.303 9.878 1.00 92.69 373 TYR A C 1
ATOM 2871 O O . TYR A 1 373 ? -1.202 10.296 8.905 1.00 92.69 373 TYR A O 1
ATOM 2879 N N . ASN A 1 374 ? -1.582 10.791 11.063 1.00 92.69 374 ASN A N 1
ATOM 2880 C CA . ASN A 1 374 ? -0.277 11.403 11.305 1.00 92.69 374 ASN A CA 1
ATOM 2881 C C . ASN A 1 374 ? 0.865 10.411 11.053 1.00 92.69 374 ASN A C 1
ATOM 2883 O O . ASN A 1 374 ? 1.828 10.767 10.376 1.00 92.69 374 ASN A O 1
ATOM 2887 N N . ILE A 1 375 ? 0.722 9.154 11.491 1.00 90.12 375 ILE A N 1
ATOM 2888 C CA . ILE A 1 375 ? 1.681 8.076 11.192 1.00 90.12 375 ILE A CA 1
ATOM 2889 C C . ILE A 1 375 ? 1.828 7.868 9.680 1.00 90.12 375 ILE A C 1
ATOM 2891 O O . ILE A 1 375 ? 2.942 7.734 9.172 1.00 90.12 375 ILE A O 1
ATOM 2895 N N . GLU A 1 376 ? 0.719 7.820 8.943 1.00 88.25 376 GLU A N 1
ATOM 2896 C CA . GLU A 1 376 ? 0.748 7.590 7.497 1.00 88.25 376 GLU A CA 1
ATOM 2897 C C . GLU A 1 376 ? 1.321 8.793 6.733 1.00 88.25 376 GLU A C 1
ATOM 2899 O O . GLU A 1 376 ? 2.093 8.634 5.785 1.00 88.25 376 GLU A O 1
ATOM 2904 N N . ASN A 1 377 ? 0.998 10.010 7.167 1.00 89.56 377 ASN A N 1
ATOM 2905 C CA . ASN A 1 377 ? 1.537 11.234 6.590 1.00 89.56 377 ASN A CA 1
ATOM 2906 C C . ASN A 1 377 ? 3.044 11.379 6.866 1.00 89.56 377 ASN A C 1
ATOM 2908 O O . ASN A 1 377 ? 3.805 11.737 5.965 1.00 89.56 377 ASN A O 1
ATOM 2912 N N . GLU A 1 378 ? 3.498 11.036 8.075 1.00 89.31 378 GLU A N 1
ATOM 2913 C CA . GLU A 1 378 ? 4.918 11.008 8.434 1.00 89.31 378 GLU A CA 1
ATOM 2914 C C . GLU A 1 378 ? 5.682 9.988 7.578 1.00 89.31 378 GLU A C 1
ATOM 2916 O O . GLU A 1 378 ? 6.701 10.339 6.976 1.00 89.31 378 GLU A O 1
ATOM 2921 N N . LYS A 1 379 ? 5.147 8.765 7.421 1.00 88.00 379 LYS A N 1
ATOM 2922 C CA . LYS A 1 379 ? 5.702 7.746 6.511 1.00 88.00 379 LYS A CA 1
ATOM 2923 C C . LYS A 1 379 ? 5.862 8.281 5.094 1.00 88.00 379 LYS A C 1
ATOM 2925 O O . LYS A 1 379 ? 6.950 8.200 4.527 1.00 88.00 379 LYS A O 1
ATOM 2930 N N . LYS A 1 380 ? 4.799 8.861 4.528 1.00 86.69 380 LYS A N 1
ATOM 2931 C CA . LYS A 1 380 ? 4.832 9.445 3.179 1.00 86.69 380 LYS A CA 1
ATOM 2932 C C . LYS A 1 380 ? 5.887 10.542 3.080 1.00 86.69 380 LYS A C 1
ATOM 2934 O O . LYS A 1 380 ? 6.621 10.571 2.100 1.00 86.69 380 LYS A O 1
ATOM 2939 N N . SER A 1 381 ? 5.989 11.421 4.078 1.00 89.06 381 SER A N 1
ATOM 2940 C CA . SER A 1 381 ? 6.964 12.517 4.096 1.00 89.06 381 SER A CA 1
ATOM 2941 C C . SER A 1 381 ? 8.409 12.014 4.081 1.00 89.06 381 SER A C 1
ATOM 2943 O O . SER A 1 381 ? 9.198 12.443 3.243 1.00 89.06 381 SER A O 1
ATOM 2945 N N . MET A 1 382 ? 8.739 11.045 4.938 1.00 89.06 382 MET A N 1
ATOM 2946 C CA . MET A 1 382 ? 10.093 10.489 5.020 1.00 89.06 382 MET A CA 1
ATOM 2947 C C . MET A 1 382 ? 10.480 9.643 3.799 1.00 89.06 382 MET A C 1
ATOM 2949 O O . MET A 1 382 ? 11.665 9.465 3.534 1.00 89.06 382 MET A O 1
ATOM 2953 N N . LEU A 1 383 ? 9.505 9.127 3.042 1.00 88.75 383 LEU A N 1
ATOM 2954 C CA . LEU A 1 383 ? 9.755 8.353 1.822 1.00 88.75 383 LEU A CA 1
ATOM 2955 C C . LEU A 1 383 ? 9.893 9.220 0.555 1.00 88.75 383 LEU A C 1
ATOM 2957 O O . LEU A 1 383 ? 10.405 8.739 -0.458 1.00 88.75 383 LEU A O 1
ATOM 2961 N N . LYS A 1 384 ? 9.495 10.502 0.598 1.00 88.81 384 LYS A N 1
ATOM 2962 C CA . LYS A 1 384 ? 9.606 11.435 -0.544 1.00 88.81 384 LYS A CA 1
ATOM 2963 C C . LYS A 1 384 ? 11.034 11.602 -1.093 1.00 88.81 384 LYS A C 1
ATOM 2965 O O . LYS A 1 384 ? 11.162 11.637 -2.316 1.00 88.81 384 LYS A O 1
ATOM 2970 N N . PRO A 1 385 ? 12.104 11.696 -0.279 1.00 90.25 385 PRO A N 1
ATOM 2971 C CA . PRO A 1 385 ? 13.461 11.824 -0.814 1.00 90.25 385 PRO A CA 1
ATOM 2972 C C . PRO A 1 385 ? 13.879 10.607 -1.646 1.00 90.25 385 PRO A C 1
ATOM 2974 O O . PRO A 1 385 ? 14.374 10.770 -2.757 1.00 90.25 385 PRO A O 1
ATOM 2977 N N . TYR A 1 386 ? 13.588 9.391 -1.169 1.00 88.25 386 TYR A N 1
ATOM 2978 C CA . TYR A 1 386 ? 13.888 8.148 -1.893 1.00 88.25 386 TYR A CA 1
ATOM 2979 C C . TYR A 1 386 ? 13.151 8.064 -3.234 1.00 88.25 386 TYR A C 1
ATOM 2981 O O . TYR A 1 386 ? 13.711 7.606 -4.227 1.00 88.25 386 TYR A O 1
ATOM 2989 N N . PHE A 1 387 ? 11.910 8.558 -3.277 1.00 86.81 387 PHE A N 1
ATOM 2990 C CA . PHE A 1 387 ? 11.151 8.705 -4.516 1.00 86.81 387 PHE A CA 1
ATOM 2991 C C . PHE A 1 387 ? 11.873 9.606 -5.534 1.00 86.81 387 PHE A C 1
ATOM 2993 O O . PHE A 1 387 ? 12.009 9.218 -6.691 1.00 86.81 387 PHE A O 1
ATOM 3000 N N . LEU A 1 388 ? 12.360 10.782 -5.121 1.00 89.12 388 LEU A N 1
ATOM 3001 C CA . LEU A 1 388 ? 13.042 11.724 -6.020 1.00 89.12 388 LEU A CA 1
ATOM 3002 C C . LEU A 1 388 ? 14.393 11.192 -6.509 1.00 89.12 388 LEU A C 1
ATOM 3004 O O . LEU A 1 388 ? 14.701 11.297 -7.696 1.00 89.12 388 LEU A O 1
ATOM 3008 N N . ILE A 1 389 ? 15.169 10.578 -5.611 1.00 90.06 389 ILE A N 1
ATOM 3009 C CA . ILE A 1 389 ? 16.468 9.979 -5.942 1.00 90.06 389 ILE A CA 1
ATOM 3010 C C . ILE A 1 389 ? 16.296 8.894 -7.010 1.00 90.06 389 ILE A C 1
ATOM 3012 O O . ILE A 1 389 ? 17.062 8.862 -7.966 1.00 90.06 389 ILE A O 1
ATOM 3016 N N . ALA A 1 390 ? 15.258 8.060 -6.907 1.00 89.12 390 ALA A N 1
ATOM 3017 C CA . ALA A 1 390 ? 14.996 7.001 -7.878 1.00 89.12 390 ALA A CA 1
ATOM 3018 C C . ALA A 1 390 ? 14.773 7.519 -9.310 1.00 89.12 390 ALA A C 1
ATOM 3020 O O . ALA A 1 390 ? 15.304 6.950 -10.266 1.00 89.12 390 ALA A O 1
ATOM 3021 N N . PHE A 1 391 ? 14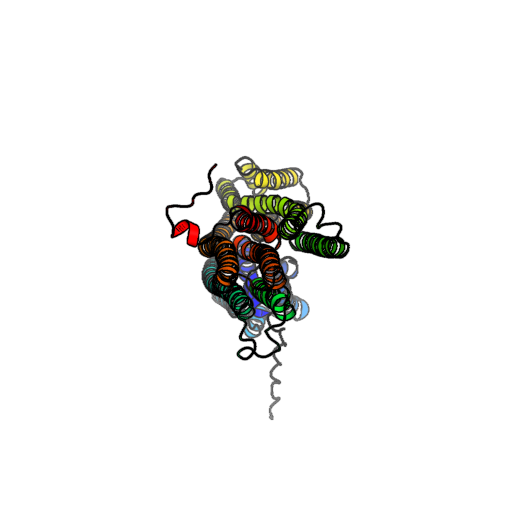.022 8.616 -9.462 1.00 90.81 391 PHE A N 1
ATOM 3022 C CA . PHE A 1 391 ? 13.833 9.276 -10.757 1.00 90.81 391 PHE A CA 1
ATOM 3023 C C . PHE A 1 391 ? 15.141 9.841 -11.302 1.00 90.81 391 PHE A C 1
ATOM 3025 O O . PHE A 1 391 ? 15.471 9.618 -12.465 1.00 90.81 391 PHE A O 1
ATOM 3032 N N . MET A 1 392 ? 15.888 10.543 -10.451 1.00 91.19 392 MET A N 1
ATOM 3033 C CA . MET A 1 392 ? 17.145 11.173 -10.835 1.00 91.19 392 MET A CA 1
ATOM 3034 C C . MET A 1 392 ? 18.186 10.137 -11.268 1.00 91.19 392 MET A C 1
ATOM 3036 O O . MET A 1 392 ? 18.787 10.296 -12.324 1.00 91.19 392 MET A O 1
ATOM 3040 N N . VAL A 1 393 ? 18.364 9.059 -10.495 1.00 90.38 393 VAL A N 1
ATOM 3041 C CA . VAL A 1 393 ? 19.313 7.986 -10.822 1.00 90.38 393 VAL A CA 1
ATOM 3042 C C . VAL A 1 393 ? 18.935 7.327 -12.139 1.00 90.38 393 VAL A C 1
ATOM 3044 O O . VAL A 1 393 ? 19.794 7.209 -12.998 1.00 90.38 393 VAL A O 1
ATOM 3047 N N . THR A 1 394 ? 17.664 6.968 -12.342 1.00 89.81 394 THR A N 1
ATOM 3048 C CA . THR A 1 394 ? 17.231 6.315 -13.589 1.00 89.81 394 THR A CA 1
ATOM 3049 C C . THR A 1 394 ? 17.463 7.215 -14.808 1.00 89.81 394 THR A C 1
ATOM 3051 O O . THR A 1 394 ? 17.983 6.755 -15.821 1.00 89.81 394 THR A O 1
ATOM 3054 N N . ALA A 1 395 ? 17.130 8.507 -14.706 1.00 90.25 395 ALA A N 1
ATOM 3055 C CA . ALA A 1 395 ? 17.325 9.467 -15.791 1.00 90.25 395 ALA A CA 1
ATOM 3056 C C . ALA A 1 395 ? 18.812 9.686 -16.108 1.00 90.25 395 ALA A C 1
ATOM 3058 O O . ALA A 1 395 ? 19.226 9.547 -17.258 1.00 90.25 395 ALA A O 1
ATOM 3059 N N . LEU A 1 396 ? 19.622 9.985 -15.084 1.00 89.50 396 LEU A N 1
ATOM 3060 C CA . LEU A 1 396 ? 21.059 10.204 -15.243 1.00 89.50 396 LEU A CA 1
ATOM 3061 C C . LEU A 1 396 ? 21.745 8.956 -15.780 1.00 89.50 396 LEU A C 1
ATOM 3063 O O . LEU A 1 396 ? 22.523 9.058 -16.713 1.00 89.50 396 LEU A O 1
ATOM 3067 N N . MET A 1 397 ? 21.427 7.787 -15.231 1.00 86.00 397 MET A N 1
ATOM 3068 C CA . MET A 1 397 ? 21.978 6.511 -15.664 1.00 86.00 397 MET A CA 1
ATOM 3069 C C . MET A 1 397 ? 21.633 6.202 -17.121 1.00 86.00 397 MET A C 1
ATOM 3071 O O . MET A 1 397 ? 22.507 5.764 -17.865 1.00 86.00 397 MET A O 1
ATOM 3075 N N . SER A 1 398 ? 20.386 6.440 -17.541 1.00 87.50 398 SER A N 1
ATOM 3076 C CA . SER A 1 398 ? 19.978 6.241 -18.932 1.00 87.50 398 SER A CA 1
ATOM 3077 C C . SER A 1 398 ? 20.832 7.082 -19.875 1.00 87.50 398 SER A C 1
ATOM 3079 O O . SER A 1 398 ? 21.374 6.550 -20.838 1.00 87.50 398 SER A O 1
ATOM 3081 N N . VAL A 1 399 ? 20.986 8.374 -19.575 1.00 86.62 399 VAL A N 1
ATOM 3082 C CA . VAL A 1 399 ? 21.764 9.302 -20.405 1.00 86.62 399 VAL A CA 1
ATOM 3083 C C . VAL A 1 399 ? 23.247 8.948 -20.374 1.00 86.62 399 VAL A C 1
ATOM 3085 O O . VAL A 1 399 ? 23.845 8.724 -21.420 1.00 86.62 399 VAL A O 1
ATOM 3088 N N . THR A 1 400 ? 23.850 8.855 -19.186 1.00 84.44 400 THR A N 1
ATOM 3089 C CA . THR A 1 400 ? 25.296 8.638 -19.053 1.00 84.44 400 THR A CA 1
ATOM 3090 C C . THR A 1 400 ? 25.720 7.333 -19.689 1.00 84.44 400 THR A C 1
ATOM 3092 O O . THR A 1 400 ? 26.744 7.289 -20.360 1.00 84.44 400 THR A O 1
ATOM 3095 N N . THR A 1 401 ? 24.934 6.274 -19.528 1.00 81.38 401 THR A N 1
ATOM 3096 C CA . THR A 1 401 ? 25.372 4.970 -20.000 1.00 81.38 401 THR A CA 1
ATOM 3097 C C . THR A 1 401 ? 25.211 4.829 -21.519 1.00 81.38 401 THR A C 1
ATOM 3099 O O . THR A 1 401 ? 26.080 4.244 -22.163 1.00 81.38 401 THR A O 1
ATOM 3102 N N . LEU A 1 402 ? 24.184 5.450 -22.118 1.00 82.62 402 LEU A N 1
ATOM 3103 C CA . LEU A 1 402 ? 24.067 5.552 -23.579 1.00 82.62 402 LEU A CA 1
ATOM 3104 C C . LEU A 1 402 ? 25.180 6.423 -24.174 1.00 82.62 402 LEU A C 1
ATOM 3106 O O . LEU A 1 402 ? 25.804 6.025 -25.155 1.00 82.62 402 LEU A O 1
ATOM 3110 N N . MET A 1 403 ? 25.480 7.568 -23.550 1.00 81.44 403 MET A N 1
ATOM 3111 C CA . MET A 1 403 ? 26.568 8.447 -23.992 1.00 81.44 403 MET A CA 1
ATOM 3112 C C . MET A 1 403 ? 27.917 7.731 -23.940 1.00 81.44 403 MET A C 1
ATOM 3114 O O . MET A 1 403 ? 28.695 7.812 -24.886 1.00 81.44 403 MET A O 1
ATOM 3118 N N . VAL A 1 404 ? 28.197 6.998 -22.858 1.00 80.06 404 VAL A N 1
ATOM 3119 C CA . VAL A 1 404 ? 29.445 6.237 -22.748 1.00 80.06 404 VAL A CA 1
ATOM 3120 C C . VAL A 1 404 ? 29.502 5.139 -23.816 1.00 80.06 404 VAL A C 1
ATOM 3122 O O . VAL A 1 404 ? 30.533 4.989 -24.468 1.00 80.06 404 VAL A O 1
ATOM 3125 N N . SER A 1 405 ? 28.400 4.427 -24.075 1.00 75.88 405 SER A N 1
ATOM 3126 C CA . SER A 1 405 ? 28.344 3.434 -25.158 1.00 75.88 405 SER A CA 1
ATOM 3127 C C . SER A 1 405 ? 28.722 4.040 -26.515 1.00 75.88 405 SER A C 1
ATOM 3129 O O . SER A 1 405 ? 29.523 3.454 -27.238 1.00 75.88 405 SER A O 1
ATOM 3131 N N . GLN A 1 406 ? 28.205 5.227 -26.847 1.00 74.31 406 GLN A N 1
ATOM 3132 C CA . GLN A 1 406 ? 28.545 5.915 -28.097 1.00 74.31 406 GLN A CA 1
ATOM 3133 C C . GLN A 1 406 ? 29.994 6.397 -28.144 1.00 74.31 406 GLN A C 1
ATOM 3135 O O . GLN A 1 406 ? 30.639 6.267 -29.179 1.00 74.31 406 GLN A O 1
ATOM 3140 N N . THR A 1 407 ? 30.552 6.886 -27.030 1.00 77.81 407 THR A N 1
ATOM 3141 C CA . THR A 1 407 ? 31.975 7.268 -27.012 1.00 77.81 407 THR A CA 1
ATOM 3142 C C . THR A 1 407 ? 32.895 6.105 -27.336 1.00 77.81 407 THR A C 1
ATOM 3144 O O . THR A 1 407 ? 33.900 6.300 -28.009 1.00 77.81 407 THR A O 1
ATOM 3147 N N . PHE A 1 408 ? 32.559 4.890 -26.900 1.00 72.88 408 PHE A N 1
ATOM 3148 C CA . PHE A 1 408 ? 33.358 3.718 -27.243 1.00 72.88 408 PHE A CA 1
ATOM 3149 C C . PHE A 1 408 ? 33.257 3.363 -28.729 1.00 72.88 408 PHE A C 1
ATOM 3151 O O . PHE A 1 408 ? 34.272 2.995 -29.318 1.00 72.88 408 PHE A O 1
ATOM 3158 N N . VAL A 1 409 ? 32.087 3.551 -29.354 1.00 72.12 409 VAL A N 1
ATOM 3159 C CA . VAL A 1 409 ? 31.925 3.419 -30.814 1.00 72.12 409 VAL A CA 1
ATOM 3160 C C . VAL A 1 409 ? 32.824 4.428 -31.545 1.00 72.12 409 VAL A C 1
ATOM 3162 O O . VAL A 1 409 ? 33.616 4.034 -32.398 1.00 72.12 409 VAL A O 1
ATOM 3165 N N . GLU A 1 410 ? 32.772 5.712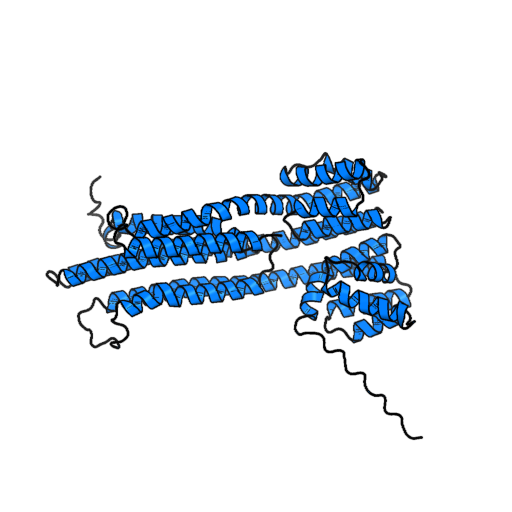 -31.170 1.00 71.56 410 GLU A N 1
ATOM 3166 C CA . GLU A 1 410 ? 33.581 6.778 -31.790 1.00 71.56 410 GLU A CA 1
ATOM 3167 C C . GLU A 1 410 ? 35.092 6.554 -31.614 1.00 71.56 410 GLU A C 1
ATOM 3169 O O . GLU A 1 410 ? 35.883 6.713 -32.549 1.00 71.56 410 GLU A O 1
ATOM 3174 N N . VAL A 1 411 ? 35.515 6.176 -30.404 1.00 73.12 411 VAL A N 1
ATOM 3175 C CA . VAL A 1 411 ? 36.923 5.906 -30.087 1.00 73.12 411 VAL A CA 1
ATOM 3176 C C . VAL A 1 411 ? 37.428 4.698 -30.874 1.00 73.12 411 VAL A C 1
ATOM 3178 O O . VAL A 1 411 ? 38.535 4.755 -31.409 1.00 73.12 411 VAL A O 1
ATOM 3181 N N . SER A 1 412 ? 36.619 3.642 -31.007 1.00 68.31 412 SER A N 1
ATOM 3182 C CA . SER A 1 412 ? 36.949 2.471 -31.828 1.00 68.31 412 SER A CA 1
ATOM 3183 C C . SER A 1 412 ? 37.210 2.866 -33.288 1.00 68.31 412 SER A C 1
ATOM 3185 O O . SER A 1 412 ? 38.268 2.551 -33.839 1.00 68.31 412 SER A O 1
ATOM 3187 N N . GLN A 1 413 ? 36.321 3.673 -33.879 1.00 67.56 413 GLN A N 1
ATOM 3188 C CA . GLN A 1 413 ? 36.475 4.182 -35.249 1.00 67.56 413 GLN A CA 1
ATOM 3189 C C . GLN A 1 413 ? 37.707 5.088 -35.420 1.00 67.56 413 GLN A C 1
ATOM 3191 O O . GLN A 1 413 ? 38.360 5.062 -36.463 1.00 67.56 413 GLN A O 1
ATOM 3196 N N . THR A 1 414 ? 38.048 5.880 -34.398 1.00 70.56 414 THR A N 1
ATOM 3197 C CA . THR A 1 414 ? 39.186 6.817 -34.440 1.00 70.56 414 THR A CA 1
ATOM 3198 C C . THR A 1 414 ? 40.535 6.108 -34.295 1.00 70.56 414 THR A C 1
ATOM 3200 O O . THR A 1 414 ? 41.509 6.501 -34.935 1.00 70.56 414 THR A O 1
ATOM 3203 N N . ILE A 1 415 ? 40.615 5.077 -33.447 1.00 66.62 415 ILE A N 1
ATOM 3204 C CA . ILE A 1 415 ? 41.852 4.319 -33.194 1.00 66.62 415 ILE A CA 1
ATOM 3205 C C . ILE A 1 415 ? 42.133 3.318 -34.326 1.00 66.62 415 ILE A C 1
ATOM 3207 O O . ILE A 1 415 ? 43.298 3.042 -34.615 1.00 66.62 415 ILE A O 1
ATOM 3211 N N . MET A 1 416 ? 41.097 2.826 -35.013 1.00 61.81 416 MET A N 1
ATOM 3212 C CA . MET A 1 416 ? 41.221 1.983 -36.208 1.00 61.81 416 MET A CA 1
ATOM 3213 C C . MET A 1 416 ? 40.588 2.634 -37.445 1.00 61.81 416 MET A C 1
ATOM 3215 O O . MET A 1 416 ? 39.546 2.174 -37.924 1.00 61.81 416 MET A O 1
ATOM 3219 N N . PRO A 1 417 ? 41.219 3.670 -38.026 1.00 53.62 417 PRO A N 1
ATOM 3220 C CA . PRO A 1 417 ? 40.775 4.198 -39.304 1.00 53.62 417 PRO A CA 1
ATOM 3221 C C . PRO A 1 417 ? 40.977 3.121 -40.384 1.00 53.62 417 PRO A C 1
ATOM 3223 O O . PRO A 1 417 ? 42.102 2.851 -40.801 1.00 53.62 417 PRO A O 1
ATOM 3226 N N . GLY A 1 418 ? 39.881 2.477 -40.803 1.00 56.69 418 GLY A N 1
ATOM 3227 C CA . GLY A 1 418 ? 39.876 1.369 -41.771 1.00 56.69 418 GLY A CA 1
ATOM 3228 C C . GLY A 1 418 ? 39.683 -0.038 -41.185 1.00 56.69 418 GLY A C 1
ATOM 3229 O O . GLY A 1 418 ? 39.992 -1.009 -41.873 1.00 56.69 418 GLY A O 1
ATOM 3230 N N . GLY A 1 419 ? 39.202 -0.164 -39.940 1.00 58.12 419 GLY A N 1
ATOM 3231 C CA . GLY A 1 419 ? 38.786 -1.449 -39.359 1.00 58.12 419 GLY A CA 1
ATOM 3232 C C . GLY A 1 419 ? 37.645 -2.136 -40.130 1.00 58.12 419 GLY A C 1
ATOM 3233 O O . GLY A 1 419 ? 36.949 -1.505 -40.926 1.00 58.12 419 GLY A O 1
ATOM 3234 N N . ASP A 1 420 ? 37.469 -3.440 -39.899 1.00 58.28 420 ASP A N 1
ATOM 3235 C CA . ASP A 1 420 ? 36.420 -4.256 -40.524 1.00 58.28 420 ASP A CA 1
ATOM 3236 C C . ASP A 1 420 ? 35.021 -3.636 -40.280 1.00 58.28 420 ASP A C 1
ATOM 3238 O O . ASP A 1 420 ? 34.656 -3.426 -39.119 1.00 58.28 420 ASP A O 1
ATOM 3242 N N . PRO A 1 421 ? 34.222 -3.344 -41.330 1.00 61.00 421 PRO A N 1
ATOM 3243 C CA . PRO A 1 421 ? 32.864 -2.807 -41.195 1.00 61.00 421 PRO A CA 1
ATOM 3244 C C . PRO A 1 421 ? 31.969 -3.622 -40.250 1.00 61.00 421 PRO A C 1
ATOM 3246 O O . PRO A 1 421 ? 31.131 -3.052 -39.552 1.00 61.00 421 PRO A O 1
ATOM 3249 N N . SER A 1 422 ? 32.193 -4.937 -40.164 1.00 61.16 422 SER A N 1
ATOM 3250 C CA . SER A 1 422 ? 31.443 -5.833 -39.275 1.00 61.16 422 SER A CA 1
ATOM 3251 C C . SER A 1 422 ? 31.692 -5.574 -37.777 1.00 61.16 422 SER A C 1
ATOM 3253 O O . SER A 1 422 ? 30.824 -5.838 -36.939 1.00 61.16 422 SER A O 1
ATOM 3255 N N . ALA A 1 423 ? 32.837 -4.988 -37.413 1.00 60.50 423 ALA A N 1
ATOM 3256 C CA . ALA A 1 423 ? 33.142 -4.607 -36.033 1.00 60.50 423 ALA A CA 1
ATOM 3257 C C . ALA A 1 423 ? 32.396 -3.329 -35.604 1.00 60.50 423 ALA A C 1
ATOM 3259 O O . ALA A 1 423 ? 32.050 -3.180 -34.437 1.00 60.50 423 ALA A O 1
ATOM 3260 N N . VAL A 1 424 ? 32.097 -2.425 -36.544 1.00 60.56 424 VAL A N 1
ATOM 3261 C CA . VAL A 1 424 ? 31.299 -1.215 -36.274 1.00 60.56 424 VAL A CA 1
ATOM 3262 C C . VAL A 1 424 ? 29.815 -1.566 -36.152 1.00 60.56 424 VAL A C 1
ATOM 3264 O O . VAL A 1 424 ? 29.157 -1.121 -35.215 1.00 60.56 424 VAL A O 1
ATOM 3267 N N . GLU A 1 425 ? 29.311 -2.424 -37.042 1.00 62.56 425 GLU A N 1
ATOM 3268 C CA . GLU A 1 425 ? 27.915 -2.883 -37.042 1.00 62.56 425 GLU A CA 1
ATOM 3269 C C . GLU A 1 425 ? 27.564 -3.653 -35.752 1.00 62.56 425 GLU A C 1
ATOM 3271 O O . GLU A 1 425 ? 26.560 -3.368 -35.099 1.00 62.56 425 GLU A O 1
ATOM 3276 N N . SER A 1 426 ? 28.456 -4.536 -35.283 1.00 64.88 426 SER A N 1
ATOM 3277 C CA . SER A 1 426 ? 28.266 -5.250 -34.006 1.00 64.88 426 SER A CA 1
ATOM 3278 C C . SER A 1 426 ? 28.307 -4.337 -32.763 1.00 64.88 426 SER A C 1
ATOM 3280 O O . SER A 1 426 ? 27.689 -4.643 -31.732 1.00 64.88 426 SER A O 1
ATOM 3282 N N . GLN A 1 427 ? 28.978 -3.184 -32.851 1.00 64.12 427 GLN A N 1
ATOM 3283 C CA . GLN A 1 427 ? 29.042 -2.189 -31.778 1.00 64.12 427 GLN A CA 1
ATOM 3284 C C . GLN A 1 427 ? 27.779 -1.310 -31.730 1.00 64.12 427 GLN A C 1
ATOM 3286 O O . GLN A 1 427 ? 27.285 -1.001 -30.641 1.00 64.12 427 GLN A O 1
ATOM 3291 N N . GLU A 1 428 ? 27.223 -0.937 -32.887 1.00 67.94 428 GLU A N 1
ATOM 3292 C CA . GLU A 1 428 ? 25.932 -0.240 -32.963 1.00 67.94 428 GLU A CA 1
ATOM 3293 C C . GLU A 1 428 ? 24.793 -1.114 -32.425 1.00 67.94 428 GLU A C 1
ATOM 3295 O O . GLU A 1 428 ? 23.982 -0.649 -31.616 1.00 67.94 428 GLU A O 1
ATOM 3300 N N . ASP A 1 429 ? 24.783 -2.403 -32.764 1.00 73.12 429 ASP A N 1
ATOM 3301 C CA . ASP A 1 429 ? 23.825 -3.360 -32.207 1.00 73.12 429 ASP A CA 1
ATOM 3302 C C . ASP A 1 429 ? 23.961 -3.487 -30.683 1.00 73.12 429 ASP A C 1
ATOM 3304 O O . ASP A 1 429 ? 22.962 -3.520 -29.959 1.00 73.12 429 ASP A O 1
ATOM 3308 N N . SER A 1 430 ? 25.188 -3.451 -30.158 1.00 72.62 430 SER A N 1
ATOM 3309 C CA . SER A 1 430 ? 25.434 -3.458 -28.710 1.00 72.62 430 SER A CA 1
ATOM 3310 C C . SER A 1 430 ? 24.849 -2.227 -28.000 1.00 72.62 430 SER A C 1
ATOM 3312 O O . SER A 1 430 ? 24.332 -2.351 -26.883 1.00 72.62 430 SER A O 1
ATOM 3314 N N . ALA A 1 431 ? 24.865 -1.052 -28.642 1.00 77.00 431 ALA A N 1
ATOM 3315 C CA . ALA A 1 431 ? 24.242 0.168 -28.121 1.00 77.00 431 ALA A CA 1
ATOM 3316 C C . ALA A 1 431 ? 22.701 0.104 -28.162 1.00 77.00 431 ALA A C 1
ATOM 3318 O O . ALA A 1 431 ? 22.030 0.550 -27.225 1.00 77.00 431 ALA A O 1
ATOM 3319 N N . LYS A 1 432 ? 22.120 -0.512 -29.200 1.00 81.12 432 LYS A N 1
ATOM 3320 C CA . LYS A 1 432 ? 20.667 -0.749 -29.291 1.00 81.12 432 LYS A CA 1
ATOM 3321 C C . LYS A 1 432 ? 20.179 -1.706 -28.205 1.00 81.12 432 LYS A C 1
ATOM 3323 O O . LYS A 1 432 ? 19.202 -1.423 -27.505 1.00 81.12 432 LYS A O 1
ATOM 3328 N N . VAL A 1 433 ? 20.909 -2.798 -27.985 1.00 81.38 433 VAL A N 1
ATOM 3329 C CA . VAL A 1 433 ? 20.668 -3.739 -26.877 1.00 81.38 433 VAL A CA 1
ATOM 3330 C C . VAL A 1 433 ? 20.705 -3.022 -25.531 1.00 81.38 433 VAL A C 1
ATOM 3332 O O . VAL A 1 433 ? 19.873 -3.277 -24.654 1.00 81.38 433 VAL A O 1
ATOM 3335 N N . PHE A 1 434 ? 21.631 -2.078 -25.384 1.00 81.81 434 PHE A N 1
ATOM 3336 C CA . PHE A 1 434 ? 21.777 -1.292 -24.175 1.00 81.81 434 PHE A CA 1
ATOM 3337 C C . PHE A 1 434 ? 20.560 -0.387 -23.910 1.00 81.81 434 PHE A C 1
ATOM 3339 O O . PHE A 1 434 ? 20.024 -0.373 -22.797 1.00 81.81 434 PHE A O 1
ATOM 3346 N N . ALA A 1 435 ? 20.045 0.287 -24.939 1.00 87.19 435 ALA A N 1
ATOM 3347 C CA . ALA A 1 435 ? 18.835 1.102 -24.836 1.00 87.19 435 ALA A CA 1
ATOM 3348 C C . ALA A 1 435 ? 17.591 0.272 -24.448 1.00 87.19 435 ALA A C 1
ATOM 3350 O O . ALA A 1 435 ? 16.831 0.666 -23.556 1.00 87.19 435 ALA A O 1
ATOM 3351 N N . ILE A 1 436 ? 17.419 -0.918 -25.041 1.00 89.25 436 ILE A N 1
ATOM 3352 C CA . ILE A 1 436 ? 16.342 -1.865 -24.688 1.00 89.25 436 ILE A CA 1
ATOM 3353 C C . ILE A 1 436 ? 16.482 -2.322 -23.225 1.00 89.25 436 ILE A C 1
ATOM 3355 O O . ILE A 1 436 ? 15.503 -2.351 -22.471 1.00 89.25 436 ILE A O 1
ATOM 3359 N N . GLY A 1 437 ? 17.710 -2.624 -22.799 1.00 88.31 437 GLY A N 1
ATOM 3360 C CA . GLY A 1 437 ? 18.049 -2.982 -21.425 1.00 88.31 437 GLY A CA 1
ATOM 3361 C C . GLY A 1 437 ? 17.680 -1.910 -20.403 1.00 88.31 437 GLY A C 1
ATOM 3362 O O . GLY A 1 437 ? 17.023 -2.204 -19.399 1.00 88.31 437 GLY A O 1
ATOM 3363 N N . ILE A 1 438 ? 18.044 -0.652 -20.670 1.00 89.94 438 ILE A N 1
ATOM 3364 C CA . ILE A 1 438 ? 17.679 0.477 -19.806 1.00 89.94 438 ILE A CA 1
ATOM 3365 C C . ILE A 1 438 ? 16.164 0.642 -19.735 1.00 89.94 438 ILE A C 1
ATOM 3367 O O . ILE A 1 438 ? 15.639 0.897 -18.650 1.00 89.94 438 ILE A O 1
ATOM 3371 N N . ALA A 1 439 ? 15.442 0.485 -20.846 1.00 92.81 439 ALA A N 1
ATOM 3372 C CA . ALA A 1 439 ? 13.986 0.580 -20.838 1.00 92.81 439 ALA A CA 1
ATOM 3373 C C . ALA A 1 439 ? 13.356 -0.493 -19.931 1.00 92.81 439 ALA A C 1
ATOM 3375 O O . ALA A 1 439 ? 12.481 -0.183 -19.116 1.00 92.81 439 ALA A O 1
ATOM 3376 N N . ALA A 1 440 ? 13.852 -1.735 -19.988 1.00 92.19 440 ALA A N 1
ATOM 3377 C CA . ALA A 1 440 ? 13.415 -2.808 -19.093 1.00 92.19 440 ALA A CA 1
ATOM 3378 C C . ALA A 1 440 ? 13.717 -2.483 -17.617 1.00 92.19 440 ALA A C 1
ATOM 3380 O O . ALA A 1 440 ? 12.861 -2.662 -16.746 1.00 92.19 440 ALA A O 1
ATOM 3381 N N . GLN A 1 441 ? 14.910 -1.958 -17.327 1.00 90.56 441 GLN A N 1
ATOM 3382 C CA . GLN A 1 441 ? 15.304 -1.561 -15.971 1.00 90.56 441 GLN A CA 1
ATOM 3383 C C . GLN A 1 441 ? 14.484 -0.384 -15.441 1.00 90.56 441 GLN A C 1
ATOM 3385 O O . GLN A 1 441 ? 14.028 -0.415 -14.300 1.00 90.56 441 GLN A O 1
ATOM 3390 N N . SER A 1 442 ? 14.226 0.616 -16.279 1.00 93.25 442 SER A N 1
ATOM 3391 C CA . SER A 1 442 ? 13.397 1.782 -15.962 1.00 93.25 442 SER A CA 1
ATOM 3392 C C . SER A 1 442 ? 11.964 1.363 -15.633 1.00 93.25 442 SER A C 1
ATOM 3394 O O . SER A 1 442 ? 11.363 1.857 -14.674 1.00 93.25 442 SER A O 1
ATOM 3396 N N . TRP A 1 443 ? 11.439 0.376 -16.363 1.00 95.25 443 TRP A N 1
ATOM 3397 C CA . TRP A 1 443 ? 10.144 -0.229 -16.077 1.00 95.25 443 TRP A CA 1
ATOM 3398 C C . TRP A 1 443 ? 10.123 -0.929 -14.706 1.00 95.25 443 TRP A C 1
ATOM 3400 O O . TRP A 1 443 ? 9.218 -0.679 -13.906 1.00 95.25 443 TRP A O 1
ATOM 3410 N N . LEU A 1 444 ? 11.148 -1.731 -14.380 1.00 94.31 444 LEU A N 1
ATOM 3411 C CA . LEU A 1 444 ? 11.290 -2.384 -13.068 1.00 94.31 444 LEU A CA 1
ATOM 3412 C C . LEU A 1 444 ? 11.428 -1.372 -11.918 1.00 94.31 444 LEU A C 1
ATOM 3414 O O . LEU A 1 444 ? 10.769 -1.521 -10.883 1.00 94.31 444 LEU A O 1
ATOM 3418 N N . THR A 1 445 ? 12.206 -0.305 -12.112 1.00 93.94 445 THR A N 1
ATOM 3419 C CA . THR A 1 445 ? 12.354 0.781 -11.132 1.00 93.94 445 THR A CA 1
ATOM 3420 C C . THR A 1 445 ? 11.023 1.486 -10.866 1.00 93.94 445 THR A C 1
ATOM 3422 O O . THR A 1 445 ? 10.748 1.886 -9.733 1.00 93.94 445 THR A O 1
ATOM 3425 N N . GLY A 1 446 ? 10.120 1.542 -11.848 1.00 94.19 446 GLY A N 1
ATOM 3426 C CA . GLY A 1 446 ? 8.754 2.028 -11.648 1.00 94.19 446 GLY A CA 1
ATOM 3427 C C . GLY A 1 446 ? 8.015 1.291 -10.526 1.00 94.19 446 GLY A C 1
ATOM 3428 O O . GLY A 1 446 ? 7.382 1.924 -9.677 1.00 94.19 446 GLY A O 1
ATOM 3429 N N . PHE A 1 447 ? 8.152 -0.036 -10.440 1.00 93.94 447 PHE A N 1
ATOM 3430 C CA . PHE A 1 447 ? 7.541 -0.842 -9.373 1.00 93.94 447 PHE A CA 1
ATOM 3431 C C . PHE A 1 447 ? 8.158 -0.600 -8.004 1.00 93.94 447 PHE A C 1
ATOM 3433 O O . PHE A 1 447 ? 7.428 -0.583 -7.007 1.00 93.94 447 PHE A O 1
ATOM 3440 N N . LEU A 1 448 ? 9.469 -0.364 -7.955 1.00 93.50 448 LEU A N 1
ATOM 3441 C CA . LEU A 1 448 ? 10.162 0.031 -6.735 1.00 93.50 448 LEU A CA 1
ATOM 3442 C C . LEU A 1 448 ? 9.561 1.335 -6.191 1.00 93.50 448 LEU A C 1
ATOM 3444 O O . LEU A 1 448 ? 9.090 1.380 -5.052 1.00 93.50 448 LEU A O 1
ATOM 3448 N N . ILE A 1 449 ? 9.456 2.355 -7.045 1.00 92.31 449 ILE A N 1
ATOM 3449 C CA . ILE A 1 449 ? 8.864 3.656 -6.708 1.00 92.31 449 ILE A CA 1
ATOM 3450 C C . ILE A 1 449 ? 7.395 3.518 -6.287 1.00 92.31 449 ILE A C 1
ATOM 3452 O O . ILE A 1 449 ? 6.968 4.121 -5.297 1.00 92.31 449 ILE A O 1
ATOM 3456 N N . GLY A 1 450 ? 6.610 2.704 -6.996 1.00 90.62 450 GLY A N 1
ATOM 3457 C CA . GLY A 1 450 ? 5.214 2.429 -6.647 1.00 90.62 450 GLY A CA 1
ATOM 3458 C C . GLY A 1 450 ? 5.066 1.857 -5.240 1.00 90.62 450 GLY A C 1
ATOM 3459 O O . GLY A 1 450 ? 4.259 2.349 -4.441 1.00 90.62 450 GLY A O 1
ATOM 3460 N N . LYS A 1 451 ? 5.905 0.871 -4.905 1.00 89.94 451 LYS A N 1
ATOM 3461 C CA . LYS A 1 451 ? 5.902 0.224 -3.594 1.00 89.94 451 LYS A CA 1
ATOM 3462 C C . LYS A 1 451 ? 6.311 1.183 -2.476 1.00 89.94 451 LYS A C 1
ATOM 3464 O O . LYS A 1 451 ? 5.688 1.149 -1.421 1.00 89.94 451 LYS A O 1
ATOM 3469 N N . ILE A 1 452 ? 7.293 2.052 -2.704 1.00 89.62 452 ILE A N 1
ATOM 3470 C CA . ILE A 1 452 ? 7.766 3.029 -1.710 1.00 89.62 452 ILE A CA 1
ATOM 3471 C C . ILE A 1 452 ? 6.738 4.141 -1.482 1.00 89.62 452 ILE A C 1
ATOM 3473 O O . ILE A 1 452 ? 6.456 4.506 -0.348 1.00 89.62 452 ILE A O 1
ATOM 3477 N N . SER A 1 453 ? 6.156 4.679 -2.551 1.00 84.88 453 SER A N 1
ATOM 3478 C CA . SER A 1 453 ? 5.281 5.857 -2.468 1.00 84.88 453 SER A CA 1
ATOM 3479 C C . SER A 1 453 ? 3.877 5.552 -1.942 1.00 84.88 453 SER A C 1
ATOM 3481 O O . SER A 1 453 ? 3.281 6.381 -1.257 1.00 84.88 453 SER A O 1
ATOM 3483 N N . THR A 1 454 ? 3.326 4.383 -2.278 1.00 80.81 454 THR A N 1
ATOM 3484 C CA . THR A 1 454 ? 1.923 4.034 -1.980 1.00 80.81 454 THR A CA 1
ATOM 3485 C C . THR A 1 454 ? 1.758 2.700 -1.259 1.00 80.81 454 THR A C 1
ATOM 3487 O O . THR A 1 454 ? 0.637 2.267 -1.012 1.00 80.81 454 THR A O 1
ATOM 3490 N N . GLY A 1 455 ? 2.847 1.986 -0.972 1.00 84.12 455 GLY A N 1
ATOM 3491 C CA . GLY A 1 455 ? 2.786 0.652 -0.374 1.00 84.12 455 GLY A CA 1
ATOM 3492 C C . GLY A 1 455 ? 2.313 -0.458 -1.322 1.00 84.12 455 GLY A C 1
ATOM 3493 O O . GLY A 1 455 ? 2.169 -1.610 -0.897 1.00 84.12 455 GLY A O 1
ATOM 3494 N N . SER A 1 456 ? 2.059 -0.173 -2.605 1.00 87.00 456 SER A N 1
ATOM 3495 C CA . SER A 1 456 ? 1.560 -1.156 -3.574 1.00 87.00 456 SER A CA 1
ATOM 3496 C C . SER A 1 456 ? 2.352 -1.156 -4.879 1.00 87.00 456 SER A C 1
ATOM 3498 O O . SER A 1 456 ? 2.612 -0.107 -5.458 1.00 87.00 456 SER A O 1
ATOM 3500 N N . PHE A 1 457 ? 2.656 -2.347 -5.402 1.00 90.19 457 PHE A N 1
ATOM 3501 C CA . PHE A 1 457 ? 3.265 -2.497 -6.731 1.00 90.19 457 PHE A CA 1
ATOM 3502 C C . PHE A 1 457 ? 2.346 -2.055 -7.868 1.00 90.19 457 PHE A C 1
ATOM 3504 O O . PHE A 1 457 ? 2.816 -1.740 -8.952 1.00 90.19 457 PHE A O 1
ATOM 3511 N N . VAL A 1 458 ? 1.037 -1.987 -7.629 1.00 90.44 458 VAL A N 1
ATOM 3512 C CA . VAL A 1 458 ? 0.056 -1.545 -8.627 1.00 90.44 458 VAL A CA 1
ATOM 3513 C C . VAL A 1 458 ? 0.282 -0.085 -9.017 1.00 90.44 458 VAL A C 1
ATOM 3515 O O . VAL A 1 458 ? 0.222 0.259 -10.194 1.00 90.44 458 VAL A O 1
ATOM 3518 N N . ALA A 1 459 ? 0.673 0.757 -8.056 1.00 90.06 459 ALA A N 1
ATOM 3519 C CA . ALA A 1 459 ? 1.101 2.129 -8.331 1.00 90.06 459 ALA A CA 1
ATOM 3520 C C . ALA A 1 459 ? 2.387 2.195 -9.155 1.00 90.06 459 ALA A C 1
ATOM 3522 O O . ALA A 1 459 ? 2.706 3.242 -9.708 1.00 90.06 459 ALA A O 1
ATOM 3523 N N . GLY A 1 460 ? 3.113 1.083 -9.262 1.00 92.38 460 GLY A N 1
ATOM 3524 C CA . GLY A 1 460 ? 4.314 0.973 -10.066 1.00 92.38 460 GLY A CA 1
ATOM 3525 C C . GLY A 1 460 ? 4.067 1.223 -11.543 1.00 92.38 460 GLY A C 1
ATOM 3526 O O . GLY A 1 460 ? 4.883 1.879 -12.169 1.00 92.38 460 GLY A O 1
ATOM 3527 N N . PHE A 1 461 ? 2.917 0.808 -12.083 1.00 94.69 461 PHE A N 1
ATOM 3528 C CA . PHE A 1 461 ? 2.634 0.931 -13.516 1.00 94.69 461 PHE A CA 1
ATOM 3529 C C . PHE A 1 461 ? 2.654 2.380 -14.019 1.00 94.69 461 PHE A C 1
ATOM 3531 O O . PHE A 1 461 ? 3.216 2.647 -15.076 1.00 94.69 461 PHE A O 1
ATOM 3538 N N . LYS A 1 462 ? 2.108 3.343 -13.260 1.00 94.44 462 LYS A N 1
ATOM 3539 C CA . LYS A 1 462 ? 2.163 4.763 -13.659 1.00 94.44 462 LYS A CA 1
ATOM 3540 C C . LYS A 1 462 ? 3.592 5.317 -13.623 1.00 94.44 462 LYS A C 1
ATOM 3542 O O . LYS A 1 462 ? 3.961 6.092 -14.495 1.00 94.44 462 LYS A O 1
ATOM 3547 N N . TYR A 1 463 ? 4.402 4.904 -12.646 1.00 94.81 463 TYR A N 1
ATOM 3548 C CA . TYR A 1 463 ? 5.793 5.344 -12.538 1.00 94.81 463 TYR A CA 1
ATOM 3549 C C . TYR A 1 463 ? 6.678 4.651 -13.572 1.00 94.81 463 TYR A C 1
ATOM 3551 O O . TYR A 1 463 ? 7.580 5.278 -14.108 1.00 94.81 463 TYR A O 1
ATOM 3559 N N . ALA A 1 464 ? 6.374 3.398 -13.906 1.00 95.38 464 ALA A N 1
ATOM 3560 C CA . ALA A 1 464 ? 7.021 2.657 -14.973 1.00 95.38 464 ALA A CA 1
ATOM 3561 C C . ALA A 1 464 ? 6.787 3.340 -16.326 1.00 95.38 464 ALA A C 1
ATOM 3563 O O . ALA A 1 464 ? 7.747 3.544 -17.052 1.00 95.38 464 ALA A O 1
ATOM 3564 N N . ILE A 1 465 ? 5.561 3.794 -16.627 1.00 96.06 465 ILE A N 1
ATOM 3565 C CA . ILE A 1 465 ? 5.289 4.598 -17.835 1.00 96.06 465 ILE A CA 1
ATOM 3566 C C . ILE A 1 465 ? 6.156 5.862 -17.858 1.00 96.06 465 ILE A C 1
ATOM 3568 O O . ILE A 1 465 ? 6.786 6.148 -18.870 1.00 96.06 465 ILE A O 1
ATOM 3572 N N . MET A 1 466 ? 6.214 6.605 -16.746 1.00 95.44 466 MET A N 1
ATOM 3573 C CA . MET A 1 466 ? 7.007 7.838 -16.670 1.00 95.44 466 MET A CA 1
ATOM 3574 C C . MET A 1 466 ? 8.504 7.576 -16.872 1.00 95.44 466 MET A C 1
ATOM 3576 O O . MET A 1 466 ? 9.146 8.290 -17.633 1.00 95.44 466 MET A O 1
ATOM 3580 N N . LEU A 1 467 ? 9.062 6.557 -16.213 1.00 95.06 467 LEU A N 1
ATOM 3581 C CA . LEU A 1 467 ? 10.485 6.230 -16.315 1.00 95.06 467 LEU A CA 1
ATOM 3582 C C . LEU A 1 467 ? 10.860 5.651 -17.678 1.00 95.06 467 LEU A C 1
ATOM 3584 O O . LEU A 1 467 ? 11.900 6.016 -18.210 1.00 95.06 467 LEU A O 1
ATOM 3588 N N . VAL A 1 468 ? 10.011 4.805 -18.265 1.00 95.81 468 VAL A N 1
ATOM 3589 C CA . VAL A 1 468 ? 10.223 4.276 -19.620 1.00 95.81 468 VAL A CA 1
ATOM 3590 C C . VAL A 1 468 ? 10.149 5.396 -20.659 1.00 95.81 468 VAL A C 1
ATOM 3592 O O . VAL A 1 468 ? 10.941 5.415 -21.595 1.00 95.81 468 VAL A O 1
ATOM 3595 N N . ALA A 1 469 ? 9.251 6.369 -20.483 1.00 95.12 469 ALA A N 1
ATOM 3596 C CA . ALA A 1 469 ? 9.210 7.552 -21.339 1.00 95.12 469 ALA A CA 1
ATOM 3597 C C . ALA A 1 469 ? 10.483 8.406 -21.197 1.00 95.12 469 ALA A C 1
ATOM 3599 O O . ALA A 1 469 ? 11.011 8.879 -22.199 1.00 95.12 469 ALA A O 1
ATOM 3600 N N . ILE A 1 470 ? 11.011 8.558 -19.976 1.00 93.56 470 ILE A N 1
ATOM 3601 C CA . ILE A 1 470 ? 12.290 9.246 -19.736 1.00 93.56 470 ILE A CA 1
ATOM 3602 C C . ILE A 1 470 ? 13.447 8.494 -20.405 1.00 93.56 470 ILE A C 1
ATOM 3604 O O . ILE A 1 470 ? 14.249 9.123 -21.088 1.00 93.56 470 ILE A O 1
ATOM 3608 N N . SER A 1 471 ? 13.525 7.166 -20.266 1.00 92.19 471 SER A N 1
ATOM 3609 C CA . SER A 1 471 ? 14.585 6.379 -20.909 1.00 92.19 471 SER A CA 1
ATOM 3610 C C . SER A 1 471 ? 14.475 6.389 -22.431 1.00 92.19 471 SER A C 1
ATOM 3612 O O . SER A 1 471 ? 15.486 6.448 -23.117 1.00 92.19 471 SER A O 1
ATOM 3614 N N . MET A 1 472 ? 13.252 6.372 -22.969 1.00 92.06 472 MET A N 1
ATOM 3615 C CA . MET A 1 472 ? 13.013 6.496 -24.406 1.00 92.06 472 MET A CA 1
ATOM 3616 C C . MET A 1 472 ? 13.432 7.880 -24.912 1.00 92.06 472 MET A C 1
ATOM 3618 O O . MET A 1 472 ? 14.104 7.972 -25.931 1.00 92.06 472 MET A O 1
ATOM 3622 N N . GLY A 1 473 ? 13.103 8.949 -24.181 1.00 90.44 473 GLY A N 1
ATOM 3623 C CA . GLY A 1 473 ? 13.561 10.302 -24.498 1.00 90.44 473 GLY A CA 1
ATOM 3624 C C . GLY A 1 473 ? 15.085 10.427 -24.465 1.00 90.44 473 GLY A C 1
ATOM 3625 O O . GLY A 1 473 ? 15.661 11.019 -25.370 1.00 90.44 473 GLY A O 1
ATOM 3626 N N . ALA A 1 474 ? 15.744 9.812 -23.478 1.00 87.94 474 ALA A N 1
ATOM 3627 C CA . ALA A 1 474 ? 17.202 9.731 -23.426 1.00 87.94 474 ALA A CA 1
ATOM 3628 C C . ALA A 1 474 ? 17.774 8.950 -24.622 1.00 87.94 474 ALA A C 1
ATOM 3630 O O . ALA A 1 474 ? 18.733 9.405 -25.231 1.00 87.94 474 ALA A O 1
ATOM 3631 N N . ALA A 1 475 ? 17.159 7.829 -25.011 1.00 87.31 475 ALA A N 1
ATOM 3632 C CA . ALA A 1 475 ? 17.568 7.063 -26.188 1.00 87.31 475 ALA A CA 1
ATOM 3633 C C . ALA A 1 475 ? 17.445 7.870 -27.486 1.00 87.31 475 ALA A C 1
ATOM 3635 O O . ALA A 1 475 ? 18.383 7.876 -28.272 1.00 87.31 475 ALA A O 1
ATOM 3636 N N . VAL A 1 476 ? 16.342 8.599 -27.691 1.00 87.31 476 VAL A N 1
ATOM 3637 C CA . VAL A 1 476 ? 16.179 9.510 -28.840 1.00 87.31 476 VAL A CA 1
ATOM 3638 C C . VAL A 1 476 ? 17.240 10.612 -28.812 1.00 87.31 476 VAL A C 1
ATOM 3640 O O . VAL A 1 476 ? 17.939 10.814 -29.800 1.00 87.31 476 VAL A O 1
ATOM 3643 N N . MET A 1 477 ? 17.411 11.290 -27.670 1.00 83.00 477 MET A N 1
ATOM 3644 C CA . MET A 1 477 ? 18.410 12.355 -27.516 1.00 83.00 477 MET A CA 1
ATOM 3645 C C . MET A 1 477 ? 19.827 11.875 -27.822 1.00 83.00 477 MET A C 1
ATOM 3647 O O . MET A 1 477 ? 20.598 12.597 -28.438 1.00 83.00 477 MET A O 1
ATOM 3651 N N . THR A 1 478 ? 20.188 10.675 -27.387 1.00 80.25 478 THR A N 1
ATOM 3652 C CA . THR A 1 478 ? 21.545 10.168 -27.566 1.00 80.25 478 THR A CA 1
ATOM 3653 C C . THR A 1 478 ? 21.744 9.585 -28.968 1.00 80.25 478 THR A C 1
ATOM 3655 O O . THR A 1 478 ? 22.691 9.975 -29.644 1.00 80.25 478 THR A O 1
ATOM 3658 N N . LEU A 1 479 ? 20.841 8.720 -29.448 1.00 75.38 479 LEU A N 1
ATOM 3659 C CA . LEU A 1 479 ? 20.998 7.990 -30.716 1.00 75.38 479 LEU A CA 1
ATOM 3660 C C . LEU A 1 479 ? 20.725 8.837 -31.967 1.00 75.38 479 LEU A C 1
ATOM 3662 O O . LEU A 1 479 ? 21.423 8.659 -32.956 1.00 75.38 479 LEU A O 1
ATOM 3666 N N . GLU A 1 480 ? 19.748 9.751 -31.948 1.00 73.88 480 GLU A N 1
ATOM 3667 C CA . GLU A 1 480 ? 19.412 10.548 -33.143 1.00 73.88 480 GLU A CA 1
ATOM 3668 C C . GLU A 1 480 ? 20.215 11.848 -33.232 1.00 73.88 480 GLU A C 1
ATOM 3670 O O . GLU A 1 480 ? 20.608 12.262 -34.321 1.00 73.88 480 GLU A O 1
ATOM 3675 N N . PHE A 1 481 ? 20.490 12.496 -32.095 1.00 69.12 481 PHE A N 1
ATOM 3676 C CA . PHE A 1 481 ? 21.236 13.760 -32.080 1.00 69.12 481 PHE A CA 1
ATOM 3677 C C . PHE A 1 481 ? 22.753 13.570 -31.921 1.00 69.12 481 PHE A C 1
ATOM 3679 O O . PHE A 1 481 ? 23.461 14.571 -31.825 1.00 69.12 481 PHE A O 1
ATOM 3686 N N . ASN A 1 482 ? 23.252 12.321 -31.882 1.00 65.88 482 ASN A N 1
ATOM 3687 C CA . ASN A 1 482 ? 24.669 11.972 -31.681 1.00 65.88 482 ASN A CA 1
ATOM 3688 C C . ASN A 1 482 ? 25.338 12.827 -30.595 1.00 65.88 482 ASN A C 1
ATOM 3690 O O . ASN A 1 482 ? 26.433 13.363 -30.769 1.00 65.88 482 ASN A O 1
ATOM 3694 N N . ILE A 1 483 ? 24.645 13.005 -29.467 1.00 62.84 483 ILE A N 1
ATOM 3695 C CA . ILE A 1 483 ? 25.167 13.796 -28.357 1.00 62.84 483 ILE A CA 1
ATOM 3696 C C . ILE A 1 483 ? 26.231 12.960 -27.657 1.00 62.84 483 ILE A C 1
ATOM 3698 O O . ILE A 1 483 ? 25.965 12.263 -26.676 1.00 62.84 483 ILE A O 1
ATOM 3702 N N . THR A 1 484 ? 27.458 13.065 -28.146 1.00 62.72 484 THR A N 1
ATOM 3703 C CA . THR A 1 484 ? 28.639 12.548 -27.475 1.00 62.72 484 THR A CA 1
ATOM 3704 C C . THR A 1 484 ? 29.314 13.656 -26.660 1.00 62.72 484 THR A C 1
ATOM 3706 O O . THR A 1 484 ? 29.165 14.848 -26.944 1.00 62.72 484 THR A O 1
ATOM 3709 N N . PRO A 1 485 ? 30.057 13.316 -25.591 1.00 59.03 485 PRO A N 1
ATOM 3710 C CA . PRO A 1 485 ? 30.855 14.274 -24.826 1.00 59.03 485 PRO A CA 1
ATOM 3711 C C . PRO A 1 485 ? 31.780 15.146 -25.691 1.00 59.03 485 PRO A C 1
ATOM 3713 O O . PRO A 1 485 ? 32.115 16.257 -25.283 1.00 59.03 485 PRO A O 1
ATOM 3716 N N . SER A 1 486 ? 32.168 14.684 -26.885 1.00 56.88 486 SER A N 1
ATOM 3717 C CA . SER A 1 486 ? 32.977 15.444 -27.843 1.00 56.88 486 SER A CA 1
ATOM 3718 C C . SER A 1 486 ? 32.264 16.710 -28.353 1.00 56.88 486 SER A C 1
ATOM 3720 O O . SER A 1 486 ? 32.921 17.736 -28.525 1.00 56.88 486 SER A O 1
ATOM 3722 N N . VAL A 1 487 ? 30.929 16.700 -28.473 1.00 58.22 487 VAL A N 1
ATOM 3723 C CA . VAL A 1 487 ? 30.099 17.871 -28.832 1.00 58.22 487 VAL A CA 1
ATOM 3724 C C . VAL A 1 487 ? 30.160 18.960 -27.754 1.00 58.22 487 VAL A C 1
ATOM 3726 O O . VAL A 1 487 ? 30.175 20.148 -28.062 1.00 58.22 487 VAL A O 1
ATOM 3729 N N . PHE A 1 488 ? 30.252 18.573 -26.479 1.00 55.84 488 PHE A N 1
ATOM 3730 C CA . PHE A 1 488 ? 30.396 19.519 -25.365 1.00 55.84 488 PHE A CA 1
ATOM 3731 C C . PHE A 1 488 ? 31.836 20.013 -25.172 1.00 55.84 488 PHE A C 1
ATOM 3733 O O . PHE A 1 488 ? 32.045 21.090 -24.614 1.00 55.84 488 PHE A O 1
ATOM 3740 N N . LEU A 1 489 ? 32.828 19.234 -25.613 1.00 52.72 489 LEU A N 1
ATOM 3741 C CA . LEU A 1 489 ? 34.254 19.546 -25.474 1.00 52.72 489 LEU A CA 1
ATOM 3742 C C . LEU A 1 489 ? 34.846 20.268 -26.700 1.00 52.72 489 LEU A C 1
ATOM 3744 O O . LEU A 1 489 ? 35.918 20.860 -26.585 1.00 52.72 489 LEU A O 1
ATOM 3748 N N . SER A 1 490 ? 34.155 20.272 -27.844 1.00 48.66 490 SER A N 1
ATOM 3749 C CA . SER A 1 490 ? 34.531 21.016 -29.052 1.00 48.66 490 SER A CA 1
ATOM 3750 C C . SER A 1 490 ? 33.489 22.104 -29.354 1.00 48.66 490 SER A C 1
ATOM 3752 O O . SER A 1 490 ? 32.443 21.801 -29.926 1.00 48.66 490 SER A O 1
ATOM 3754 N N . PRO A 1 491 ? 33.744 23.391 -29.037 1.00 44.69 491 PRO A N 1
ATOM 3755 C CA . PRO A 1 491 ? 32.779 24.476 -29.251 1.00 44.69 491 PRO A CA 1
ATOM 3756 C C . PRO A 1 491 ? 32.570 24.862 -30.735 1.00 44.69 491 PRO A C 1
ATOM 3758 O O . PRO A 1 491 ? 32.144 25.978 -31.021 1.00 44.69 491 PRO A O 1
ATOM 3761 N N . GLY A 1 492 ? 32.892 23.978 -31.688 1.00 48.25 492 GLY A N 1
ATOM 3762 C CA . GLY A 1 492 ? 32.941 24.287 -33.122 1.00 48.25 492 GLY A CA 1
ATOM 3763 C C . GLY A 1 492 ? 32.056 23.446 -34.046 1.00 48.25 492 GLY A C 1
ATOM 3764 O O . GLY A 1 492 ? 31.931 23.818 -35.206 1.00 48.25 492 GLY A O 1
ATOM 3765 N N . ASN A 1 493 ? 31.430 22.361 -33.580 1.00 42.12 493 ASN A N 1
ATOM 3766 C CA . ASN A 1 493 ? 30.582 21.505 -34.422 1.00 42.12 493 ASN A CA 1
ATOM 3767 C C . ASN A 1 493 ? 29.191 21.346 -33.799 1.00 42.12 493 ASN A C 1
ATOM 3769 O O . ASN A 1 493 ? 28.826 20.297 -33.279 1.00 42.12 493 ASN A O 1
ATOM 3773 N N . VAL A 1 494 ? 28.403 22.418 -33.856 1.00 41.12 494 VAL A N 1
ATOM 3774 C CA . VAL A 1 494 ? 26.945 22.284 -33.812 1.00 41.12 494 VAL A CA 1
ATOM 3775 C C . VAL A 1 494 ? 26.531 21.906 -35.237 1.00 41.12 494 VAL A C 1
ATOM 3777 O O . VAL A 1 494 ? 26.772 22.716 -36.137 1.00 41.12 494 VAL A O 1
ATOM 3780 N N . PRO A 1 495 ? 25.978 20.708 -35.499 1.00 39.31 495 PRO A N 1
ATOM 3781 C CA . PRO A 1 495 ? 25.407 20.429 -36.808 1.00 39.31 495 PRO A CA 1
ATOM 3782 C C . PRO A 1 495 ? 24.305 21.460 -37.064 1.00 39.31 495 PRO A C 1
ATOM 3784 O O . PRO A 1 495 ? 23.440 21.691 -36.217 1.00 39.31 495 PRO A O 1
ATOM 3787 N N . GLY A 1 496 ? 24.434 22.158 -38.191 1.00 46.12 496 GLY A N 1
ATOM 3788 C CA . GLY A 1 496 ? 23.532 23.224 -38.598 1.00 46.12 496 GLY A CA 1
ATOM 3789 C C . GLY A 1 496 ? 22.080 22.756 -38.622 1.00 46.12 496 GLY A C 1
ATOM 3790 O O . GLY A 1 496 ? 21.788 21.626 -39.007 1.00 46.12 496 GLY A O 1
ATOM 3791 N N . ILE A 1 497 ? 21.229 23.671 -38.167 1.00 38.31 497 ILE A N 1
ATOM 3792 C CA . ILE A 1 497 ? 19.764 23.663 -38.214 1.00 38.31 497 ILE A CA 1
ATOM 3793 C C . ILE A 1 497 ? 19.254 23.271 -39.602 1.00 38.31 497 ILE A C 1
ATOM 3795 O O . ILE A 1 497 ? 19.849 23.762 -40.592 1.00 38.31 497 ILE A O 1
#

pLDDT: mean 83.33, std 13.53, range [33.69, 96.06]